Protein AF-0000000070537516 (afdb_homodimer)

pLDDT: mean 83.85, std 20.13, range [28.47, 98.25]

Radius of gyration: 32.14 Å; Cα contacts (8 Å, |Δi|>4): 1070; chains: 2; bounding box: 85×80×70 Å

Sequence (692 aa):
MDETVAEYIRRTVLKIPRDEIKMMLQKWGFLSEAQLQTLNFHQIKDSISQEVVQLCEENSADIKQAAALDIIYNHIYQNKRMWSVYEMKKSGEEVEYFDITDFKKRFKRRLQSTLKNVTITFKEYEDNAIWIRVAWGTPYKKPNQYKPSYVVYHSQTPYVFISASVLKSNLPLLCQALIGATNYHDIREMELRSHCLNSLKDIVFKRYSQNFQTHTAKPLQGEDVEPENADKRIVQENRSEKERIHRLNQEVFGTGPQPKLEFAQYKLETSFKSDPKMDVLHKKEPFRCLVKFSSPHLLESLKSLAPAGMADAPLSPLLTCIPHKARNYFKIKEKKGLYPESFVSPMDETVAEYIRRTVLKIPRDEIKMMLQKWGFLSEAQLQTLNFHQIKDSISQEVVQLCEENSADIKQAAALDIIYNHIYQNKRMWSVYEMKKSGEEVEYFDITDFKKRFKRRLQSTLKNVTITFKEYEDNAIWIRVAWGTPYKKPNQYKPSYVVYHSQTPYVFISASVLKSNLPLLCQALIGATNYHDIREMELRSHCLNSLKDIVFKRYSQNFQTHTAKPLQGEDVEPENADKRIVQENRSEKERIHRLNQEVFGTGPQPKLEFAQYKLETSFKSDPKMDVLHKKEPFRCLVKFSSPHLLESLKSLAPAGMADAPLSPLLTCIPHKARNYFKIKEKKGLYPESFVSP

Foldseek 3Di:
DDPVLLVLQLVLQVVDPLVCSLVLVVVLVLDDPVLSVVADSPDDSNVRSVSVSVRCVVSVPDVQSSLSSVQSSCVVQVLVFKKWKKFFAAPDDDPDDDDVVLLVVLLLCQLCVVPVQKDWYWDADDQQKIKIWIFDDHNPGHGDSVFIKIKIDRQVHRMIMIRHTPPCVCVVSNQRSNVRSHNTDDMGIAQAMHSDPVLLCCLVVVVFQQPLPPDPPPPPPPPPPPDDDDVVVVVVVVVVVLVVQVVLLCNLQNDDDHRAHFKAKEKEWEPPPPPPVPDDDCPVPIDIDMDMDGDRGRSVVQSCCCSVVNDPPPDDCLRSCCSVSVHRYFYFYDPDDDDPPDRGDD/DDPVLLVLQLVLQVVDPLVCSLVLVVVLVLADPVLSVPADSPDDSNVRSVSVSVSCVVSVDDVQSSLSSVQSSCVVQVLVFKKWKKFFAAPDDDPDDDDVVLLVVLLVVQLCVVPVQKDWYWDADPQQKIKIWIFDDHNPGHGDSVFIKIKIDRQVHRMIMIRHTPPCVCVVSNQRSNVRSHNTDDMGIAQAMHSDPVLLCCLVVVVFQQPLPPDPPPPPPPPPPPDPDPVVVVVVVVVVVLVVQVVLLCNLQNDDDHRAHFKAKEKEWEPPPPPVVVDDDCPVPIDIDMDMDGDRGRSVVQSCCCSVVNDPPPDDCLRSCCSVSVHRYFYFYDDDDDDPPDRGDD

InterPro domains:
  IPR007902 Centromere protein Chl4/mis15/CENP-N [PF05238] (5-335)
  IPR052011 Centromere-associated NAC/CAD complex protein [PTHR46790] (1-338)

Nearest PDB structures (foldseek):
  7ywx-assembly1_N  TM=8.923E-01  e=4.665E-41  Homo sapiens
  7qoo-assembly1_N  TM=8.723E-01  e=3.826E-38  Homo sapiens
  7xhn-assembly1_N  TM=9.352E-01  e=7.353E-34  Homo sapiens
  7xho-assembly1_N  TM=9.251E-01  e=1.841E-33  Homo sapiens
  6eqt-assembly1_A  TM=9.770E-01  e=7.691E-26  Homo sapiens

Organism: Taeniopygia guttata (NCBI:txid59729)

Structure (mmCIF, N/CA/C/O backbone):
data_AF-0000000070537516-model_v1
#
loop_
_entity.id
_entity.type
_entity.pdbx_description
1 polymer 'Centromere protein N'
#
loop_
_atom_site.group_PDB
_atom_site.id
_atom_site.type_symbol
_atom_site.label_atom_id
_atom_site.label_alt_id
_atom_site.label_comp_id
_atom_site.label_asym_id
_atom_site.label_entity_id
_atom_site.label_seq_id
_atom_site.pdbx_PDB_ins_code
_atom_site.Cartn_x
_atom_site.Cartn_y
_atom_site.Cartn_z
_atom_site.occupancy
_atom_site.B_iso_or_equiv
_atom_site.auth_seq_id
_atom_site.auth_comp_id
_atom_site.auth_asym_id
_atom_site.auth_atom_id
_atom_site.pdbx_PDB_model_num
ATOM 1 N N . MET A 1 1 ? 32.531 26.594 2.91 1 86.94 1 MET A N 1
ATOM 2 C CA . MET A 1 1 ? 31.281 25.859 3.129 1 86.94 1 MET A CA 1
ATOM 3 C C . MET A 1 1 ? 31.516 24.359 3.09 1 86.94 1 MET A C 1
ATOM 5 O O . MET A 1 1 ? 32.281 23.859 2.264 1 86.94 1 MET A O 1
ATOM 9 N N . ASP A 1 2 ? 30.984 23.609 4.055 1 90 2 ASP A N 1
ATOM 10 C CA . ASP A 1 2 ? 31.062 22.156 4.133 1 90 2 ASP A CA 1
ATOM 11 C C . ASP A 1 2 ? 30.422 21.5 2.916 1 90 2 ASP A C 1
ATOM 13 O O . ASP A 1 2 ? 29.344 21.922 2.477 1 90 2 ASP A O 1
ATOM 17 N N . GLU A 1 3 ? 31.141 20.594 2.363 1 91.12 3 GLU A N 1
ATOM 18 C CA . GLU A 1 3 ? 30.672 19.906 1.158 1 91.12 3 GLU A CA 1
ATOM 19 C C . GLU A 1 3 ? 29.312 19.25 1.39 1 91.12 3 GLU A C 1
ATOM 21 O O . GLU A 1 3 ? 28.469 19.219 0.489 1 91.12 3 GLU A O 1
ATOM 26 N N . THR A 1 4 ? 29.125 18.766 2.484 1 93.25 4 THR A N 1
ATOM 27 C CA . THR A 1 4 ? 27.875 18.109 2.812 1 93.25 4 THR A CA 1
ATOM 28 C C . THR A 1 4 ? 26.719 19.109 2.826 1 93.25 4 THR A C 1
ATOM 30 O O . THR A 1 4 ? 25.609 18.797 2.4 1 93.25 4 THR A O 1
ATOM 33 N N . VAL A 1 5 ? 27.016 20.266 3.266 1 96.06 5 VAL A N 1
ATOM 34 C CA . VAL A 1 5 ? 26.031 21.328 3.297 1 96.06 5 VAL A CA 1
ATOM 35 C C . VAL A 1 5 ? 25.703 21.781 1.874 1 96.06 5 VAL A C 1
ATOM 37 O O . VAL A 1 5 ? 24.531 21.953 1.529 1 96.06 5 VAL A O 1
ATOM 40 N N . ALA A 1 6 ? 26.75 21.891 1.12 1 96.31 6 ALA A N 1
ATOM 41 C CA . ALA A 1 6 ? 26.562 22.266 -0.276 1 96.31 6 ALA A CA 1
ATOM 42 C C . ALA A 1 6 ? 25.672 21.281 -1.011 1 96.31 6 ALA A C 1
ATOM 44 O O . ALA A 1 6 ? 24.734 21.672 -1.708 1 96.31 6 ALA A O 1
ATOM 45 N N . GLU A 1 7 ? 25.984 20.109 -0.831 1 96.06 7 GLU A N 1
ATOM 46 C CA . GLU A 1 7 ? 25.188 19.062 -1.483 1 96.06 7 GLU A CA 1
ATOM 47 C C . GLU A 1 7 ? 23.75 19.062 -0.984 1 96.06 7 GLU A C 1
ATOM 49 O O . GLU A 1 7 ? 22.812 18.859 -1.765 1 96.06 7 GLU A O 1
ATOM 54 N N . TYR A 1 8 ? 23.594 19.266 0.245 1 96.81 8 TYR A N 1
ATOM 55 C CA . TYR A 1 8 ? 22.25 19.281 0.829 1 96.81 8 TYR A CA 1
ATOM 56 C C . TYR A 1 8 ? 21.422 20.422 0.258 1 96.81 8 TYR A C 1
ATOM 58 O O . TYR A 1 8 ? 20.25 20.25 -0.063 1 96.81 8 TYR A O 1
ATOM 66 N N . ILE A 1 9 ? 21.969 21.562 0.131 1 97.56 9 ILE A N 1
ATOM 67 C CA . ILE A 1 9 ? 21.281 22.719 -0.45 1 97.56 9 ILE A CA 1
ATOM 68 C C . ILE A 1 9 ? 20.922 22.422 -1.906 1 97.56 9 ILE A C 1
ATOM 70 O O . ILE A 1 9 ? 19.797 22.688 -2.346 1 97.56 9 ILE A O 1
ATOM 74 N N . ARG A 1 10 ? 21.891 21.859 -2.584 1 97.69 10 ARG A N 1
ATOM 75 C CA . ARG A 1 10 ? 21.656 21.516 -3.982 1 97.69 10 ARG A CA 1
ATOM 76 C C . ARG A 1 10 ? 20.469 20.578 -4.129 1 97.69 10 ARG A C 1
ATOM 78 O O . ARG A 1 10 ? 19.562 20.844 -4.938 1 97.69 10 ARG A O 1
ATOM 85 N N . ARG A 1 11 ? 20.406 19.562 -3.363 1 97.25 11 ARG A N 1
ATOM 86 C CA . ARG A 1 11 ? 19.328 18.578 -3.42 1 97.25 11 ARG A CA 1
ATOM 87 C C . ARG A 1 11 ? 17.984 19.203 -3.045 1 97.25 11 ARG A C 1
ATOM 89 O O . ARG A 1 11 ? 16.953 18.828 -3.604 1 97.25 11 ARG A O 1
ATOM 96 N N . THR A 1 12 ? 17.984 20.078 -2.057 1 97.38 12 THR A N 1
ATOM 97 C CA . THR A 1 12 ? 16.766 20.75 -1.665 1 97.38 12 THR A CA 1
ATOM 98 C C . THR A 1 12 ? 16.219 21.594 -2.814 1 97.38 12 THR A C 1
ATOM 100 O O . THR A 1 12 ? 15.016 21.578 -3.092 1 97.38 12 THR A O 1
ATOM 103 N N . VAL A 1 13 ? 17.141 22.281 -3.51 1 97.56 13 VAL A N 1
ATOM 104 C CA . VAL A 1 13 ? 16.734 23.109 -4.637 1 97.56 13 VAL A CA 1
ATOM 105 C C . VAL A 1 13 ? 16.203 22.234 -5.766 1 97.56 13 VAL A C 1
ATOM 107 O O . VAL A 1 13 ? 15.203 22.578 -6.406 1 97.56 13 VAL A O 1
ATOM 110 N N . LEU A 1 14 ? 16.781 21.109 -5.934 1 97.75 14 LEU A N 1
ATOM 111 C CA . LEU A 1 14 ? 16.375 20.203 -7.004 1 97.75 14 LEU A CA 1
ATOM 112 C C . LEU A 1 14 ? 14.984 19.656 -6.754 1 97.75 14 LEU A C 1
ATOM 114 O O . LEU A 1 14 ? 14.289 19.266 -7.691 1 97.75 14 LEU A O 1
ATOM 118 N N . LYS A 1 15 ? 14.57 19.625 -5.531 1 96.5 15 LYS A N 1
ATOM 119 C CA . LYS A 1 15 ? 13.242 19.141 -5.184 1 96.5 15 LYS A CA 1
ATOM 120 C C . LYS A 1 15 ? 12.164 20.141 -5.582 1 96.5 15 LYS A C 1
ATOM 122 O O . LYS A 1 15 ? 11 19.781 -5.746 1 96.5 15 LYS A O 1
ATOM 127 N N . ILE A 1 16 ? 12.523 21.359 -5.695 1 97.38 16 ILE A N 1
ATOM 128 C CA . ILE A 1 16 ? 11.578 22.438 -5.941 1 97.38 16 ILE A CA 1
ATOM 129 C C . ILE A 1 16 ? 11.227 22.484 -7.426 1 97.38 16 ILE A C 1
ATOM 131 O O . ILE A 1 16 ? 12.109 22.422 -8.281 1 97.38 16 ILE A O 1
ATOM 135 N N . PRO A 1 17 ? 9.938 22.562 -7.715 1 96.69 17 PRO A N 1
ATOM 136 C CA . PRO A 1 17 ? 9.609 22.797 -9.125 1 96.69 17 PRO A CA 1
ATOM 137 C C . PRO A 1 17 ? 10.336 24 -9.703 1 96.69 17 PRO A C 1
ATOM 139 O O . PRO A 1 17 ? 10.492 25.016 -9.016 1 96.69 17 PRO A O 1
ATOM 142 N N . ARG A 1 18 ? 10.672 23.906 -10.883 1 96.19 18 ARG A N 1
ATOM 143 C CA . ARG A 1 18 ? 11.531 24.906 -11.516 1 96.19 18 ARG A CA 1
ATOM 144 C C . ARG A 1 18 ? 10.914 26.297 -11.422 1 96.19 18 ARG A C 1
ATOM 146 O O . ARG A 1 18 ? 11.602 27.25 -11.086 1 96.19 18 ARG A O 1
ATOM 153 N N . ASP A 1 19 ? 9.656 26.406 -11.656 1 95.75 19 ASP A N 1
ATOM 154 C CA . ASP A 1 19 ? 8.984 27.703 -11.727 1 95.75 19 ASP A CA 1
ATOM 155 C C . ASP A 1 19 ? 8.789 28.297 -10.336 1 95.75 19 ASP A C 1
ATOM 157 O O . ASP A 1 19 ? 8.414 29.453 -10.195 1 95.75 19 ASP A O 1
ATOM 161 N N . GLU A 1 20 ? 9.148 27.562 -9.289 1 97.12 20 GLU A N 1
ATOM 162 C CA . GLU A 1 20 ? 8.906 28.031 -7.93 1 97.12 20 GLU A CA 1
ATOM 163 C C . GLU A 1 20 ? 10.211 28.281 -7.188 1 97.12 20 GLU A C 1
ATOM 165 O O . GLU A 1 20 ? 10.211 28.734 -6.039 1 97.12 20 GLU A O 1
ATOM 170 N N . ILE A 1 21 ? 11.359 28.031 -7.816 1 97.56 21 ILE A N 1
ATOM 171 C CA . ILE A 1 21 ? 12.656 28.141 -7.16 1 97.56 21 ILE A CA 1
ATOM 172 C C . ILE A 1 21 ? 12.898 29.594 -6.734 1 97.56 21 ILE A C 1
ATOM 174 O O . ILE A 1 21 ? 13.32 29.844 -5.605 1 97.56 21 ILE A O 1
ATOM 178 N N . LYS A 1 22 ? 12.633 30.531 -7.625 1 96.31 22 LYS A N 1
ATOM 179 C CA . LYS A 1 22 ? 12.867 31.938 -7.32 1 96.31 22 LYS A CA 1
ATOM 180 C C . LYS A 1 22 ? 12.078 32.375 -6.086 1 96.31 22 LYS A C 1
ATOM 182 O O . LYS A 1 22 ? 12.641 32.969 -5.164 1 96.31 22 LYS A O 1
ATOM 187 N N . MET A 1 23 ? 10.828 32.062 -6.102 1 96.38 23 MET A N 1
ATOM 188 C CA . MET A 1 23 ? 9.969 32.406 -4.977 1 96.38 23 MET A CA 1
ATOM 189 C C . MET A 1 23 ? 10.484 31.812 -3.68 1 96.38 23 MET A C 1
ATOM 191 O O . MET A 1 23 ? 10.523 32.469 -2.646 1 96.38 23 MET A O 1
ATOM 195 N N . MET A 1 24 ? 10.93 30.547 -3.736 1 97 24 MET A N 1
ATOM 196 C CA . MET A 1 24 ? 11.422 29.844 -2.559 1 97 24 MET A CA 1
ATOM 197 C C . MET A 1 24 ? 12.68 30.5 -2.014 1 97 24 MET A C 1
ATOM 199 O O . MET A 1 24 ? 12.82 30.672 -0.803 1 97 24 MET A O 1
ATOM 203 N N . LEU A 1 25 ? 13.555 30.844 -2.906 1 97.81 25 LEU A N 1
ATOM 204 C CA . LEU A 1 25 ? 14.805 31.484 -2.498 1 97.81 25 LEU A CA 1
ATOM 205 C C . LEU A 1 25 ? 14.547 32.875 -1.911 1 97.81 25 LEU A C 1
ATOM 207 O O . LEU A 1 25 ? 15.227 33.281 -0.971 1 97.81 25 LEU A O 1
ATOM 211 N N . GLN A 1 26 ? 13.586 33.531 -2.441 1 97.44 26 GLN A N 1
ATOM 212 C CA . GLN A 1 26 ? 13.188 34.844 -1.891 1 97.44 26 GLN A CA 1
ATOM 213 C C . GLN A 1 26 ? 12.656 34.688 -0.469 1 97.44 26 GLN A C 1
ATOM 215 O O . GLN A 1 26 ? 13.016 35.469 0.421 1 97.44 26 GLN A O 1
ATOM 220 N N . LYS A 1 27 ? 11.852 33.688 -0.259 1 96.25 27 LYS A N 1
ATOM 221 C CA . LYS A 1 27 ? 11.305 33.438 1.071 1 96.25 27 LYS A CA 1
ATOM 222 C C . LYS A 1 27 ? 12.406 33.031 2.045 1 96.25 27 LYS A C 1
ATOM 224 O O . LYS A 1 27 ? 12.328 33.312 3.24 1 96.25 27 LYS A O 1
ATOM 229 N N . TRP A 1 28 ? 13.352 32.281 1.486 1 97.12 28 TRP A N 1
ATOM 230 C CA . TRP A 1 28 ? 14.508 31.875 2.283 1 97.12 28 TRP A CA 1
ATOM 231 C C . TRP A 1 28 ? 15.242 33.094 2.822 1 97.12 28 TRP A C 1
ATOM 233 O O . TRP A 1 28 ? 15.656 33.125 3.984 1 97.12 28 TRP A O 1
ATOM 243 N N . GLY A 1 29 ? 15.477 34.094 2.047 1 96.19 29 GLY A N 1
ATOM 244 C CA . GLY A 1 29 ? 16.016 35.375 2.441 1 96.19 29 GLY A CA 1
ATOM 245 C C . GLY A 1 29 ? 17.5 35.344 2.721 1 96.19 29 GLY A C 1
ATOM 246 O O . GLY A 1 29 ? 18.062 36.312 3.277 1 96.19 29 GLY A O 1
ATOM 247 N N . PHE A 1 30 ? 18.141 34.312 2.467 1 97 30 PHE A N 1
ATOM 248 C CA . PHE A 1 30 ? 19.562 34.188 2.729 1 97 30 PHE A CA 1
ATOM 249 C C . PHE A 1 30 ? 20.375 34.875 1.623 1 97 30 PHE A C 1
ATOM 251 O O . PHE A 1 30 ? 21.422 35.469 1.884 1 97 30 PHE A O 1
ATOM 258 N N . LEU A 1 31 ? 19.906 34.719 0.328 1 97.31 31 LEU A N 1
ATOM 259 C CA . LEU A 1 31 ? 20.531 35.406 -0.807 1 97.31 31 LEU A CA 1
ATOM 260 C C . LEU A 1 31 ? 19.953 36.781 -1.012 1 97.31 31 LEU A C 1
ATOM 262 O O . LEU A 1 31 ? 18.734 37 -0.918 1 97.31 31 LEU A O 1
ATOM 266 N N . SER A 1 32 ? 20.797 37.719 -1.271 1 96.44 32 SER A N 1
ATOM 267 C CA . SER A 1 32 ? 20.344 39.094 -1.499 1 96.44 32 SER A CA 1
ATOM 268 C C . SER A 1 32 ? 19.578 39.188 -2.812 1 96.44 32 SER A C 1
ATOM 270 O O . SER A 1 32 ? 19.688 38.344 -3.682 1 96.44 32 SER A O 1
ATOM 272 N N . GLU A 1 33 ? 18.844 40.25 -2.918 1 94.94 33 GLU A N 1
ATOM 273 C CA . GLU A 1 33 ? 18.109 40.469 -4.152 1 94.94 33 GLU A CA 1
ATOM 274 C C . GLU A 1 33 ? 19.047 40.625 -5.344 1 94.94 33 GLU A C 1
ATOM 276 O O . GLU A 1 33 ? 18.75 40.156 -6.445 1 94.94 33 GLU A O 1
ATOM 281 N N . ALA A 1 34 ? 20.109 41.25 -5.129 1 96.31 34 ALA A N 1
ATOM 282 C CA . ALA A 1 34 ? 21.109 41.406 -6.184 1 96.31 34 ALA A CA 1
ATOM 283 C C . ALA A 1 34 ? 21.641 40.031 -6.637 1 96.31 34 ALA A C 1
ATOM 285 O O . ALA A 1 34 ? 21.812 39.812 -7.836 1 96.31 34 ALA A O 1
ATOM 286 N N . GLN A 1 35 ? 21.906 39.188 -5.703 1 97.25 35 GLN A N 1
ATOM 287 C CA . GLN A 1 35 ? 22.391 37.844 -6.016 1 97.25 35 GLN A CA 1
ATOM 288 C C . GLN A 1 35 ? 21.344 37.062 -6.77 1 97.25 35 GLN A C 1
ATOM 290 O O . GLN A 1 35 ? 21.672 36.344 -7.719 1 97.25 35 GLN A O 1
ATOM 295 N N . LEU A 1 36 ? 20.125 37.188 -6.336 1 96.75 36 LEU A N 1
ATOM 296 C CA . LEU A 1 36 ? 19.031 36.469 -6.98 1 96.75 36 LEU A CA 1
ATOM 297 C C . LEU A 1 36 ? 18.875 36.875 -8.438 1 96.75 36 LEU A C 1
ATOM 299 O O . LEU A 1 36 ? 18.547 36.062 -9.297 1 96.75 36 LEU A O 1
ATOM 303 N N . GLN A 1 37 ? 19.172 38.125 -8.758 1 95.12 37 GLN A N 1
ATOM 304 C CA . GLN A 1 37 ? 19.047 38.656 -10.109 1 95.12 37 GLN A CA 1
ATOM 305 C C . GLN A 1 37 ? 20.125 38.094 -11.031 1 95.12 37 GLN A C 1
ATOM 307 O O . GLN A 1 37 ? 19.969 38.094 -12.258 1 95.12 37 GLN A O 1
ATOM 312 N N . THR A 1 38 ? 21.172 37.594 -10.438 1 95.56 38 THR A N 1
ATOM 313 C CA . THR A 1 38 ? 22.25 37.031 -11.25 1 95.56 38 THR A CA 1
ATOM 314 C C . THR A 1 38 ? 21.891 35.625 -11.711 1 95.56 38 THR A C 1
ATOM 316 O O . THR A 1 38 ? 22.531 35.094 -12.617 1 95.56 38 THR A O 1
ATOM 319 N N . LEU A 1 39 ? 20.969 35.062 -11.07 1 95.75 39 LEU A N 1
ATOM 320 C CA . LEU A 1 39 ? 20.594 33.688 -11.391 1 95.75 39 LEU A CA 1
ATOM 321 C C . LEU A 1 39 ? 19.656 33.625 -12.594 1 95.75 39 LEU A C 1
ATOM 323 O O . LEU A 1 39 ? 18.719 34.438 -12.68 1 95.75 39 LEU A O 1
ATOM 327 N N . ASN A 1 40 ? 19.938 32.75 -13.539 1 95.31 40 ASN A N 1
ATOM 328 C CA . ASN A 1 40 ? 19.016 32.5 -14.641 1 95.31 40 ASN A CA 1
ATOM 329 C C . ASN A 1 40 ? 18.094 31.328 -14.328 1 95.31 40 ASN A C 1
ATOM 331 O O . ASN A 1 40 ? 18.484 30.156 -14.453 1 95.31 40 ASN A O 1
ATOM 335 N N . PHE A 1 41 ? 16.891 31.641 -14.094 1 94.94 41 PHE A N 1
ATOM 336 C CA . PHE A 1 41 ? 15.945 30.625 -13.648 1 94.94 41 PHE A CA 1
ATOM 337 C C . PHE A 1 41 ? 15.312 29.922 -14.836 1 94.94 41 PHE A C 1
ATOM 339 O O . PHE A 1 41 ? 14.469 29.047 -14.664 1 94.94 41 PHE A O 1
ATOM 346 N N . HIS A 1 42 ? 15.719 30.219 -16.047 1 93 42 HIS A N 1
ATOM 347 C CA . HIS A 1 42 ? 15.172 29.609 -17.25 1 93 42 HIS A CA 1
ATOM 348 C C . HIS A 1 42 ? 16.031 28.438 -17.719 1 93 42 HIS A C 1
ATOM 350 O O . HIS A 1 42 ? 15.703 27.766 -18.703 1 93 42 HIS A O 1
ATOM 356 N N . GLN A 1 43 ? 17.016 28.141 -17.016 1 94.5 43 GLN A N 1
ATOM 357 C CA . GLN A 1 43 ? 17.859 27 -17.328 1 94.5 43 GLN A CA 1
ATOM 358 C C . GLN A 1 43 ? 17.375 25.734 -16.625 1 94.5 43 GLN A C 1
ATOM 360 O O . GLN A 1 43 ? 16.359 25.766 -15.93 1 94.5 43 GLN A O 1
ATOM 365 N N . ILE A 1 44 ? 18.047 24.641 -16.922 1 95.94 44 ILE A N 1
ATOM 366 C CA . ILE A 1 44 ? 17.703 23.375 -16.281 1 95.94 44 ILE A CA 1
ATOM 367 C C . ILE A 1 44 ? 17.969 23.469 -14.789 1 95.94 44 ILE A C 1
ATOM 369 O O . ILE A 1 44 ? 18.859 24.203 -14.352 1 95.94 44 ILE A O 1
ATOM 373 N N . LYS A 1 45 ? 17.266 22.766 -14.023 1 96.31 45 LYS A N 1
ATOM 374 C CA . LYS A 1 45 ? 17.312 22.875 -12.57 1 96.31 45 LYS A CA 1
ATOM 375 C C . LYS A 1 45 ? 18.719 22.547 -12.047 1 96.31 45 LYS A C 1
ATOM 377 O O . LYS A 1 45 ? 19.172 23.156 -11.07 1 96.31 45 LYS A O 1
ATOM 382 N N . ASP A 1 46 ? 19.359 21.641 -12.727 1 96.62 46 ASP A N 1
ATOM 383 C CA . ASP A 1 46 ? 20.703 21.266 -12.305 1 96.62 46 ASP A CA 1
ATOM 384 C C . ASP A 1 46 ? 21.656 22.469 -12.344 1 96.62 46 ASP A C 1
ATOM 386 O O . ASP A 1 46 ? 22.453 22.672 -11.43 1 96.62 46 ASP A O 1
ATOM 390 N N . SER A 1 47 ? 21.5 23.25 -13.32 1 96.94 47 SER A N 1
ATOM 391 C CA . SER A 1 47 ? 22.328 24.438 -13.461 1 96.94 47 SER A CA 1
ATOM 392 C C . SER A 1 47 ? 21.969 25.484 -12.406 1 96.94 47 SER A C 1
ATOM 394 O O . SER A 1 47 ? 22.859 26.094 -11.812 1 96.94 47 SER A O 1
ATOM 396 N N . ILE A 1 48 ? 20.703 25.641 -12.227 1 97.44 48 ILE A N 1
ATOM 397 C CA . ILE A 1 48 ? 20.25 26.609 -11.227 1 97.44 48 ILE A CA 1
ATOM 398 C C . ILE A 1 48 ? 20.781 26.203 -9.852 1 97.44 48 ILE A C 1
ATOM 400 O O . ILE A 1 48 ? 21.328 27.047 -9.125 1 97.44 48 ILE A O 1
ATOM 404 N N . SER A 1 49 ? 20.641 24.938 -9.547 1 97.81 49 SER A N 1
ATOM 405 C CA . SER A 1 49 ? 21.047 24.453 -8.227 1 97.81 49 SER A CA 1
ATOM 406 C C . SER A 1 49 ? 22.547 24.656 -8.008 1 97.81 49 SER A C 1
ATOM 408 O O . SER A 1 49 ? 22.969 25.016 -6.906 1 97.81 49 SER A O 1
ATOM 410 N N . GLN A 1 50 ? 23.375 24.5 -9.031 1 97.31 50 GLN A N 1
ATOM 411 C CA . GLN A 1 50 ? 24.812 24.719 -8.938 1 97.31 50 GLN A CA 1
ATOM 412 C C . GLN A 1 50 ? 25.141 26.188 -8.688 1 97.31 50 GLN A C 1
ATOM 414 O O . GLN A 1 50 ? 26 26.5 -7.871 1 97.31 50 GLN A O 1
ATOM 419 N N . GLU A 1 51 ? 24.469 27.016 -9.359 1 97.5 51 GLU A N 1
ATOM 420 C CA . GLU A 1 51 ? 24.672 28.453 -9.188 1 97.5 51 GLU A CA 1
ATOM 421 C C . GLU A 1 51 ? 24.25 28.906 -7.789 1 97.5 51 GLU A C 1
ATOM 423 O O . GLU A 1 51 ? 24.906 29.75 -7.18 1 97.5 51 GLU A O 1
ATOM 428 N N . VAL A 1 52 ? 23.188 28.406 -7.309 1 97.94 52 VAL A N 1
ATOM 429 C CA . VAL A 1 52 ? 22.719 28.719 -5.961 1 97.94 52 VAL A CA 1
ATOM 430 C C . VAL A 1 52 ? 23.781 28.281 -4.938 1 97.94 52 VAL A C 1
ATOM 432 O O . VAL A 1 52 ? 24.094 29.047 -4.016 1 97.94 52 VAL A O 1
ATOM 435 N N . VAL A 1 53 ? 24.297 27.125 -5.125 1 98 53 VAL A N 1
ATOM 436 C CA . VAL A 1 53 ? 25.328 26.625 -4.223 1 98 53 VAL A CA 1
ATOM 437 C C . VAL A 1 53 ? 26.531 27.547 -4.238 1 98 53 VAL A C 1
ATOM 439 O O . VAL A 1 53 ? 27.125 27.828 -3.189 1 98 53 VAL A O 1
ATOM 442 N N . GLN A 1 54 ? 26.859 28.016 -5.418 1 97.25 54 GLN A N 1
ATOM 443 C CA . GLN A 1 54 ? 28 28.922 -5.543 1 97.25 54 GLN A CA 1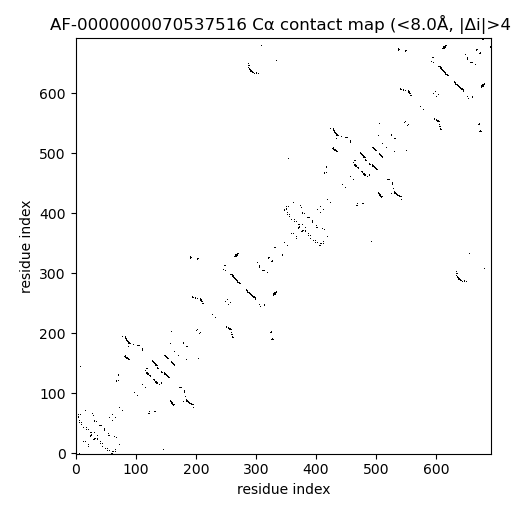
ATOM 444 C C . GLN A 1 54 ? 27.766 30.219 -4.762 1 97.25 54 GLN A C 1
ATOM 446 O O . GLN A 1 54 ? 28.641 30.688 -4.047 1 97.25 54 GLN A O 1
ATOM 451 N N . LEU A 1 55 ? 26.594 30.719 -4.895 1 97.62 55 LEU A N 1
ATOM 452 C CA . LEU A 1 55 ? 26.25 31.922 -4.152 1 97.62 55 LEU A CA 1
ATOM 453 C C . LEU A 1 55 ? 26.25 31.656 -2.652 1 97.62 55 LEU A C 1
ATOM 455 O O . LEU A 1 55 ? 26.688 32.5 -1.868 1 97.62 55 LEU A O 1
ATOM 459 N N . CYS A 1 56 ? 25.797 30.5 -2.25 1 97.62 56 CYS A N 1
ATOM 460 C CA . CYS A 1 56 ? 25.766 30.125 -0.839 1 97.62 56 CYS A CA 1
ATOM 461 C C . CYS A 1 56 ? 27.172 29.984 -0.284 1 97.62 56 CYS A C 1
ATOM 463 O O . CYS A 1 56 ? 27.438 30.328 0.873 1 97.62 56 CYS A O 1
ATOM 465 N N . GLU A 1 57 ? 28.062 29.438 -1.104 1 96.5 57 GLU A N 1
ATOM 466 C CA . GLU A 1 57 ? 29.469 29.344 -0.708 1 96.5 57 GLU A CA 1
ATOM 467 C C . GLU A 1 57 ? 30.078 30.719 -0.485 1 96.5 57 GLU A C 1
ATOM 469 O O . GLU A 1 57 ? 30.797 30.938 0.492 1 96.5 57 GLU A O 1
ATOM 474 N N . GLU A 1 58 ? 29.688 31.625 -1.36 1 95.38 58 GLU A N 1
ATOM 475 C CA . GLU A 1 58 ? 30.156 33 -1.241 1 95.38 58 GLU A CA 1
ATOM 476 C C . GLU A 1 58 ? 29.656 33.656 0.048 1 95.38 58 GLU A C 1
ATOM 478 O O . GLU A 1 58 ? 30.344 34.469 0.657 1 95.38 58 GLU A O 1
ATOM 483 N N . ASN A 1 59 ? 28.484 33.281 0.446 1 96.69 59 ASN A N 1
ATOM 484 C CA . ASN A 1 59 ? 27.859 33.844 1.646 1 96.69 59 ASN A CA 1
ATOM 485 C C . ASN A 1 59 ? 28.203 33 2.885 1 96.69 59 ASN A C 1
ATOM 487 O O . ASN A 1 59 ? 27.672 33.281 3.969 1 96.69 59 ASN A O 1
ATOM 491 N N . SER A 1 60 ? 28.984 31.969 2.777 1 95.19 60 SER A N 1
ATOM 492 C CA . SER A 1 60 ? 29.422 31.094 3.863 1 95.19 60 SER A CA 1
ATOM 493 C C . SER A 1 60 ? 28.234 30.453 4.57 1 95.19 60 SER A C 1
ATOM 495 O O . SER A 1 60 ? 28.125 30.516 5.797 1 95.19 60 SER A O 1
ATOM 497 N N . ALA A 1 61 ? 27.344 29.875 3.748 1 96.12 61 ALA A N 1
ATOM 498 C CA . ALA A 1 61 ? 26.188 29.156 4.281 1 96.12 61 ALA A CA 1
ATOM 499 C C . ALA A 1 61 ? 26.609 27.953 5.109 1 96.12 61 ALA A C 1
ATOM 501 O O . ALA A 1 61 ? 27.609 27.297 4.793 1 96.12 61 ALA A O 1
ATOM 502 N N . ASP A 1 62 ? 25.938 27.672 6.191 1 96.38 62 ASP A N 1
ATOM 503 C CA . ASP A 1 62 ? 26.156 26.484 7 1 96.38 62 ASP A CA 1
ATOM 504 C C . ASP A 1 62 ? 24.859 25.672 7.133 1 96.38 62 ASP A C 1
ATOM 506 O O . ASP A 1 62 ? 23.906 25.891 6.383 1 96.38 62 ASP A O 1
ATOM 510 N N . ILE A 1 63 ? 24.812 24.766 8.039 1 96.19 63 ILE A N 1
ATOM 511 C CA . ILE A 1 63 ? 23.719 23.812 8.133 1 96.19 63 ILE A CA 1
ATOM 512 C C . ILE A 1 63 ? 22.453 24.516 8.633 1 96.19 63 ILE A C 1
ATOM 514 O O . ILE A 1 63 ? 21.344 24.109 8.32 1 96.19 63 ILE A O 1
ATOM 518 N N . LYS A 1 64 ? 22.625 25.547 9.383 1 95.44 64 LYS A N 1
ATOM 519 C CA . LYS A 1 64 ? 21.484 26.312 9.891 1 95.44 64 LYS A CA 1
ATOM 520 C C . LYS A 1 64 ? 20.672 26.922 8.75 1 95.44 64 LYS A C 1
ATOM 522 O O . LYS A 1 64 ? 19.438 26.844 8.742 1 95.44 64 LYS A O 1
ATOM 527 N N . GLN A 1 65 ? 21.406 27.5 7.824 1 96.38 65 GLN A N 1
ATOM 528 C CA . GLN A 1 65 ? 20.75 28.109 6.684 1 96.38 65 GLN A CA 1
ATOM 529 C C . GLN A 1 65 ? 20.141 27.062 5.766 1 96.38 65 GLN A C 1
ATOM 531 O O . GLN A 1 65 ? 19.047 27.25 5.227 1 96.38 65 GLN A O 1
ATOM 536 N N . ALA A 1 66 ? 20.891 26.016 5.605 1 97.56 66 ALA A N 1
ATOM 537 C CA . ALA A 1 66 ? 20.359 24.922 4.793 1 97.56 66 ALA A CA 1
ATOM 538 C C . ALA A 1 66 ? 19.078 24.359 5.395 1 97.56 66 ALA A C 1
ATOM 540 O O . ALA A 1 66 ? 18.109 24.094 4.676 1 97.56 66 ALA A O 1
ATOM 541 N N . ALA A 1 67 ? 19.078 24.172 6.688 1 97.56 67 ALA A N 1
ATOM 542 C CA . ALA A 1 67 ? 17.906 23.672 7.398 1 97.56 67 ALA A CA 1
ATOM 543 C C . ALA A 1 67 ? 16.734 24.641 7.293 1 97.56 67 ALA A C 1
ATOM 545 O O . ALA A 1 67 ? 15.578 24.219 7.184 1 97.56 67 ALA A O 1
ATOM 546 N N . ALA A 1 68 ? 17.016 25.906 7.359 1 97.5 68 ALA A N 1
ATOM 547 C CA . ALA A 1 68 ? 15.969 26.906 7.211 1 97.5 68 ALA A CA 1
ATOM 548 C C . ALA A 1 68 ? 15.305 26.812 5.844 1 97.5 68 ALA A C 1
ATOM 550 O O . ALA A 1 68 ? 14.078 26.922 5.734 1 97.5 68 ALA A O 1
ATOM 551 N N . LEU A 1 69 ? 16.109 26.609 4.809 1 97.94 69 LEU A N 1
ATOM 552 C CA . LEU A 1 69 ? 15.562 26.422 3.473 1 97.94 69 LEU A CA 1
ATOM 553 C C . LEU A 1 69 ? 14.672 25.188 3.428 1 97.94 69 LEU A C 1
ATOM 555 O O . LEU A 1 69 ? 13.594 25.203 2.824 1 97.94 69 LEU A O 1
ATOM 559 N N . ASP A 1 70 ? 15.102 24.141 4.066 1 97.75 70 ASP A N 1
ATOM 560 C CA . ASP A 1 70 ? 14.352 22.891 4.117 1 97.75 70 ASP A CA 1
ATOM 561 C C . ASP A 1 70 ? 13.008 23.094 4.812 1 97.75 70 ASP A C 1
ATOM 563 O O . ASP A 1 70 ? 11.992 22.547 4.375 1 97.75 70 ASP A O 1
ATOM 567 N N . ILE A 1 71 ? 12.938 23.828 5.863 1 97.44 71 ILE A N 1
ATOM 568 C CA . ILE A 1 71 ? 11.688 24.094 6.578 1 97.44 71 ILE A CA 1
ATOM 569 C C . ILE A 1 71 ? 10.719 24.828 5.664 1 97.44 71 ILE A C 1
ATOM 571 O O . ILE A 1 71 ? 9.523 24.531 5.637 1 97.44 71 ILE A O 1
ATOM 575 N N . ILE A 1 72 ? 11.242 25.812 4.977 1 97.19 72 ILE A N 1
ATOM 576 C CA . ILE A 1 72 ? 10.414 26.594 4.082 1 97.19 72 ILE A CA 1
ATOM 577 C C . ILE A 1 72 ? 9.812 25.703 3 1 97.19 72 ILE A C 1
ATOM 579 O O . ILE A 1 72 ? 8.625 25.797 2.689 1 97.19 72 ILE A O 1
ATOM 583 N N . TYR A 1 73 ? 10.672 24.891 2.469 1 97.69 73 TYR A N 1
ATOM 584 C CA . TYR A 1 73 ? 10.203 23.922 1.479 1 97.69 73 TYR A CA 1
ATOM 585 C C . TYR A 1 73 ? 9.055 23.094 2.037 1 97.69 73 TYR A C 1
ATOM 587 O O . TYR A 1 73 ? 8 22.969 1.402 1 97.69 73 TYR A O 1
ATOM 595 N N . ASN A 1 74 ? 9.203 22.516 3.215 1 97.19 74 ASN A N 1
ATOM 596 C CA . ASN A 1 74 ? 8.219 21.609 3.791 1 97.19 74 ASN A CA 1
ATOM 597 C C . ASN A 1 74 ? 6.984 22.359 4.281 1 97.19 74 ASN A C 1
ATOM 599 O O . ASN A 1 74 ? 5.906 21.781 4.406 1 97.19 74 ASN A O 1
ATOM 603 N N . HIS A 1 75 ? 7.152 23.641 4.555 1 96.38 75 HIS A N 1
ATOM 604 C CA . HIS A 1 75 ? 5.996 24.469 4.879 1 96.38 75 HIS A CA 1
ATOM 605 C C . HIS A 1 75 ? 5.105 24.672 3.66 1 96.38 75 HIS A C 1
ATOM 607 O O . HIS A 1 75 ? 3.881 24.594 3.76 1 96.38 75 HIS A O 1
ATOM 613 N N . ILE A 1 76 ? 5.762 24.953 2.549 1 96.5 76 ILE A N 1
ATOM 614 C CA . ILE A 1 76 ? 5.035 25.219 1.315 1 96.5 76 ILE A CA 1
ATOM 615 C C . ILE A 1 76 ? 4.43 23.922 0.779 1 96.5 76 ILE A C 1
ATOM 617 O O . ILE A 1 76 ? 3.277 23.906 0.339 1 96.5 76 ILE A O 1
ATOM 621 N N . TYR A 1 77 ? 5.188 22.906 0.816 1 96.81 77 TYR A N 1
ATOM 622 C CA . TYR A 1 77 ? 4.727 21.609 0.311 1 96.81 77 TYR A CA 1
ATOM 623 C C . TYR A 1 77 ? 4.41 20.656 1.456 1 96.81 77 TYR A C 1
ATOM 625 O O . TYR A 1 77 ? 4.844 19.5 1.448 1 96.81 77 TYR A O 1
ATOM 633 N N . GLN A 1 78 ? 3.662 21.156 2.379 1 96.5 78 GLN A N 1
ATOM 634 C CA . GLN A 1 78 ? 3.412 20.438 3.625 1 96.5 78 GLN A CA 1
ATOM 635 C C . GLN A 1 78 ? 2.6 19.172 3.373 1 96.5 78 GLN A C 1
ATOM 637 O O . GLN A 1 78 ? 2.709 18.203 4.125 1 96.5 78 GLN A O 1
ATOM 642 N N . ASN A 1 79 ? 1.885 19.062 2.287 1 96.38 79 ASN A N 1
ATOM 643 C CA . ASN A 1 79 ? 1.004 17.938 2 1 96.38 79 ASN A CA 1
ATOM 644 C C . ASN A 1 79 ? 1.776 16.75 1.427 1 96.38 79 ASN A C 1
ATOM 646 O O . ASN A 1 79 ? 1.209 15.68 1.216 1 96.38 79 ASN A O 1
ATOM 650 N N . LYS A 1 80 ? 3.049 16.938 1.168 1 95.69 80 LYS A N 1
ATOM 651 C CA . LYS A 1 80 ? 3.881 15.828 0.71 1 95.69 80 LYS A CA 1
ATOM 652 C C . LYS A 1 80 ? 4.227 14.891 1.861 1 95.69 80 LYS A C 1
ATOM 654 O O . LYS A 1 80 ? 4.668 13.758 1.638 1 95.69 80 LYS A O 1
ATOM 659 N N . ARG A 1 81 ? 4.027 15.367 3.057 1 96.06 81 ARG A N 1
ATOM 660 C CA . ARG A 1 81 ? 4.344 14.586 4.25 1 96.06 81 ARG A CA 1
ATOM 661 C C . ARG A 1 81 ? 3.074 14.023 4.887 1 96.06 81 ARG A C 1
ATOM 663 O O . ARG A 1 81 ? 1.989 14.586 4.715 1 96.06 81 ARG A O 1
ATOM 670 N N . MET A 1 82 ? 3.242 12.906 5.535 1 96.69 82 MET A N 1
ATOM 671 C CA . MET A 1 82 ? 2.168 12.367 6.363 1 96.69 82 MET A CA 1
ATOM 672 C C . MET A 1 82 ? 2.25 12.922 7.785 1 96.69 82 MET A C 1
ATOM 674 O O . MET A 1 82 ? 3.309 12.875 8.414 1 96.69 82 MET A O 1
ATOM 678 N N . TRP A 1 83 ? 1.182 13.477 8.234 1 98.06 83 TRP A N 1
ATOM 679 C CA . TRP A 1 83 ? 1.15 14.102 9.555 1 98.06 83 TRP A CA 1
ATOM 680 C C . TRP A 1 83 ? 0.297 13.289 10.523 1 98.06 83 TRP A C 1
ATOM 682 O O . TRP A 1 83 ? -0.772 12.797 10.156 1 98.06 83 TRP A O 1
ATOM 692 N N . SER A 1 84 ? 0.78 13.117 11.688 1 97.81 84 SER A N 1
ATOM 693 C CA . SER A 1 84 ? 0.036 12.523 12.797 1 97.81 84 SER A CA 1
ATOM 694 C C . SER A 1 84 ? -0.289 13.57 13.859 1 97.81 84 SER A C 1
ATOM 696 O O . SER A 1 84 ? 0.541 14.422 14.172 1 97.81 84 SER A O 1
ATOM 698 N N . VAL A 1 85 ? -1.438 13.445 14.422 1 98.25 85 VAL A N 1
ATOM 699 C CA . VAL A 1 85 ? -1.868 14.414 15.414 1 98.25 85 VAL A CA 1
ATOM 700 C C . VAL A 1 85 ? -1.583 13.883 16.812 1 98.25 85 VAL A C 1
ATOM 702 O O . VAL A 1 85 ? -1.822 12.711 17.109 1 98.25 85 VAL A O 1
ATOM 705 N N . TYR A 1 86 ? -1.045 14.734 17.625 1 97.94 86 TYR A N 1
ATOM 706 C CA . TYR A 1 86 ? -0.824 14.445 19.031 1 97.94 86 TYR A CA 1
ATOM 707 C C . TYR A 1 86 ? -1.562 15.445 19.922 1 97.94 86 TYR A C 1
ATOM 709 O O . TYR A 1 86 ? -1.678 16.625 19.562 1 97.94 86 TYR A O 1
ATOM 717 N N . GLU A 1 87 ? -2.016 14.969 21 1 97.38 87 GLU A N 1
ATOM 718 C CA . GLU A 1 87 ? -2.709 15.812 21.969 1 97.38 87 GLU A CA 1
ATOM 719 C C . GLU A 1 87 ? -1.978 15.836 23.312 1 97.38 87 GLU A C 1
ATOM 721 O O . GLU A 1 87 ? -1.593 14.781 23.828 1 97.38 87 GLU A O 1
ATOM 726 N N . MET A 1 88 ? -1.783 17.016 23.766 1 95.62 88 MET A N 1
ATOM 727 C CA . MET A 1 88 ? -1.151 17.172 25.062 1 95.62 88 MET A CA 1
ATOM 728 C C . MET A 1 88 ? -2.193 17.469 26.141 1 95.62 88 MET A C 1
ATOM 730 O O . MET A 1 88 ? -3.221 18.094 25.859 1 95.62 88 MET A O 1
ATOM 734 N N . LYS A 1 89 ? -1.954 16.984 27.391 1 92.44 89 LYS A N 1
ATOM 735 C CA . LYS A 1 89 ? -2.893 17.141 28.5 1 92.44 89 LYS A CA 1
ATOM 736 C C . LYS A 1 89 ? -2.346 18.109 29.547 1 92.44 89 LYS A C 1
ATOM 738 O O . LYS A 1 89 ? -1.155 18.062 29.859 1 92.44 89 LYS A O 1
ATOM 743 N N . LYS A 1 90 ? -3.242 18.953 29.938 1 83.19 90 LYS A N 1
ATOM 744 C CA . LYS A 1 90 ? -2.855 19.922 30.969 1 83.19 90 LYS A CA 1
ATOM 745 C C . LYS A 1 90 ? -3.029 19.328 32.375 1 83.19 90 LYS A C 1
ATOM 747 O O . LYS A 1 90 ? -3.904 18.484 32.594 1 83.19 90 LYS A O 1
ATOM 752 N N . SER A 1 91 ? -2.102 19.328 33.219 1 67.06 91 SER A N 1
ATOM 753 C CA . SER A 1 91 ? -2.354 18.906 34.594 1 67.06 91 SER A CA 1
ATOM 754 C C . SER A 1 91 ? -3.305 19.875 35.281 1 67.06 91 SER A C 1
ATOM 756 O O . SER A 1 91 ? -4.211 19.438 36 1 67.06 91 SER A O 1
ATOM 758 N N . GLY A 1 92 ? -2.998 21.297 35.375 1 61.16 92 GLY A N 1
ATOM 759 C CA . GLY A 1 92 ? -3.727 22.234 36.188 1 61.16 92 GLY A CA 1
ATOM 760 C C . GLY A 1 92 ? -4.027 23.547 35.5 1 61.16 92 GLY A C 1
ATOM 761 O O . GLY A 1 92 ? -3.73 23.703 34.312 1 61.16 92 GLY A O 1
ATOM 762 N N . GLU A 1 93 ? -4.949 24.406 36.188 1 59.03 93 GLU A N 1
ATOM 763 C CA . GLU A 1 93 ? -5.609 25.672 35.875 1 59.03 93 GLU A CA 1
ATOM 764 C C . GLU A 1 93 ? -4.594 26.75 35.5 1 59.03 93 GLU A C 1
ATOM 766 O O . GLU A 1 93 ? -4.965 27.906 35.25 1 59.03 93 GLU A O 1
ATOM 771 N N . GLU A 1 94 ? -3.342 26.547 35.625 1 56.91 94 GLU A N 1
ATOM 772 C CA . GLU A 1 94 ? -2.541 27.766 35.562 1 56.91 94 GLU A CA 1
ATOM 773 C C . GLU A 1 94 ? -2.25 28.188 34.125 1 56.91 94 GLU A C 1
ATOM 775 O O . GLU A 1 94 ? -1.854 27.344 33.312 1 56.91 94 GLU A O 1
ATOM 780 N N . VAL A 1 95 ? -2.969 29.156 33.75 1 57.91 95 VAL A N 1
ATOM 781 C CA . VAL A 1 95 ? -2.707 29.766 32.438 1 57.91 95 VAL A CA 1
ATOM 782 C C . VAL A 1 95 ? -1.289 30.344 32.438 1 57.91 95 VAL A C 1
ATOM 784 O O . VAL A 1 95 ? -0.961 31.234 33.188 1 57.91 95 VAL A O 1
ATOM 787 N N . GLU A 1 96 ? -0.31 29.656 32.219 1 63.5 96 GLU A N 1
ATOM 788 C CA . GLU A 1 96 ? 1.02 30.25 32.125 1 63.5 96 GLU A CA 1
ATOM 789 C C . GLU A 1 96 ? 1.272 30.875 30.766 1 63.5 96 GLU A C 1
ATOM 791 O O . GLU A 1 96 ? 0.736 30.422 29.766 1 63.5 96 GLU A O 1
ATOM 796 N N . TYR A 1 97 ? 1.761 32.094 30.781 1 74.69 97 TYR A N 1
ATOM 797 C CA . TYR A 1 97 ? 2.193 32.875 29.641 1 74.69 97 TYR A CA 1
ATOM 798 C C . TYR A 1 97 ? 3.211 32.125 28.797 1 74.69 97 TYR A C 1
ATOM 8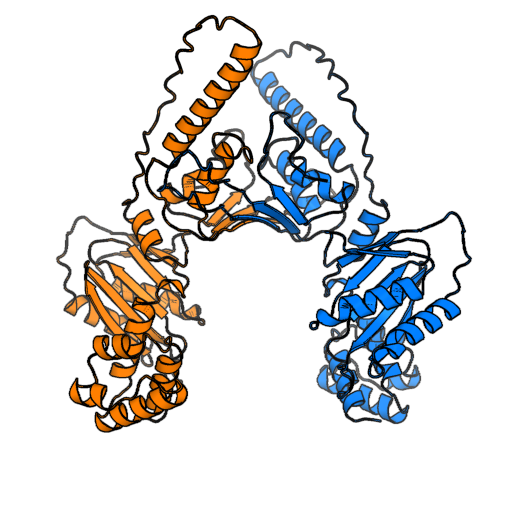00 O O . TYR A 1 97 ? 4.184 31.578 29.328 1 74.69 97 TYR A O 1
ATOM 808 N N . PHE A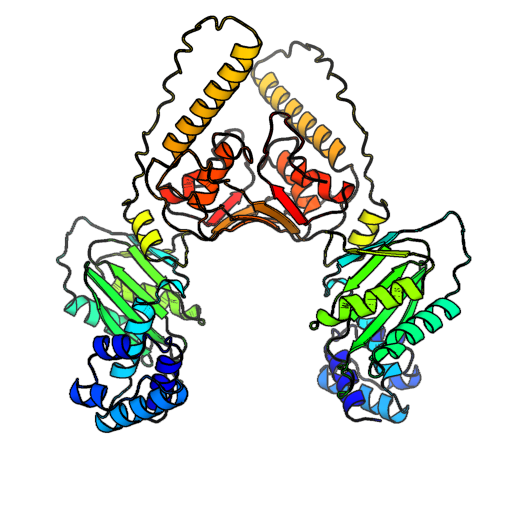 1 98 ? 2.887 31.859 27.5 1 83.44 98 PHE A N 1
ATOM 809 C CA . PHE A 1 98 ? 3.793 31.188 26.578 1 83.44 98 PHE A CA 1
ATOM 810 C C . PHE A 1 98 ? 4.848 32.156 26.047 1 83.44 98 PHE A C 1
ATOM 812 O O . PHE A 1 98 ? 4.52 33.219 25.562 1 83.44 98 PHE A O 1
ATOM 819 N N . ASP A 1 99 ? 6.066 31.828 26.297 1 89.69 99 ASP A N 1
ATOM 820 C CA . ASP A 1 99 ? 7.203 32.562 25.734 1 89.69 99 ASP A CA 1
ATOM 821 C C . ASP A 1 99 ? 7.984 31.672 24.75 1 89.69 99 ASP A C 1
ATOM 823 O O . ASP A 1 99 ? 8.57 30.672 25.141 1 89.69 99 ASP A O 1
ATOM 827 N N . ILE A 1 100 ? 8.07 32.125 23.578 1 91.75 100 ILE A N 1
ATOM 828 C CA . ILE A 1 100 ? 8.641 31.312 22.5 1 91.75 100 ILE A CA 1
ATOM 829 C C . ILE A 1 100 ? 10.133 31.125 22.734 1 91.75 100 ILE A C 1
ATOM 831 O O . ILE A 1 100 ? 10.695 30.062 22.422 1 91.75 100 ILE A O 1
ATOM 835 N N . THR A 1 101 ? 10.766 32.125 23.203 1 94.44 101 THR A N 1
ATOM 836 C CA . THR A 1 101 ? 12.195 32.031 23.484 1 94.44 101 THR A CA 1
ATOM 837 C C . THR A 1 101 ? 12.484 30.953 24.516 1 94.44 101 THR A C 1
ATOM 839 O O . THR A 1 101 ? 13.391 30.141 24.344 1 94.44 101 THR A O 1
ATOM 842 N N . ASP A 1 102 ? 11.703 31.062 25.562 1 94.44 102 ASP A N 1
ATOM 843 C CA . ASP A 1 102 ? 11.836 30.047 26.609 1 94.44 102 ASP A CA 1
ATOM 844 C C . ASP A 1 102 ? 11.523 28.656 26.078 1 94.44 102 ASP A C 1
ATOM 846 O O . ASP A 1 102 ? 12.211 27.688 26.406 1 94.44 102 ASP A O 1
ATOM 850 N N . PHE A 1 103 ? 10.492 28.547 25.328 1 95.44 103 PHE A N 1
ATOM 851 C CA . PHE A 1 103 ? 10.102 27.281 24.719 1 95.44 103 PHE A CA 1
ATOM 852 C C . PHE A 1 103 ? 11.266 26.672 23.922 1 95.44 103 PHE A C 1
ATOM 854 O O . PHE A 1 103 ? 11.609 25.5 24.109 1 95.44 103 PHE A O 1
ATOM 861 N N . LYS A 1 104 ? 11.852 27.422 23.047 1 97.38 104 LYS A N 1
ATOM 862 C CA . LYS A 1 104 ? 12.945 26.953 22.188 1 97.38 104 LYS A CA 1
ATOM 863 C C . LYS A 1 104 ? 14.125 26.469 23.031 1 97.38 104 LYS A C 1
ATOM 865 O O . LYS A 1 104 ? 14.695 25.406 22.75 1 97.38 104 LYS A O 1
ATOM 870 N N . LYS A 1 105 ? 14.453 27.266 24.016 1 97.19 105 LYS A N 1
ATOM 871 C CA . LYS A 1 105 ? 15.578 26.922 24.875 1 97.19 105 LYS A CA 1
ATOM 872 C C . LYS A 1 105 ? 15.344 25.609 25.609 1 97.19 105 LYS A C 1
ATOM 874 O O . LYS A 1 105 ? 16.219 24.75 25.625 1 97.19 105 LYS A O 1
ATOM 879 N N . ARG A 1 106 ? 14.227 25.5 26.156 1 96.62 106 ARG A N 1
ATOM 880 C CA . ARG A 1 106 ? 13.883 24.297 26.922 1 96.62 106 ARG A CA 1
ATOM 881 C C . ARG A 1 106 ? 13.844 23.078 26.016 1 96.62 106 ARG A C 1
ATOM 883 O O . ARG A 1 106 ? 14.328 22 26.375 1 96.62 106 ARG A O 1
ATOM 890 N N . PHE A 1 107 ? 13.234 23.266 24.875 1 97.81 107 PHE A N 1
ATOM 891 C CA . PHE A 1 107 ? 13.141 22.172 23.922 1 97.81 107 PHE A CA 1
ATOM 892 C C . PHE A 1 107 ? 14.531 21.656 23.531 1 97.81 107 PHE A C 1
ATOM 894 O O . PHE A 1 107 ? 14.789 20.453 23.578 1 97.81 107 PHE A O 1
ATOM 901 N N . LYS A 1 108 ? 15.383 22.531 23.172 1 97.75 108 LYS A N 1
ATOM 902 C CA . LYS A 1 108 ? 16.75 22.172 22.781 1 97.75 108 LYS A CA 1
ATOM 903 C C . LYS A 1 108 ? 17.484 21.484 23.922 1 97.75 108 LYS A C 1
ATOM 905 O O . LYS A 1 108 ? 18.141 20.453 23.719 1 97.75 108 LYS A O 1
ATOM 910 N N . ARG A 1 109 ? 17.375 22.109 25.078 1 97 109 ARG A N 1
ATOM 911 C CA . ARG A 1 109 ? 18.078 21.578 26.25 1 97 109 ARG A CA 1
ATOM 912 C C . ARG A 1 109 ? 17.641 20.156 26.547 1 97 109 ARG A C 1
ATOM 914 O O . ARG A 1 109 ? 18.484 19.281 26.781 1 97 109 ARG A O 1
ATOM 921 N N . ARG A 1 110 ? 16.422 19.953 26.5 1 95.81 110 ARG A N 1
ATOM 922 C CA . ARG A 1 110 ? 15.875 18.641 26.812 1 95.81 110 ARG A CA 1
ATOM 923 C C . ARG A 1 110 ? 16.344 17.609 25.797 1 95.81 110 ARG A C 1
ATOM 925 O O . ARG A 1 110 ? 16.734 16.5 26.156 1 95.81 110 ARG A O 1
ATOM 932 N N . LEU A 1 111 ? 16.281 17.906 24.516 1 96.06 111 LEU A N 1
ATOM 933 C CA . LEU A 1 111 ? 16.656 16.984 23.469 1 96.06 111 LEU A CA 1
ATOM 934 C C . LEU A 1 111 ? 18.156 16.703 23.516 1 96.06 111 LEU A C 1
ATOM 936 O O . LEU A 1 111 ? 18.594 15.547 23.422 1 96.06 111 LEU A O 1
ATOM 940 N N . GLN A 1 112 ? 18.922 17.719 23.766 1 95.5 112 GLN A N 1
ATOM 941 C CA . GLN A 1 112 ? 20.375 17.609 23.703 1 95.5 112 GLN A CA 1
ATOM 942 C C . GLN A 1 112 ? 20.938 16.969 24.969 1 95.5 112 GLN A C 1
ATOM 944 O O . GLN A 1 112 ? 22.078 16.516 24.984 1 95.5 112 GLN A O 1
ATOM 949 N N . SER A 1 113 ? 20.156 17 26.016 1 94.69 113 SER A N 1
ATOM 950 C CA . SER A 1 113 ? 20.578 16.297 27.219 1 94.69 113 SER A CA 1
ATOM 951 C C . SER A 1 113 ? 20.672 14.789 26.984 1 94.69 113 SER A C 1
ATOM 953 O O . SER A 1 113 ? 21.484 14.109 27.609 1 94.69 113 SER A O 1
ATOM 955 N N . THR A 1 114 ? 19.922 14.297 26.062 1 93.31 114 THR A N 1
ATOM 956 C CA . THR A 1 114 ? 19.906 12.867 25.766 1 93.31 114 THR A CA 1
ATOM 957 C C . THR A 1 114 ? 20.719 12.57 24.5 1 93.31 114 THR A C 1
ATOM 959 O O . THR A 1 114 ? 21.438 11.57 24.438 1 93.31 114 THR A O 1
ATOM 962 N N . LEU A 1 115 ? 20.609 13.438 23.5 1 94.94 115 LEU A N 1
ATOM 963 C CA . LEU A 1 115 ? 21.297 13.242 22.219 1 94.94 115 LEU A CA 1
ATOM 964 C C . LEU A 1 115 ? 21.906 14.555 21.734 1 94.94 115 LEU A C 1
ATOM 966 O O . LEU A 1 115 ? 21.203 15.453 21.281 1 94.94 115 LEU A O 1
ATOM 970 N N . LYS A 1 116 ? 23.172 14.578 21.734 1 94.25 116 LYS A N 1
ATOM 971 C CA . LYS A 1 116 ? 23.875 15.805 21.391 1 94.25 116 LYS A CA 1
ATOM 972 C C . LYS A 1 116 ? 23.891 16.031 19.891 1 94.25 116 LYS A C 1
ATOM 974 O O . LYS A 1 116 ? 23.781 17.156 19.422 1 94.25 116 LYS A O 1
ATOM 979 N N . ASN A 1 117 ? 23.984 14.883 19.219 1 94.69 117 ASN A N 1
ATOM 980 C CA . ASN A 1 117 ? 24.109 14.969 17.766 1 94.69 117 ASN A CA 1
ATOM 981 C C . ASN A 1 117 ? 22.734 15.133 17.109 1 94.69 117 ASN A C 1
ATOM 983 O O . ASN A 1 117 ? 22.25 14.203 16.453 1 94.69 117 ASN A O 1
ATOM 987 N N . VAL A 1 118 ? 22.188 16.25 17.234 1 95.94 118 VAL A N 1
ATOM 988 C CA . VAL A 1 118 ? 20.906 16.594 16.609 1 95.94 118 VAL A CA 1
ATOM 989 C C . VAL A 1 118 ? 20.969 18 16.031 1 95.94 118 VAL A C 1
ATOM 991 O O . VAL A 1 118 ? 21.672 18.859 16.578 1 95.94 118 VAL A O 1
ATOM 994 N N . THR A 1 119 ? 20.406 18.219 14.945 1 96.5 119 THR A N 1
ATOM 995 C CA . THR A 1 119 ? 20.219 19.562 14.406 1 96.5 119 THR A CA 1
ATOM 996 C C . THR A 1 119 ? 18.781 20.016 14.602 1 96.5 119 THR A C 1
ATOM 998 O O . THR A 1 119 ? 17.844 19.391 14.086 1 96.5 119 THR A O 1
ATOM 1001 N N . ILE A 1 120 ? 18.594 21.047 15.367 1 97.81 120 ILE A N 1
ATOM 1002 C CA . ILE A 1 120 ? 17.266 21.562 15.664 1 97.81 120 ILE A CA 1
ATOM 1003 C C . ILE A 1 120 ? 17.094 22.953 15.047 1 97.81 120 ILE A C 1
ATOM 1005 O O . ILE A 1 120 ? 17.922 23.844 15.273 1 97.81 120 ILE A O 1
ATOM 1009 N N . THR A 1 121 ? 16.125 23.125 14.258 1 97.62 121 THR A N 1
ATOM 1010 C CA . THR A 1 121 ? 15.828 24.406 13.633 1 97.62 121 THR A CA 1
ATOM 1011 C C . THR A 1 121 ? 14.367 24.781 13.852 1 97.62 121 THR A C 1
ATOM 1013 O O . THR A 1 121 ? 13.477 23.938 13.734 1 97.62 121 THR A O 1
ATOM 1016 N N . PHE A 1 122 ? 14.125 26.047 14.242 1 97.38 122 PHE A N 1
ATOM 1017 C CA . PHE A 1 122 ? 12.781 26.547 14.477 1 97.38 122 PHE A CA 1
ATOM 1018 C C . PHE A 1 122 ? 12.414 27.609 13.438 1 97.38 122 PHE A C 1
ATOM 1020 O O . PHE A 1 122 ? 13.281 28.344 12.961 1 97.38 122 PHE A O 1
ATOM 1027 N N . LYS A 1 123 ? 11.219 27.625 13.086 1 96.5 123 LYS A N 1
ATOM 1028 C CA . LYS A 1 123 ? 10.68 28.734 12.297 1 96.5 123 LYS A CA 1
ATOM 1029 C C . LYS A 1 123 ? 9.25 29.062 12.734 1 96.5 123 LYS A C 1
ATOM 1031 O O . LYS A 1 123 ? 8.414 28.172 12.891 1 96.5 123 LYS A O 1
ATOM 1036 N N . GLU A 1 124 ? 9.016 30.266 12.984 1 94.38 124 GLU A N 1
ATOM 1037 C CA . GLU A 1 124 ? 7.691 30.734 13.391 1 94.38 124 GLU A CA 1
ATOM 1038 C C . GLU A 1 124 ? 6.914 31.297 12.203 1 94.38 124 GLU A C 1
ATOM 1040 O O . GLU A 1 124 ? 7.469 32.031 11.375 1 94.38 124 GLU A O 1
ATOM 1045 N N . TYR A 1 125 ? 5.742 31 12.07 1 91.69 125 TYR A N 1
ATOM 1046 C CA . TYR A 1 125 ? 4.883 31.531 11.016 1 91.69 125 TYR A CA 1
ATOM 1047 C C . TYR A 1 125 ? 3.689 32.281 11.602 1 91.69 125 TYR A C 1
ATOM 1049 O O . TYR A 1 125 ? 3.568 32.406 12.82 1 91.69 125 TYR A O 1
ATOM 1057 N N . GLU A 1 126 ? 2.863 32.75 10.523 1 77.44 126 GLU A N 1
ATOM 1058 C CA . GLU A 1 126 ? 1.67 33.531 10.898 1 77.44 126 GLU A CA 1
ATOM 1059 C C . GLU A 1 126 ? 0.63 32.625 11.555 1 77.44 126 GLU A C 1
ATOM 1061 O O . GLU A 1 126 ? 0.747 31.391 11.508 1 77.44 126 GLU A O 1
ATOM 1066 N N . ASP A 1 127 ? 0.001 32.625 12.664 1 77.06 127 ASP A N 1
ATOM 1067 C CA . ASP A 1 127 ? -1.082 31.922 13.352 1 77.06 127 ASP A CA 1
ATOM 1068 C C . ASP A 1 127 ? -0.57 31.203 14.602 1 77.06 127 ASP A C 1
ATOM 1070 O O . ASP A 1 127 ? -1.129 30.188 15.008 1 77.06 127 ASP A O 1
ATOM 1074 N N . ASN A 1 128 ? 0.596 31.594 14.906 1 82.62 128 ASN A N 1
ATOM 1075 C CA . ASN A 1 128 ? 1.2 31.078 16.141 1 82.62 128 ASN A CA 1
ATOM 1076 C C . ASN A 1 128 ? 1.68 29.641 15.969 1 82.62 128 ASN A C 1
ATOM 1078 O O . ASN A 1 128 ? 1.693 28.875 16.922 1 82.62 128 ASN A O 1
ATOM 1082 N N . ALA A 1 129 ? 1.943 29.297 14.703 1 93.75 129 ALA A N 1
ATOM 1083 C CA . ALA A 1 129 ? 2.49 27.969 14.438 1 93.75 129 ALA A CA 1
ATOM 1084 C C . ALA A 1 129 ? 4.012 27.969 14.523 1 93.75 129 ALA A C 1
ATOM 1086 O O . ALA A 1 129 ? 4.672 28.797 13.898 1 93.75 129 ALA A O 1
ATOM 1087 N N . ILE A 1 130 ? 4.539 27.172 15.289 1 96.81 130 ILE A N 1
ATOM 1088 C CA . ILE A 1 130 ? 5.98 26.969 15.398 1 96.81 130 ILE A CA 1
ATOM 1089 C C . ILE A 1 130 ? 6.387 25.688 14.688 1 96.81 130 ILE A C 1
ATOM 1091 O O . ILE A 1 130 ? 5.961 24.594 15.07 1 96.81 130 ILE A O 1
ATOM 1095 N N . TRP A 1 131 ? 7.125 25.797 13.648 1 97.88 131 TRP A N 1
ATOM 1096 C CA . TRP A 1 131 ? 7.68 24.641 12.945 1 97.88 131 TRP A CA 1
ATOM 1097 C C . TRP A 1 131 ? 9.031 24.25 13.523 1 97.88 131 TRP A C 1
ATOM 1099 O O . TRP A 1 131 ? 9.891 25.109 13.758 1 97.88 131 TRP A O 1
ATOM 1109 N N . ILE A 1 132 ? 9.195 23.031 13.781 1 98.12 132 ILE A N 1
ATOM 1110 C CA . ILE A 1 132 ? 10.438 22.484 14.328 1 98.12 132 ILE A CA 1
ATOM 1111 C C . ILE A 1 132 ? 10.977 21.391 13.406 1 98.12 132 ILE A C 1
ATOM 1113 O O . ILE A 1 132 ? 10.242 20.469 13.047 1 98.12 132 ILE A O 1
ATOM 1117 N N . ARG A 1 133 ? 12.117 21.5 12.969 1 98.12 133 ARG A N 1
ATOM 1118 C CA . ARG A 1 133 ? 12.828 20.484 12.203 1 98.12 133 ARG A CA 1
ATOM 1119 C C . ARG A 1 133 ? 13.914 19.828 13.039 1 98.12 133 ARG A C 1
ATOM 1121 O O . ARG A 1 133 ? 14.766 20.5 13.617 1 98.12 133 ARG A O 1
ATOM 1128 N N . VAL A 1 134 ? 13.906 18.562 13.133 1 97.5 134 VAL A N 1
ATOM 1129 C CA . VAL A 1 134 ? 14.914 17.844 13.906 1 97.5 134 VAL A CA 1
ATOM 1130 C C . VAL A 1 134 ? 15.578 16.781 13.039 1 97.5 134 VAL A C 1
ATOM 1132 O O . VAL A 1 134 ? 14.93 15.82 12.609 1 97.5 134 VAL A O 1
ATOM 1135 N N . ALA A 1 135 ? 16.797 16.953 12.75 1 97 135 ALA A N 1
ATOM 1136 C CA . ALA A 1 135 ? 17.594 15.914 12.102 1 97 135 ALA A CA 1
ATOM 1137 C C . ALA A 1 135 ? 18.359 15.086 13.141 1 97 135 ALA A C 1
ATOM 1139 O O . ALA A 1 135 ? 19.047 15.641 14 1 97 135 ALA A O 1
ATOM 1140 N N . TRP A 1 136 ? 18.25 13.812 13.039 1 95.88 136 TRP A N 1
ATOM 1141 C CA . TRP A 1 136 ? 18.734 12.922 14.078 1 95.88 136 TRP A CA 1
ATOM 1142 C C . TRP A 1 136 ? 20.062 12.297 13.68 1 95.88 136 TRP A C 1
ATOM 1144 O O . TRP A 1 136 ? 20.25 11.883 12.531 1 95.88 136 TRP A O 1
ATOM 1154 N N . GLY A 1 137 ? 20.938 12.281 14.625 1 94.56 137 GLY A N 1
ATOM 1155 C CA . GLY A 1 137 ? 22.125 11.453 14.547 1 94.56 137 GLY A CA 1
ATOM 1156 C C . GLY A 1 137 ? 22.141 10.328 15.562 1 94.56 137 GLY A C 1
ATOM 1157 O O . GLY A 1 137 ? 21.094 9.82 15.953 1 94.56 137 GLY A O 1
ATOM 1158 N N . THR A 1 138 ? 23.234 9.836 15.773 1 92.56 138 THR A N 1
ATOM 1159 C CA . THR A 1 138 ? 23.516 8.922 16.875 1 92.56 138 THR A CA 1
ATOM 1160 C C . THR A 1 138 ? 24.656 9.461 17.734 1 92.56 138 THR A C 1
ATOM 1162 O O . THR A 1 138 ? 25.234 10.5 17.422 1 92.56 138 THR A O 1
ATOM 1165 N N . PRO A 1 139 ? 24.891 8.844 18.844 1 89.69 139 PRO A N 1
ATOM 1166 C CA . PRO A 1 139 ? 26.031 9.297 19.656 1 89.69 139 PRO A CA 1
ATOM 1167 C C . PRO A 1 139 ? 27.328 9.344 18.859 1 89.69 139 PRO A C 1
ATOM 1169 O O . PRO A 1 139 ? 28.219 10.148 19.172 1 89.69 139 PRO A O 1
ATOM 1172 N N . TYR A 1 140 ? 27.328 8.516 17.781 1 92.81 140 TYR A N 1
ATOM 1173 C CA . TYR A 1 140 ? 28.594 8.414 17.078 1 92.81 140 TYR A CA 1
ATOM 1174 C C . TYR A 1 140 ? 28.469 8.891 15.641 1 92.81 140 TYR A C 1
ATOM 1176 O O . TYR A 1 140 ? 29.453 8.875 14.891 1 92.81 140 TYR A O 1
ATOM 1184 N N . LYS A 1 141 ? 27.359 9.258 15.305 1 93.38 141 LYS A N 1
ATOM 1185 C CA . LYS A 1 141 ? 27.141 9.68 13.922 1 93.38 141 LYS A CA 1
ATOM 1186 C C . LYS A 1 141 ? 26.484 11.062 13.867 1 93.38 141 LYS A C 1
ATOM 1188 O O . LYS A 1 141 ? 25.641 11.391 14.688 1 93.38 141 LYS A O 1
ATOM 1193 N N . LYS A 1 142 ? 26.859 11.852 12.891 1 93.38 142 LYS A N 1
ATOM 1194 C CA . LYS A 1 142 ? 26.297 13.172 12.648 1 93.38 142 LYS A CA 1
ATOM 1195 C C . LYS A 1 142 ? 24.828 13.062 12.242 1 93.38 142 LYS A C 1
ATOM 1197 O O . LYS A 1 142 ? 24.391 12.031 11.727 1 93.38 142 LYS A O 1
ATOM 1202 N N . PRO A 1 143 ? 24.109 14.078 12.484 1 94.62 143 PRO A N 1
ATOM 1203 C CA . PRO A 1 143 ? 22.688 14.062 12.117 1 94.62 143 PRO A CA 1
ATOM 1204 C C . PRO A 1 143 ? 22.453 13.844 10.625 1 94.62 143 PRO A C 1
ATOM 1206 O O . PRO A 1 143 ? 23.203 14.383 9.797 1 94.62 143 PRO A O 1
ATOM 1209 N N . ASN A 1 144 ? 21.531 13.031 10.297 1 94.38 144 ASN A N 1
ATOM 1210 C CA . ASN A 1 144 ? 21.109 12.844 8.914 1 94.38 144 ASN A CA 1
ATOM 1211 C C . ASN A 1 144 ? 20.156 13.938 8.469 1 94.38 144 ASN A C 1
ATOM 1213 O O . ASN A 1 144 ? 18.969 13.906 8.805 1 94.38 144 ASN A O 1
ATOM 1217 N N . GLN A 1 145 ? 20.625 14.844 7.656 1 94.75 145 GLN A N 1
ATOM 1218 C CA . GLN A 1 145 ? 19.859 16.031 7.281 1 94.75 145 GLN A CA 1
ATOM 1219 C C . GLN A 1 145 ? 18.781 15.688 6.262 1 94.75 145 GLN A C 1
ATOM 1221 O O . GLN A 1 145 ? 17.875 16.484 6.02 1 94.75 145 GLN A O 1
ATOM 1226 N N . TYR A 1 146 ? 18.812 14.5 5.688 1 94.06 146 TYR A N 1
ATOM 1227 C CA . TYR A 1 146 ? 17.906 14.148 4.598 1 94.06 146 TYR A CA 1
ATOM 1228 C C . TYR A 1 146 ? 16.625 13.547 5.133 1 94.06 146 TYR A C 1
ATOM 1230 O O . TYR A 1 146 ? 15.625 13.438 4.406 1 94.06 146 TYR A O 1
ATOM 1238 N N . LYS A 1 147 ? 16.625 13.133 6.348 1 93.88 147 LYS A N 1
ATOM 1239 C CA . LYS A 1 147 ? 15.461 12.461 6.906 1 93.88 147 LYS A CA 1
ATOM 1240 C C . LYS A 1 147 ? 15.062 13.07 8.25 1 93.88 147 LYS A C 1
ATOM 1242 O O . LYS A 1 147 ? 15.016 12.375 9.266 1 93.88 147 LYS A O 1
ATOM 1247 N N . PRO A 1 148 ? 14.742 14.273 8.273 1 96.31 148 PRO A N 1
ATOM 1248 C CA . PRO A 1 148 ? 14.383 14.938 9.531 1 96.31 148 PRO A CA 1
ATOM 1249 C C . PRO A 1 148 ? 12.93 14.68 9.938 1 96.31 148 PRO A C 1
ATOM 1251 O O . PRO A 1 148 ? 12.117 14.258 9.117 1 96.31 148 PRO A O 1
ATOM 1254 N N . SER A 1 149 ? 12.648 14.836 11.195 1 97.44 149 SER A N 1
ATOM 1255 C CA . SER A 1 149 ? 11.281 14.945 11.688 1 97.44 149 SER A CA 1
ATOM 1256 C C . SER A 1 149 ? 10.797 16.391 11.656 1 97.44 149 SER A C 1
ATOM 1258 O O . SER A 1 149 ? 11.578 17.312 11.867 1 97.44 149 SER A O 1
ATOM 1260 N N . TYR A 1 150 ? 9.594 16.562 11.398 1 98 150 TYR A N 1
ATOM 1261 C CA . TYR A 1 150 ? 8.977 17.891 11.461 1 98 150 TYR A CA 1
ATOM 1262 C C . TYR A 1 150 ? 7.859 17.922 12.492 1 98 150 TYR A C 1
ATOM 1264 O O . TYR A 1 150 ? 7.078 16.969 12.602 1 98 150 TYR A O 1
ATOM 1272 N N . VAL A 1 151 ? 7.828 18.984 13.219 1 97.94 151 VAL A N 1
ATOM 1273 C CA . VAL A 1 151 ? 6.805 19.219 14.234 1 97.94 151 VAL A CA 1
ATOM 1274 C C . VAL A 1 151 ? 6.164 20.594 14.016 1 97.94 151 VAL A C 1
ATOM 1276 O O . VAL A 1 151 ? 6.859 21.578 13.758 1 97.94 151 VAL A O 1
ATOM 1279 N N . VAL A 1 152 ? 4.902 20.594 14.008 1 97.81 152 VAL A N 1
ATOM 1280 C CA . VAL A 1 152 ? 4.164 21.844 14 1 97.81 152 VAL A CA 1
ATOM 1281 C C . VAL A 1 152 ? 3.363 22 15.289 1 97.81 152 VAL A C 1
ATOM 1283 O O . VAL A 1 152 ? 2.482 21.172 15.578 1 97.81 152 VAL A O 1
ATOM 1286 N N . TYR A 1 153 ? 3.73 23.016 16.031 1 96.81 153 TYR A N 1
ATOM 1287 C CA . TYR A 1 153 ? 3.08 23.266 17.312 1 96.81 153 TYR A CA 1
ATOM 1288 C C . TYR A 1 153 ? 2.369 24.609 17.297 1 96.81 153 TYR A C 1
ATOM 1290 O O . TYR A 1 153 ? 2.957 25.625 16.922 1 96.81 153 TYR A O 1
ATOM 1298 N N . HIS A 1 154 ? 1.106 24.578 17.688 1 91.25 154 HIS A N 1
ATOM 1299 C CA . HIS A 1 154 ? 0.351 25.812 17.875 1 91.25 154 HIS A CA 1
ATOM 1300 C C . HIS A 1 154 ? 0.26 26.172 19.359 1 91.25 154 HIS A C 1
ATOM 1302 O O . HIS A 1 154 ? -0.479 25.531 20.109 1 91.25 154 HIS A O 1
ATOM 1308 N N . SER A 1 155 ? 0.95 27.25 19.781 1 87.12 155 SER A N 1
ATOM 1309 C CA . SER A 1 155 ? 1.198 27.578 21.188 1 87.12 155 SER A CA 1
ATOM 1310 C C . SER A 1 155 ? -0.107 27.797 21.938 1 87.12 155 SER A C 1
ATOM 1312 O O . SER A 1 155 ? -0.146 27.688 23.172 1 87.12 155 SER A O 1
ATOM 1314 N N . GLN A 1 156 ? -1.218 28.016 21.328 1 84.94 156 GLN A N 1
ATOM 1315 C CA . GLN A 1 156 ? -2.479 28.297 22.016 1 84.94 156 GLN A CA 1
ATOM 1316 C C . GLN A 1 156 ? -3.377 27.062 22.031 1 84.94 156 GLN A C 1
ATOM 1318 O O . GLN A 1 156 ? -4.527 27.125 22.469 1 84.94 156 GLN A O 1
ATOM 1323 N N . THR A 1 157 ? -2.863 25.938 21.562 1 91.38 157 THR A N 1
ATOM 1324 C CA . THR A 1 157 ? -3.645 24.719 21.516 1 91.38 157 THR A CA 1
ATOM 1325 C C . THR A 1 157 ? -2.875 23.547 22.141 1 91.38 157 THR A C 1
ATOM 1327 O O . THR A 1 157 ? -1.65 23.609 22.266 1 91.38 157 THR A O 1
ATOM 1330 N N . PRO A 1 158 ? -3.512 22.578 22.578 1 93.94 158 PRO A N 1
ATOM 1331 C CA . PRO A 1 158 ? -2.82 21.406 23.125 1 93.94 158 PRO A CA 1
ATOM 1332 C C . PRO A 1 158 ? -2.41 20.406 22.047 1 93.94 158 PRO A C 1
ATOM 1334 O O . PRO A 1 158 ? -2.129 19.25 22.359 1 93.94 158 PRO A O 1
ATOM 1337 N N . TYR A 1 159 ? -2.432 20.844 20.844 1 96 159 TYR A N 1
ATOM 1338 C CA . TYR A 1 159 ? -2.209 19.891 19.75 1 96 159 TYR A CA 1
ATOM 1339 C C . TYR A 1 159 ? -0.848 20.125 19.109 1 96 159 TYR A C 1
ATOM 1341 O O . TYR A 1 159 ? -0.398 21.266 18.969 1 96 159 TYR A O 1
ATOM 1349 N N . VAL A 1 160 ? -0.24 19.031 18.75 1 97.44 160 VAL A N 1
ATOM 1350 C CA . VAL A 1 160 ? 1.017 19 18.016 1 97.44 160 VAL A CA 1
ATOM 1351 C C . VAL A 1 160 ? 0.883 18.094 16.797 1 97.44 160 VAL A C 1
ATOM 1353 O O . VAL A 1 160 ? 0.271 17.016 16.875 1 97.44 160 VAL A O 1
ATOM 1356 N N . PHE A 1 161 ? 1.395 18.469 15.68 1 98.19 161 PHE A N 1
ATOM 1357 C CA . PHE A 1 161 ? 1.403 17.688 14.453 1 98.19 161 PHE A CA 1
ATOM 1358 C C . PHE A 1 161 ? 2.816 17.234 14.117 1 98.19 161 PHE A C 1
ATOM 1360 O O . PHE A 1 161 ? 3.732 18.047 14.008 1 98.19 161 PHE A O 1
ATOM 1367 N N . ILE A 1 162 ? 2.979 15.945 13.93 1 98.12 162 ILE A N 1
ATOM 1368 C CA . ILE A 1 162 ? 4.324 15.406 13.773 1 98.12 162 ILE A CA 1
ATOM 1369 C C . ILE A 1 162 ? 4.406 14.594 12.484 1 98.12 162 ILE A C 1
ATOM 1371 O O . ILE A 1 162 ? 3.533 13.766 12.211 1 98.12 162 ILE A O 1
ATOM 1375 N N . SER A 1 163 ? 5.27 14.867 11.656 1 97.62 163 SER A N 1
ATOM 1376 C CA . SER A 1 163 ? 5.73 13.984 10.586 1 97.62 163 SER A CA 1
ATOM 1377 C C . SER A 1 163 ? 7.051 13.32 10.953 1 97.62 163 SER A C 1
ATOM 1379 O O . SER A 1 163 ? 8.102 13.969 10.961 1 97.62 163 SER A O 1
ATOM 1381 N N . ALA A 1 164 ? 6.93 12.094 11.219 1 93.19 164 ALA A N 1
ATOM 1382 C CA . ALA A 1 164 ? 8.07 11.383 11.789 1 93.19 164 ALA A CA 1
ATOM 1383 C C . ALA A 1 164 ? 9.102 11.047 10.719 1 93.19 164 ALA A C 1
ATOM 1385 O O . ALA A 1 164 ? 8.766 10.93 9.539 1 93.19 164 ALA A O 1
ATOM 1386 N N . SER A 1 165 ? 10.273 10.992 11.195 1 85.06 165 SER A N 1
ATOM 1387 C CA . SER A 1 165 ? 11.352 10.516 10.344 1 85.06 165 SER A CA 1
ATOM 1388 C C . SER A 1 165 ? 11.242 9.016 10.094 1 85.06 165 SER A C 1
ATOM 1390 O O . SER A 1 165 ? 10.398 8.344 10.688 1 85.06 165 SER A O 1
ATOM 1392 N N . VAL A 1 166 ? 12.102 8.562 9.203 1 79.31 166 VAL A N 1
ATOM 1393 C CA . VAL A 1 166 ? 12.141 7.133 8.898 1 79.31 166 VAL A CA 1
ATOM 1394 C C . VAL A 1 166 ? 12.508 6.348 10.156 1 79.31 166 VAL A C 1
ATOM 1396 O O . VAL A 1 166 ? 12.008 5.242 10.375 1 79.31 166 VAL A O 1
ATOM 1399 N N . LEU A 1 167 ? 13.359 7.047 11.023 1 80.12 167 LEU A N 1
ATOM 1400 C CA . LEU A 1 167 ? 13.742 6.41 12.273 1 80.12 167 LEU A CA 1
ATOM 1401 C C . LEU A 1 167 ? 12.727 6.707 13.375 1 80.12 167 LEU A C 1
ATOM 1403 O O . LEU A 1 167 ? 12.914 7.633 14.164 1 80.12 167 LEU A O 1
ATOM 1407 N N . LYS A 1 168 ? 11.789 5.902 13.523 1 83.31 168 LYS A N 1
ATOM 1408 C CA . LYS A 1 168 ? 10.664 6.133 14.43 1 83.31 168 LYS A CA 1
ATOM 1409 C C . LYS A 1 168 ? 11.078 5.934 15.883 1 83.31 168 LYS A C 1
ATOM 1411 O O . LYS A 1 168 ? 10.367 6.359 16.797 1 83.31 168 LYS A O 1
ATOM 1416 N N . SER A 1 169 ? 12.242 5.492 16.062 1 87.75 169 SER A N 1
ATOM 1417 C CA . SER A 1 169 ? 12.703 5.203 17.422 1 87.75 169 SER A CA 1
ATOM 1418 C C . SER A 1 169 ? 12.961 6.488 18.203 1 87.75 169 SER A C 1
ATOM 1420 O O . SER A 1 169 ? 13.047 6.465 19.438 1 87.75 169 SER A O 1
ATOM 1422 N N . ASN A 1 170 ? 13.07 7.625 17.562 1 91.56 170 ASN A N 1
ATOM 1423 C CA . ASN A 1 170 ? 13.367 8.891 18.219 1 91.56 170 ASN A CA 1
ATOM 1424 C C . ASN A 1 170 ? 12.094 9.625 18.625 1 91.56 170 ASN A C 1
ATOM 1426 O O . ASN A 1 170 ? 12.156 10.68 19.25 1 91.56 170 ASN A O 1
ATOM 1430 N N . LEU A 1 171 ? 11 9.055 18.328 1 95 171 LEU A N 1
ATOM 1431 C CA . LEU A 1 171 ? 9.719 9.711 18.578 1 95 171 LEU A CA 1
ATOM 1432 C C . LEU A 1 171 ? 9.5 9.93 20.062 1 95 171 LEU A C 1
ATOM 1434 O O . LEU A 1 171 ? 9.078 11.008 20.484 1 95 171 LEU A O 1
ATOM 1438 N N . PRO A 1 172 ? 9.797 8.945 20.953 1 94.56 172 PRO A N 1
ATOM 1439 C CA . PRO A 1 172 ? 9.633 9.18 22.391 1 94.56 172 PRO A CA 1
ATOM 1440 C C . PRO A 1 172 ? 10.484 10.352 22.891 1 94.56 172 PRO A C 1
ATOM 1442 O O . PRO A 1 172 ? 10.023 11.141 23.719 1 94.56 172 PRO A O 1
ATOM 1445 N N . LEU A 1 173 ? 11.695 10.445 22.391 1 95.19 173 LEU A N 1
ATOM 1446 C CA . LEU A 1 173 ? 12.57 11.539 22.766 1 95.19 173 LEU A CA 1
ATOM 1447 C C . LEU A 1 173 ? 11.992 12.883 22.328 1 95.19 173 LEU A C 1
ATOM 1449 O O . LEU A 1 173 ? 12.047 13.859 23.062 1 95.19 173 LEU A O 1
ATOM 1453 N N . LEU A 1 174 ? 11.477 12.938 21.156 1 96.81 174 LEU A N 1
ATOM 1454 C CA . LEU A 1 174 ? 10.844 14.133 20.625 1 96.81 174 LEU A CA 1
ATOM 1455 C C . LEU A 1 174 ? 9.648 14.547 21.484 1 96.81 174 LEU A C 1
ATOM 1457 O O . LEU A 1 174 ? 9.508 15.719 21.828 1 96.81 174 LEU A O 1
ATOM 1461 N N . CYS A 1 175 ? 8.867 13.562 21.891 1 96.5 175 CYS A N 1
ATOM 1462 C CA . CYS A 1 175 ? 7.699 13.828 22.734 1 96.5 175 CYS A CA 1
ATOM 1463 C C . CYS A 1 175 ? 8.109 14.352 24.094 1 96.5 175 CYS A C 1
ATOM 1465 O O . CYS A 1 175 ? 7.492 15.289 24.625 1 96.5 175 CYS A O 1
ATOM 1467 N N . GLN A 1 176 ? 9.125 13.836 24.609 1 95.44 176 GLN A N 1
ATOM 1468 C CA . GLN A 1 176 ? 9.625 14.297 25.906 1 95.44 176 GLN A CA 1
ATOM 1469 C C . GLN A 1 176 ? 10.102 15.742 25.828 1 95.44 176 GLN A C 1
ATOM 1471 O O . GLN A 1 176 ? 9.867 16.531 26.75 1 95.44 176 GLN A O 1
ATOM 1476 N N . ALA A 1 177 ? 10.773 16.031 24.781 1 97.12 177 ALA A N 1
ATOM 1477 C CA . ALA A 1 177 ? 11.25 17.406 24.594 1 97.12 177 ALA A CA 1
ATOM 1478 C C . ALA A 1 177 ? 10.086 18.391 24.5 1 97.12 177 ALA A C 1
ATOM 1480 O O . ALA A 1 177 ? 10.156 19.5 25.031 1 97.12 177 ALA A O 1
ATOM 1481 N N . LEU A 1 178 ? 9.055 17.969 23.828 1 96.44 178 LEU A N 1
ATOM 1482 C CA . LEU A 1 178 ? 7.871 18.812 23.672 1 96.44 178 LEU A CA 1
ATOM 1483 C C . LEU A 1 178 ? 7.211 19.062 25.031 1 96.44 178 LEU A C 1
ATOM 1485 O O . LEU A 1 178 ? 6.914 20.203 25.375 1 96.44 178 LEU A O 1
ATOM 1489 N N . ILE A 1 179 ? 7.082 18.031 25.781 1 94.25 179 ILE A N 1
ATOM 1490 C CA . ILE A 1 179 ? 6.465 18.141 27.109 1 94.25 179 ILE A CA 1
ATOM 1491 C C . ILE A 1 179 ? 7.336 19.016 28.016 1 94.25 179 ILE A C 1
ATOM 1493 O O . ILE A 1 179 ? 6.824 19.844 28.766 1 94.25 179 ILE A O 1
ATOM 1497 N N . GLY A 1 180 ? 8.586 18.844 27.906 1 93 180 GLY A N 1
ATOM 1498 C CA . GLY A 1 180 ? 9.508 19.625 28.719 1 93 180 GLY A CA 1
ATOM 1499 C C . GLY A 1 180 ? 9.516 21.094 28.375 1 93 180 GLY A C 1
ATOM 1500 O O . GLY A 1 180 ? 9.797 21.953 29.219 1 93 180 GLY A O 1
ATOM 1501 N N . ALA A 1 181 ? 9.156 21.344 27.172 1 94.62 181 ALA A N 1
ATOM 1502 C CA . ALA A 1 181 ? 9.227 22.734 26.703 1 94.62 181 ALA A CA 1
ATOM 1503 C C . ALA A 1 181 ? 7.883 23.438 26.859 1 94.62 181 ALA A C 1
ATOM 1505 O O . ALA A 1 181 ? 7.793 24.656 26.719 1 94.62 181 ALA A O 1
ATOM 1506 N N . THR A 1 182 ? 6.891 22.594 27.109 1 90.94 182 THR A N 1
ATOM 1507 C CA . THR A 1 182 ? 5.551 23.156 27.281 1 90.94 182 THR A CA 1
ATOM 1508 C C . THR A 1 182 ? 5.062 22.969 28.703 1 90.94 182 THR A C 1
ATOM 1510 O O . THR A 1 182 ? 5.785 22.438 29.547 1 90.94 182 THR A O 1
ATOM 1513 N N . ASN A 1 183 ? 3.957 23.547 29.062 1 85.25 183 ASN A N 1
ATOM 1514 C CA . ASN A 1 183 ? 3.4 23.422 30.406 1 85.25 183 ASN A CA 1
ATOM 1515 C C . ASN A 1 183 ? 2.414 22.266 30.5 1 85.25 183 ASN A C 1
ATOM 1517 O O . ASN A 1 183 ? 1.568 22.234 31.391 1 85.25 183 ASN A O 1
ATOM 1521 N N . TYR A 1 184 ? 2.527 21.359 29.594 1 90.62 184 TYR A N 1
ATOM 1522 C CA . TYR A 1 184 ? 1.683 20.172 29.609 1 90.62 184 TYR A CA 1
ATOM 1523 C C . TYR A 1 184 ? 2.387 19.016 30.312 1 90.62 184 TYR A C 1
ATOM 1525 O O . TYR A 1 184 ? 3.607 19.031 30.5 1 90.62 184 TYR A O 1
ATOM 1533 N N . HIS A 1 185 ? 1.658 18 30.719 1 90.06 185 HIS A N 1
ATOM 1534 C CA . HIS A 1 185 ? 2.273 16.953 31.531 1 90.06 185 HIS A CA 1
ATOM 1535 C C . HIS A 1 185 ? 2.287 15.617 30.781 1 90.06 185 HIS A C 1
ATOM 1537 O O . HIS A 1 185 ? 2.979 14.68 31.188 1 90.06 185 HIS A O 1
ATOM 1543 N N . ASP A 1 186 ? 1.444 15.578 29.766 1 94.12 186 ASP A N 1
ATOM 1544 C CA . ASP A 1 186 ? 1.377 14.344 29 1 94.12 186 ASP A CA 1
ATOM 1545 C C . ASP A 1 186 ? 1.096 14.625 27.531 1 94.12 186 ASP A C 1
ATOM 1547 O O . ASP A 1 186 ? 0.572 15.688 27.188 1 94.12 186 ASP A O 1
ATOM 1551 N N . ILE A 1 187 ? 1.53 13.664 26.656 1 96.44 187 ILE A N 1
ATOM 1552 C CA . ILE A 1 187 ? 1.31 13.773 25.219 1 96.44 187 ILE A CA 1
ATOM 1553 C C . ILE A 1 187 ? 0.936 12.414 24.641 1 96.44 187 ILE A C 1
ATOM 1555 O O . ILE A 1 187 ? 1.576 11.406 24.953 1 96.44 187 ILE A O 1
ATOM 1559 N N . ARG A 1 188 ? -0.105 12.32 23.859 1 95.88 188 ARG A N 1
ATOM 1560 C CA . ARG A 1 188 ? -0.562 11.07 23.266 1 95.88 188 ARG A CA 1
ATOM 1561 C C . ARG A 1 188 ? -0.856 11.234 21.781 1 95.88 188 ARG A C 1
ATOM 1563 O O . ARG A 1 188 ? -1.402 12.258 21.375 1 95.88 188 ARG A O 1
ATOM 1570 N N . GLU A 1 189 ? -0.463 10.211 21.078 1 96 189 GLU A N 1
ATOM 1571 C CA . GLU A 1 189 ? -0.8 10.203 19.656 1 96 189 GLU A CA 1
ATOM 1572 C C . GLU A 1 189 ? -2.287 9.938 19.453 1 96 189 GLU A C 1
ATOM 1574 O O . GLU A 1 189 ? -2.855 9.023 20.047 1 96 189 GLU A O 1
ATOM 1579 N N . MET A 1 190 ? -2.836 10.75 18.625 1 96.06 190 MET A N 1
ATOM 1580 C CA . MET A 1 190 ? -4.223 10.523 18.234 1 96.06 190 MET A CA 1
ATOM 1581 C C . MET A 1 190 ? -4.301 9.594 17.016 1 96.06 190 MET A C 1
ATOM 1583 O O . MET A 1 190 ? -3.32 9.438 16.281 1 96.06 190 MET A O 1
ATOM 1587 N N . GLU A 1 191 ? -5.309 8.852 16.844 1 96.19 191 GLU A N 1
ATOM 1588 C CA . GLU A 1 191 ? -5.512 7.984 15.695 1 96.19 191 GLU A CA 1
ATOM 1589 C C . GLU A 1 191 ? -6.02 8.773 14.492 1 96.19 191 GLU A C 1
ATOM 1591 O O . GLU A 1 191 ? -7.02 8.398 13.875 1 96.19 191 GLU A O 1
ATOM 1596 N N . LEU A 1 192 ? -5.383 9.891 14.242 1 98.06 192 LEU A N 1
ATOM 1597 C CA . LEU A 1 192 ? -5.746 10.797 13.156 1 98.06 192 LEU A CA 1
ATOM 1598 C C . LEU A 1 192 ? -4.516 11.195 12.344 1 98.06 192 LEU A C 1
ATOM 1600 O O . LEU A 1 192 ? -3.602 11.844 12.875 1 98.06 192 LEU A O 1
ATOM 1604 N N . ARG A 1 193 ? -4.504 10.797 11.094 1 97.75 193 ARG A N 1
ATOM 1605 C CA . ARG A 1 193 ? -3.377 11.078 10.211 1 97.75 193 ARG A CA 1
ATOM 1606 C C . ARG A 1 193 ? -3.861 11.516 8.836 1 97.75 193 ARG A C 1
ATOM 1608 O O . ARG A 1 193 ? -4.938 11.109 8.391 1 97.75 193 ARG A O 1
ATOM 1615 N N . SER A 1 194 ? -3.084 12.289 8.148 1 97.94 194 SER A N 1
ATOM 1616 C CA . SER A 1 194 ? -3.398 12.773 6.805 1 97.94 194 SER A CA 1
ATOM 1617 C C . SER A 1 194 ? -2.219 13.516 6.191 1 97.94 194 SER A C 1
ATOM 1619 O O . SER A 1 194 ? -1.308 13.938 6.906 1 97.94 194 SER A O 1
ATOM 1621 N N . HIS A 1 195 ? -2.283 13.672 4.941 1 97.75 195 HIS A N 1
ATOM 1622 C CA . HIS A 1 195 ? -1.314 14.523 4.258 1 97.75 195 HIS A CA 1
ATOM 1623 C C . HIS A 1 195 ? -1.688 16 4.383 1 97.75 195 HIS A C 1
ATOM 1625 O O . HIS A 1 195 ? -0.836 16.875 4.227 1 97.75 195 HIS A O 1
ATOM 1631 N N . CYS A 1 196 ? -2.902 16.25 4.637 1 97.56 196 CYS A N 1
ATOM 1632 C CA . CYS A 1 196 ? -3.361 17.641 4.664 1 97.56 196 CYS A CA 1
ATOM 1633 C C . CYS A 1 196 ? -3.314 18.203 6.078 1 97.56 196 CYS A C 1
ATOM 1635 O O . CYS A 1 196 ? -4.273 18.062 6.84 1 97.56 196 CYS A O 1
ATOM 1637 N N . LEU A 1 197 ? -2.311 18.922 6.324 1 96.94 197 LEU A N 1
ATOM 1638 C CA . LEU A 1 197 ? -2.088 19.484 7.652 1 96.94 197 LEU A CA 1
ATOM 1639 C C . LEU A 1 197 ? -3.225 20.422 8.047 1 96.94 197 LEU A C 1
ATOM 1641 O O . LEU A 1 197 ? -3.727 20.359 9.172 1 96.94 197 LEU A O 1
ATOM 1645 N N . ASN A 1 198 ? -3.623 21.234 7.156 1 95.19 198 ASN A N 1
ATOM 1646 C CA . ASN A 1 198 ? -4.668 22.203 7.457 1 95.19 198 ASN A CA 1
ATOM 1647 C C . ASN A 1 198 ? -5.992 21.516 7.793 1 95.19 198 ASN A C 1
ATOM 1649 O O . ASN A 1 198 ? -6.738 21.984 8.656 1 95.19 198 ASN A O 1
ATOM 1653 N N . SER A 1 199 ? -6.246 20.422 7.125 1 96.5 199 SER A N 1
ATOM 1654 C CA . SER A 1 199 ? -7.465 19.688 7.43 1 96.5 199 SER A CA 1
ATOM 1655 C C . SER A 1 199 ? -7.395 19.047 8.82 1 96.5 199 SER A C 1
ATOM 1657 O O . SER A 1 199 ? -8.398 19 9.531 1 96.5 199 SER A O 1
ATOM 1659 N N . LEU A 1 200 ? -6.258 18.562 9.148 1 97.44 200 LEU A N 1
ATOM 1660 C CA . LEU A 1 200 ? -6.082 18.031 10.492 1 97.44 200 LEU A CA 1
ATOM 1661 C C . LEU A 1 200 ? -6.332 19.109 11.539 1 97.44 200 LEU A C 1
ATOM 1663 O O . LEU A 1 200 ? -7.023 18.875 12.531 1 97.44 200 LEU A O 1
ATOM 1667 N N . LYS A 1 201 ? -5.801 20.281 11.297 1 95.44 201 LYS A N 1
ATOM 1668 C CA . LYS A 1 201 ? -6.039 21.422 12.188 1 95.44 201 LYS A CA 1
ATOM 1669 C C . LYS A 1 201 ? -7.531 21.734 12.289 1 95.44 201 LYS A C 1
ATOM 1671 O O . LYS A 1 201 ? -8.062 21.922 13.391 1 95.44 201 LYS A O 1
ATOM 1676 N N . ASP A 1 202 ? -8.156 21.734 11.117 1 94.56 202 ASP A N 1
ATOM 1677 C CA . ASP A 1 202 ? -9.578 22.031 11.094 1 94.56 202 ASP A CA 1
ATOM 1678 C C . ASP A 1 202 ? -10.359 21.047 11.969 1 94.56 202 ASP A C 1
ATOM 1680 O O . ASP A 1 202 ? -11.297 21.438 12.672 1 94.56 202 ASP A O 1
ATOM 1684 N N . ILE A 1 203 ? -9.984 19.859 11.891 1 95.69 203 ILE A N 1
ATOM 1685 C CA . ILE A 1 203 ? -10.695 18.812 12.602 1 95.69 203 ILE A CA 1
ATOM 1686 C C . ILE A 1 203 ? -10.477 18.969 14.109 1 95.69 203 ILE A C 1
ATOM 1688 O O . ILE A 1 203 ? -11.438 19 14.875 1 95.69 203 ILE A O 1
ATOM 1692 N N . VAL A 1 204 ? -9.281 19.172 14.555 1 96.06 204 VAL A N 1
ATOM 1693 C CA . VAL A 1 204 ? -9.016 19.125 15.992 1 96.06 204 VAL A CA 1
ATOM 1694 C C . VAL A 1 204 ? -9.312 20.484 16.609 1 96.06 204 VAL A C 1
ATOM 1696 O O . VAL A 1 204 ? -9.641 20.562 17.797 1 96.06 204 VAL A O 1
ATOM 1699 N N . PHE A 1 205 ? -9.242 21.562 15.805 1 93.25 205 PHE A N 1
ATOM 1700 C CA . PHE A 1 205 ? -9.609 22.875 16.297 1 93.25 205 PHE A CA 1
ATOM 1701 C C . PHE A 1 205 ? -11.117 23.109 16.172 1 93.25 205 PHE A C 1
ATOM 1703 O O . PHE A 1 205 ? -11.633 24.125 16.625 1 93.25 205 PHE A O 1
ATOM 1710 N N . LYS A 1 206 ? -11.844 22.109 15.531 1 88.56 206 LYS A N 1
ATOM 1711 C CA . LYS A 1 206 ? -13.289 22.172 15.336 1 88.56 206 LYS A CA 1
ATOM 1712 C C . LYS A 1 206 ? -13.688 23.406 14.531 1 88.56 206 LYS A C 1
ATOM 1714 O O . LYS A 1 206 ? -14.602 24.125 14.922 1 88.56 206 LYS A O 1
ATOM 1719 N N . ARG A 1 207 ? -12.977 23.75 13.578 1 83.12 207 ARG A N 1
ATOM 1720 C CA . ARG A 1 207 ? -13.219 24.891 12.719 1 83.12 207 ARG A CA 1
ATOM 1721 C C . ARG A 1 207 ? -13.977 24.5 11.461 1 83.12 207 ARG A C 1
ATOM 1723 O O . ARG A 1 207 ? -14.227 25.328 10.586 1 83.12 207 ARG A O 1
ATOM 1730 N N . TYR A 1 208 ? -14.422 23.359 11.352 1 74.62 208 TYR A N 1
ATOM 1731 C CA . TYR A 1 208 ? -15.133 22.969 10.141 1 74.62 208 TYR A CA 1
ATOM 1732 C C . TYR A 1 208 ? -16.641 23.031 10.352 1 74.62 208 TYR A C 1
ATOM 1734 O O . TYR A 1 208 ? -17.109 23.047 11.492 1 74.62 208 TYR A O 1
ATOM 1742 N N . SER A 1 209 ? -17.469 23.625 9.352 1 64.06 209 SER A N 1
ATOM 1743 C CA . SER A 1 209 ? -18.875 23.969 9.375 1 64.06 209 SER A CA 1
ATOM 1744 C C . SER A 1 209 ? -19.719 22.781 9.812 1 64.06 209 SER A C 1
ATOM 1746 O O . SER A 1 209 ? -20.156 21.984 8.984 1 64.06 209 SER A O 1
ATOM 1748 N N . GLN A 1 210 ? -19.406 22.141 10.93 1 59.34 210 GLN A N 1
ATOM 1749 C CA . GLN A 1 210 ? -20.312 21.062 11.297 1 59.34 210 GLN A CA 1
ATOM 1750 C C . GLN A 1 210 ? -21.469 21.578 12.148 1 59.34 210 GLN A C 1
ATOM 1752 O O . GLN A 1 210 ? -21.266 22.25 13.156 1 59.34 210 GLN A O 1
ATOM 1757 N N . ASN A 1 211 ? -22.5 22.203 11.609 1 49.12 211 ASN A N 1
ATOM 1758 C CA . ASN A 1 211 ? -23.672 22.375 12.461 1 49.12 211 ASN A CA 1
ATOM 1759 C C . ASN A 1 211 ? -24.094 21.047 13.094 1 49.12 211 ASN A C 1
ATOM 1761 O O . ASN A 1 211 ? -24.766 20.234 12.445 1 49.12 211 ASN A O 1
ATOM 1765 N N . PHE A 1 212 ? -23.25 20.406 13.773 1 44.66 212 PHE A N 1
ATOM 1766 C CA . PHE A 1 212 ? -23.75 19.172 14.336 1 44.66 212 PHE A CA 1
ATOM 1767 C C . PHE A 1 212 ? -25.031 19.406 15.133 1 44.66 212 PHE A C 1
ATOM 1769 O O . PHE A 1 212 ? -25.016 20.156 16.109 1 44.66 212 PHE A O 1
ATOM 1776 N N . GLN A 1 213 ? -26.094 19.688 14.547 1 37.91 213 GLN A N 1
ATOM 1777 C CA . GLN A 1 213 ? -27.312 19.656 15.367 1 37.91 213 GLN A CA 1
ATOM 1778 C C . GLN A 1 213 ? -27.422 18.328 16.125 1 37.91 213 GLN A C 1
ATOM 1780 O O . GLN A 1 213 ? -27.328 17.25 15.516 1 37.91 213 GLN A O 1
ATOM 1785 N N . THR A 1 214 ? -26.875 18.234 17.344 1 36.06 214 THR A N 1
ATOM 1786 C CA . THR A 1 214 ? -27.328 17.156 18.203 1 36.06 214 THR A CA 1
ATOM 1787 C C . THR A 1 214 ? -28.781 16.812 17.922 1 36.06 214 THR A C 1
ATOM 1789 O O . THR A 1 214 ? -29.688 17.562 18.281 1 36.06 214 THR A O 1
ATOM 1792 N N . HIS A 1 215 ? -29.141 16.438 16.797 1 33.31 215 HIS A N 1
ATOM 1793 C CA . HIS A 1 215 ? -30.516 16.078 16.531 1 33.31 215 HIS A CA 1
ATOM 1794 C C . HIS A 1 215 ? -31 14.992 17.484 1 33.31 215 HIS A C 1
ATOM 1796 O O . HIS A 1 215 ? -30.391 13.922 17.562 1 33.31 215 HIS A O 1
ATOM 1802 N N . THR A 1 216 ? -31.469 15.32 18.656 1 32.38 216 THR A N 1
ATOM 1803 C CA . THR A 1 216 ? -32.562 14.516 19.203 1 32.38 216 THR A CA 1
ATOM 1804 C C . THR A 1 216 ? -33.562 14.18 18.109 1 32.38 216 THR A C 1
ATOM 1806 O O . THR A 1 216 ? -33.969 15.047 17.312 1 32.38 216 THR A O 1
ATOM 1809 N N . ALA A 1 217 ? -33.781 13.008 17.812 1 34.28 217 ALA A N 1
ATOM 1810 C CA . ALA A 1 217 ? -34.781 12.461 16.891 1 34.28 217 ALA A CA 1
ATOM 1811 C C . ALA A 1 217 ? -36.062 13.289 16.906 1 34.28 217 ALA A C 1
ATOM 1813 O O . ALA A 1 217 ? -36.781 13.305 17.891 1 34.28 217 ALA A O 1
ATOM 1814 N N . LYS A 1 218 ? -36.125 14.523 16.375 1 32.06 218 LYS A N 1
ATOM 1815 C CA . LYS A 1 218 ? -37.5 14.984 16.312 1 32.06 218 LYS A CA 1
ATOM 1816 C C . LYS A 1 218 ? -38.344 14.086 15.406 1 32.06 218 LYS A C 1
ATOM 1818 O O . LYS A 1 218 ? -37.906 13.734 14.305 1 32.06 218 LYS A O 1
ATOM 1823 N N . PRO A 1 219 ? -39.375 13.43 15.898 1 32.28 219 PRO A N 1
ATOM 1824 C CA . PRO A 1 219 ? -40.344 12.602 15.133 1 32.28 219 PRO A CA 1
ATOM 1825 C C . PRO A 1 219 ? -40.875 13.312 13.891 1 32.28 219 PRO A C 1
ATOM 1827 O O . PRO A 1 219 ? -41.219 14.5 13.953 1 32.28 219 PRO A O 1
ATOM 1830 N N . LEU A 1 220 ? -40.344 13.109 12.695 1 35.12 220 LEU A N 1
ATOM 1831 C CA . LEU A 1 220 ? -41 13.609 11.484 1 35.12 220 LEU A CA 1
ATOM 1832 C C . LEU A 1 220 ? -42.5 13.5 11.578 1 35.12 220 LEU A C 1
ATOM 1834 O O . LEU A 1 220 ? -43.031 12.422 11.859 1 35.12 220 LEU A O 1
ATOM 1838 N N . GLN A 1 221 ? -43.125 14.422 12.055 1 31.98 221 GLN A N 1
ATOM 1839 C CA . GLN A 1 221 ? -44.594 14.484 11.883 1 31.98 221 GLN A CA 1
ATOM 1840 C C . GLN A 1 221 ? -44.969 14.273 10.422 1 31.98 221 GLN A C 1
ATOM 1842 O O . GLN A 1 221 ? -44.531 15.016 9.547 1 31.98 221 GLN A O 1
ATOM 1847 N N . GLY A 1 222 ? -45.031 13.016 9.898 1 33.28 222 GLY A N 1
ATOM 1848 C CA . GLY A 1 222 ? -45.625 12.609 8.633 1 33.28 222 GLY A CA 1
ATOM 1849 C C . GLY A 1 222 ? -46.938 13.336 8.32 1 33.28 222 GLY A C 1
ATOM 1850 O O . GLY A 1 222 ? -47.906 13.195 9.047 1 33.28 222 GLY A O 1
ATOM 1851 N N . GLU A 1 223 ? -46.875 14.57 7.988 1 32.62 223 GLU A N 1
ATOM 1852 C CA . GLU A 1 223 ? -48.156 15.008 7.445 1 32.62 223 GLU A CA 1
ATOM 1853 C C . GLU A 1 223 ? -48.594 14.117 6.285 1 32.62 223 GLU A C 1
ATOM 1855 O O . GLU A 1 223 ? -47.812 13.852 5.371 1 32.62 223 GLU A O 1
ATOM 1860 N N . ASP A 1 224 ? -49.594 13.234 6.418 1 34.97 224 ASP A N 1
ATOM 1861 C CA . ASP A 1 224 ? -50.375 12.359 5.566 1 34.97 224 ASP A CA 1
ATOM 1862 C C . ASP A 1 224 ? -50.875 13.102 4.324 1 34.97 224 ASP A C 1
ATOM 1864 O O . ASP A 1 224 ? -51.938 13.711 4.344 1 34.97 224 ASP A O 1
ATOM 1868 N N . VAL A 1 225 ? -50.125 13.969 3.668 1 32.53 225 VAL A N 1
ATOM 1869 C CA . VAL A 1 225 ? -50.875 14.461 2.518 1 32.53 225 VAL A CA 1
ATOM 1870 C C . VAL A 1 225 ? -51.094 13.32 1.524 1 32.53 225 VAL A C 1
ATOM 1872 O O . VAL A 1 225 ? -50.156 12.57 1.213 1 32.53 225 VAL A O 1
ATOM 1875 N N . GLU A 1 226 ? -52.281 12.859 1.306 1 35.31 226 GLU A N 1
ATOM 1876 C CA . GLU A 1 226 ? -52.875 11.906 0.367 1 35.31 226 GLU A CA 1
ATOM 1877 C C . GLU A 1 226 ? -52.375 12.156 -1.055 1 35.31 226 GLU A C 1
ATOM 1879 O O . GLU A 1 226 ? -52.688 13.18 -1.658 1 35.31 226 GLU A O 1
ATOM 1884 N N . PRO A 1 227 ? -51.094 11.859 -1.35 1 38 227 PRO A N 1
ATOM 1885 C CA . PRO A 1 227 ? -50.812 12.234 -2.74 1 38 227 PRO A CA 1
ATOM 1886 C C . PRO A 1 227 ? -51.75 11.547 -3.729 1 38 227 PRO A C 1
ATOM 1888 O O . PRO A 1 227 ? -52.219 10.445 -3.463 1 38 227 PRO A O 1
ATOM 1891 N N . GLU A 1 228 ? -52.406 12.234 -4.637 1 36.44 228 GLU A N 1
ATOM 1892 C CA . GLU A 1 228 ? -53.281 11.789 -5.711 1 36.44 228 GLU A CA 1
ATOM 1893 C C . GLU A 1 228 ? -52.656 10.656 -6.512 1 36.44 228 GLU A C 1
ATOM 1895 O O . GLU A 1 228 ? -53.094 9.508 -6.445 1 36.44 228 GLU A O 1
ATOM 1900 N N . ASN A 1 229 ? -52.469 10.922 -7.973 1 39.34 229 ASN A N 1
ATOM 1901 C CA . ASN A 1 229 ? -52.344 9.867 -8.977 1 39.34 229 ASN A CA 1
ATOM 1902 C C . ASN A 1 229 ? -51.062 9.078 -8.82 1 39.34 229 ASN A C 1
ATOM 1904 O O . ASN A 1 229 ? -50.062 9.602 -8.32 1 39.34 229 ASN A O 1
ATOM 1908 N N . ALA A 1 230 ? -51.062 7.82 -9.094 1 42.72 230 ALA A N 1
ATOM 1909 C CA . ALA A 1 230 ? -50.062 6.781 -8.875 1 42.72 230 ALA A CA 1
ATOM 1910 C C . ALA A 1 230 ? -48.688 7.254 -9.297 1 42.72 230 ALA A C 1
ATOM 1912 O O . ALA A 1 230 ? -47.688 6.996 -8.609 1 42.72 230 ALA A O 1
ATOM 1913 N N . ASP A 1 231 ? -48.594 7.664 -10.578 1 45.81 231 ASP A N 1
ATOM 1914 C CA . ASP A 1 231 ? -47.312 8.062 -11.203 1 45.81 231 ASP A CA 1
ATOM 1915 C C . ASP A 1 231 ? -46.688 9.219 -10.438 1 45.81 231 ASP A C 1
ATOM 1917 O O . ASP A 1 231 ? -45.469 9.266 -10.289 1 45.81 231 ASP A O 1
ATOM 1921 N N . LYS A 1 232 ? -47.594 10.172 -10.078 1 48.53 232 LYS A N 1
ATOM 1922 C CA . LYS A 1 232 ? -47.188 11.344 -9.32 1 48.53 232 LYS A CA 1
ATOM 1923 C C . LYS A 1 232 ? -46.656 10.945 -7.938 1 48.53 232 LYS A C 1
ATOM 1925 O O . LYS A 1 232 ? -45.812 11.641 -7.359 1 48.53 232 LYS A O 1
ATOM 1930 N N . ARG A 1 233 ? -47.094 9.711 -7.551 1 48.81 233 ARG A N 1
ATOM 1931 C CA . ARG A 1 233 ? -46.688 9.219 -6.234 1 48.81 233 ARG A CA 1
ATOM 1932 C C . ARG A 1 233 ? -45.25 8.727 -6.246 1 48.81 233 ARG A C 1
ATOM 1934 O O . ARG A 1 233 ? -44.5 8.953 -5.293 1 48.81 233 ARG A O 1
ATOM 1941 N N . ILE A 1 234 ? -44.938 8.008 -7.34 1 49.81 234 ILE A N 1
ATOM 1942 C CA . ILE A 1 234 ? -43.562 7.492 -7.438 1 49.81 234 ILE A CA 1
ATOM 1943 C C . ILE A 1 234 ? -42.594 8.648 -7.531 1 49.81 234 ILE A C 1
ATOM 1945 O O . ILE A 1 234 ? -41.531 8.625 -6.891 1 49.81 234 ILE A O 1
ATOM 1949 N N . VAL A 1 235 ? -43.031 9.578 -8.477 1 55.66 235 VAL A N 1
ATOM 1950 C CA . VAL A 1 235 ? -42.188 10.766 -8.633 1 55.66 235 VAL A CA 1
ATOM 1951 C C . VAL A 1 235 ? -42.094 11.516 -7.305 1 55.66 235 VAL A C 1
ATOM 1953 O O . VAL A 1 235 ? -41 11.969 -6.91 1 55.66 235 VAL A O 1
ATOM 1956 N N . GLN A 1 236 ? -43.25 11.602 -6.707 1 59.5 236 GLN A N 1
ATOM 1957 C CA . GLN A 1 236 ? -43.281 12.297 -5.426 1 59.5 236 GLN A CA 1
ATOM 1958 C C . GLN A 1 236 ? -42.5 11.516 -4.355 1 59.5 236 GLN A C 1
ATOM 1960 O O . GLN A 1 236 ? -41.812 12.109 -3.541 1 59.5 236 GLN A O 1
ATOM 1965 N N . GLU A 1 237 ? -42.656 10.203 -4.43 1 59.44 237 GLU A N 1
ATOM 1966 C CA . GLU A 1 237 ? -41.906 9.359 -3.492 1 59.44 237 GLU A CA 1
ATOM 1967 C C . GLU A 1 237 ? -40.406 9.469 -3.723 1 59.44 237 GLU A C 1
ATOM 1969 O O . GLU A 1 237 ? -39.625 9.516 -2.766 1 59.44 237 GLU A O 1
ATOM 1974 N N . ASN A 1 238 ? -40.062 9.547 -4.965 1 70 238 ASN A N 1
ATOM 1975 C CA . ASN A 1 238 ? -38.656 9.68 -5.285 1 70 238 ASN A CA 1
ATOM 1976 C C . ASN A 1 238 ? -38.125 11.039 -4.844 1 70 238 ASN A C 1
ATOM 1978 O O . ASN A 1 238 ? -37 11.117 -4.312 1 70 238 ASN A O 1
ATOM 1982 N N . ARG A 1 239 ? -39.031 12.008 -5.129 1 71.25 239 ARG A N 1
ATOM 1983 C CA . ARG A 1 239 ? -38.625 13.344 -4.703 1 71.25 239 ARG A CA 1
ATOM 1984 C C . ARG A 1 239 ? -38.5 13.43 -3.184 1 71.25 239 ARG A C 1
ATOM 1986 O O . ARG A 1 239 ? -37.562 14.008 -2.65 1 71.25 239 ARG A O 1
ATOM 1993 N N . SER A 1 240 ? -39.438 12.852 -2.617 1 79 240 SER A N 1
ATOM 1994 C CA . SER A 1 240 ? -39.469 12.859 -1.158 1 79 240 SER A CA 1
ATOM 1995 C C . SER A 1 240 ? -38.25 12.102 -0.599 1 79 240 SER A C 1
ATOM 1997 O O . SER A 1 240 ? -37.656 12.539 0.381 1 79 240 SER A O 1
ATOM 1999 N N . GLU A 1 241 ? -37.969 11.023 -1.268 1 82.56 241 GLU A N 1
ATOM 2000 C CA . GLU A 1 241 ? -36.812 10.242 -0.83 1 82.56 241 GLU A CA 1
ATOM 2001 C C . GLU A 1 241 ? -35.5 11.008 -1.059 1 82.56 241 GLU A C 1
ATOM 2003 O O . GLU A 1 241 ? -34.625 10.984 -0.209 1 82.56 241 GLU A O 1
ATOM 2008 N N . LYS A 1 242 ? -35.438 11.656 -2.094 1 81.69 242 LYS A N 1
ATOM 2009 C CA . LYS A 1 242 ? -34.25 12.461 -2.379 1 81.69 242 LYS A CA 1
ATOM 2010 C C . LYS A 1 242 ? -34.094 13.578 -1.356 1 81.69 242 LYS A C 1
ATOM 2012 O O . LYS A 1 242 ? -32.969 13.852 -0.899 1 81.69 242 LYS A O 1
ATOM 2017 N N . GLU A 1 243 ? -35.156 14.18 -1.044 1 86.12 243 GLU A N 1
ATOM 2018 C CA . GLU A 1 243 ? -35.125 15.242 -0.045 1 86.12 243 GLU A CA 1
ATOM 2019 C C . GLU A 1 243 ? -34.719 14.695 1.326 1 86.12 243 GLU A C 1
ATOM 2021 O O . GLU A 1 243 ? -34 15.352 2.068 1 86.12 243 GLU A O 1
ATOM 2026 N N . ARG A 1 244 ? -35.25 13.555 1.541 1 88.69 244 ARG A N 1
ATOM 2027 C CA . ARG A 1 244 ? -34.906 12.914 2.805 1 88.69 244 ARG A CA 1
ATOM 2028 C C . ARG A 1 244 ? -33.406 12.633 2.877 1 88.69 244 ARG A C 1
ATOM 2030 O O . ARG A 1 244 ? -32.781 12.906 3.893 1 88.69 244 ARG A O 1
ATOM 2037 N N . ILE A 1 245 ? -32.875 12.102 1.857 1 87.81 245 ILE A N 1
ATOM 2038 C CA . ILE A 1 245 ? -31.438 11.773 1.798 1 87.81 245 ILE A CA 1
ATOM 2039 C C . ILE A 1 245 ? -30.609 13.055 1.951 1 87.81 245 ILE A C 1
ATOM 2041 O O . ILE A 1 245 ? -29.625 13.07 2.684 1 87.81 245 ILE A O 1
ATOM 2045 N N . HIS A 1 246 ? -31.078 14.078 1.306 1 86.25 246 HIS A N 1
ATOM 2046 C CA . HIS A 1 246 ? -30.359 15.352 1.368 1 86.25 246 HIS A CA 1
ATOM 2047 C C . HIS A 1 246 ? -30.375 15.922 2.783 1 86.25 246 HIS A C 1
ATOM 2049 O O . HIS A 1 246 ? -29.359 16.406 3.271 1 86.25 246 HIS A O 1
ATOM 2055 N N . ARG A 1 247 ? -31.469 15.805 3.363 1 89.38 247 ARG A N 1
ATOM 2056 C CA . ARG A 1 247 ? -31.609 16.312 4.727 1 89.38 247 ARG A CA 1
ATOM 2057 C C . ARG A 1 247 ? -30.719 15.539 5.688 1 89.38 247 ARG A C 1
ATOM 2059 O O . ARG A 1 247 ? -29.984 16.141 6.488 1 89.38 247 ARG A O 1
ATOM 2066 N N . LEU A 1 248 ? -30.703 14.242 5.562 1 88.88 248 LEU A N 1
ATOM 2067 C CA . LEU A 1 248 ? -29.875 13.406 6.422 1 88.88 248 LEU A CA 1
ATOM 2068 C C . LEU A 1 248 ? -28.391 13.688 6.191 1 88.88 248 LEU A C 1
ATOM 2070 O O . LEU A 1 248 ? -27.609 13.719 7.141 1 88.88 248 LEU A O 1
ATOM 2074 N N . ASN A 1 249 ? -28.047 13.883 4.992 1 87.81 249 ASN A N 1
ATOM 2075 C CA . ASN A 1 249 ? -26.672 14.195 4.637 1 87.81 249 ASN A CA 1
ATOM 2076 C C . ASN A 1 249 ? -26.219 15.516 5.25 1 87.81 249 ASN A C 1
ATOM 2078 O O . ASN A 1 249 ? -25.109 15.617 5.77 1 87.81 249 ASN A O 1
ATOM 2082 N N . GLN A 1 250 ? -27.078 16.469 5.172 1 87 250 GLN A N 1
ATOM 2083 C CA . GLN A 1 250 ? -26.766 17.781 5.723 1 87 250 GLN A CA 1
ATOM 2084 C C . GLN A 1 250 ? -26.641 17.734 7.242 1 87 250 GLN A C 1
ATOM 2086 O O . GLN A 1 250 ? -25.812 18.438 7.824 1 87 250 GLN A O 1
ATOM 2091 N N . GLU A 1 251 ? -27.406 16.891 7.793 1 86.62 251 GLU A N 1
ATOM 2092 C CA . GLU A 1 251 ? -27.359 16.734 9.242 1 86.62 251 GLU A CA 1
ATOM 2093 C C . GLU A 1 251 ? -26.016 16.141 9.695 1 86.62 251 GLU A C 1
ATOM 2095 O O . GLU A 1 251 ? -25.484 16.531 10.734 1 86.62 251 GLU A O 1
ATOM 2100 N N . VAL A 1 252 ? -25.516 15.328 8.938 1 86.81 252 VAL A N 1
ATOM 2101 C CA . VAL A 1 252 ? -24.328 14.594 9.328 1 86.81 252 VAL A CA 1
ATOM 2102 C C . VAL A 1 252 ? -23.078 15.352 8.867 1 86.81 252 VAL A C 1
ATOM 2104 O O . VAL A 1 252 ? -22.109 15.492 9.625 1 86.81 252 VAL A O 1
ATOM 2107 N N . PHE A 1 253 ? -23.047 15.938 7.652 1 88.75 253 PHE A N 1
ATOM 2108 C CA . PHE A 1 253 ? -21.828 16.484 7.055 1 88.75 253 PHE A CA 1
ATOM 2109 C C . PHE A 1 253 ? -21.875 18 7.023 1 88.75 253 PHE A C 1
ATOM 2111 O O . PHE A 1 253 ? -20.859 18.656 6.777 1 88.75 253 PHE A O 1
ATOM 2118 N N . GLY A 1 254 ? -23.047 18.578 7.301 1 84.81 254 GLY A N 1
ATOM 2119 C CA . GLY A 1 254 ? -23.203 20.016 7.184 1 84.81 254 GLY A CA 1
ATOM 2120 C C . GLY A 1 254 ? -23.266 20.484 5.746 1 84.81 254 GLY A C 1
ATOM 2121 O O . GLY A 1 254 ? -23.391 19.688 4.824 1 84.81 254 GLY A O 1
ATOM 2122 N N . THR A 1 255 ? -23.328 21.75 5.535 1 82 255 THR A N 1
ATOM 2123 C CA . THR A 1 255 ? -23.469 22.359 4.211 1 82 255 THR A CA 1
ATOM 2124 C C . THR A 1 255 ? -22.125 22.875 3.701 1 82 255 THR A C 1
ATOM 2126 O O . THR A 1 255 ? -21.969 23.141 2.508 1 82 255 THR A O 1
ATOM 2129 N N . GLY A 1 256 ? -21.203 22.953 4.512 1 83.62 256 GLY A N 1
ATOM 2130 C CA . GLY A 1 256 ? -19.906 23.5 4.137 1 83.62 256 GLY A CA 1
ATOM 2131 C C . GLY A 1 256 ? -18.938 22.469 3.639 1 83.62 256 GLY A C 1
ATOM 2132 O O . GLY A 1 256 ? -19.266 21.281 3.557 1 83.62 256 GLY A O 1
ATOM 2133 N N . PRO A 1 257 ? -17.766 22.953 3.203 1 88.31 257 PRO A N 1
ATOM 2134 C CA . PRO A 1 257 ? -16.734 22.016 2.75 1 88.31 257 PRO A CA 1
ATOM 2135 C C . PRO A 1 257 ? -16.203 21.141 3.875 1 88.31 257 PRO A C 1
ATOM 2137 O O . PRO A 1 257 ? -16.141 21.562 5.031 1 88.31 257 PRO A O 1
ATOM 2140 N N . GLN A 1 258 ? -15.914 19.859 3.514 1 91.69 258 GLN A N 1
ATOM 2141 C CA . GLN A 1 258 ? -15.367 18.906 4.48 1 91.69 258 GLN A CA 1
ATOM 2142 C C . GLN A 1 258 ? -13.844 19 4.535 1 91.69 258 GLN A C 1
ATOM 2144 O O . GLN A 1 258 ? -13.203 19.375 3.551 1 91.69 258 GLN A O 1
ATOM 2149 N N . PRO A 1 259 ? -13.281 18.734 5.719 1 94.94 259 PRO A N 1
ATOM 2150 C CA . PRO A 1 259 ? -11.82 18.609 5.746 1 94.94 259 PRO A CA 1
ATOM 2151 C C . PRO A 1 259 ? -11.312 17.5 4.824 1 94.94 259 PRO A C 1
ATOM 2153 O O . PRO A 1 259 ? -11.992 16.484 4.629 1 94.94 259 PRO A O 1
ATOM 2156 N N . LYS A 1 260 ? -10.203 17.719 4.309 1 95 260 LYS A N 1
ATOM 2157 C CA . LYS A 1 260 ? -9.648 16.781 3.342 1 95 260 LYS A CA 1
ATOM 2158 C C . LYS A 1 260 ? -8.883 15.656 4.043 1 95 260 LYS A C 1
ATOM 2160 O O . LYS A 1 260 ? -7.891 15.914 4.727 1 95 260 LYS A O 1
ATOM 2165 N N . LEU A 1 261 ? -9.312 14.445 3.934 1 96.38 261 LEU A N 1
ATOM 2166 C CA . LEU A 1 261 ? -8.656 13.219 4.371 1 96.38 261 LEU A CA 1
ATOM 2167 C C . LEU A 1 261 ? -8.531 12.227 3.219 1 96.38 261 LEU A C 1
ATOM 2169 O O . LEU A 1 261 ? -9.359 12.219 2.307 1 96.38 261 LEU A O 1
ATOM 2173 N N . GLU A 1 262 ? -7.523 11.422 3.281 1 96.69 262 GLU A N 1
ATOM 2174 C CA . GLU A 1 262 ? -7.281 10.531 2.15 1 96.69 262 GLU A CA 1
ATOM 2175 C C . GLU A 1 262 ? -7.77 9.117 2.451 1 96.69 262 GLU A C 1
ATOM 2177 O O . GLU A 1 262 ? -8 8.328 1.532 1 96.69 262 GLU A O 1
ATOM 2182 N N . PHE A 1 263 ? -7.918 8.805 3.752 1 96.88 263 PHE A N 1
ATOM 2183 C CA . PHE A 1 263 ? -8.273 7.422 4.027 1 96.88 263 PHE A CA 1
ATOM 2184 C C . PHE A 1 263 ? -8.875 7.281 5.418 1 96.88 263 PHE A C 1
ATOM 2186 O O . PHE A 1 263 ? -8.766 8.188 6.242 1 96.88 263 PHE A O 1
ATOM 2193 N N . ALA A 1 264 ? -9.531 6.191 5.648 1 96.75 264 ALA A N 1
ATOM 2194 C CA . ALA A 1 264 ? -9.984 5.668 6.934 1 96.75 264 ALA A CA 1
ATOM 2195 C C . ALA A 1 264 ? -9.82 4.156 7 1 96.75 264 ALA A C 1
ATOM 2197 O O . ALA A 1 264 ? -10.055 3.451 6.016 1 96.75 264 ALA A O 1
ATOM 2198 N N . GLN A 1 265 ? -9.383 3.752 8.117 1 96.38 265 GLN A N 1
ATOM 2199 C CA . GLN A 1 265 ? -9.086 2.332 8.258 1 96.38 265 GLN A CA 1
ATOM 2200 C C . GLN A 1 265 ? -9.805 1.733 9.461 1 96.38 265 GLN A C 1
ATOM 2202 O O . GLN A 1 265 ? -9.844 2.34 10.531 1 96.38 265 GLN A O 1
ATOM 2207 N N . TYR A 1 266 ? -10.375 0.511 9.281 1 92.19 266 TYR A N 1
ATOM 2208 C CA . TYR A 1 266 ? -11.086 -0.224 10.328 1 92.19 266 TYR A CA 1
ATOM 2209 C C . TYR A 1 266 ? -10.508 -1.624 10.492 1 92.19 266 TYR A C 1
ATOM 2211 O O . TYR A 1 266 ? -10.625 -2.465 9.602 1 92.19 266 TYR A O 1
ATOM 2219 N N . LYS A 1 267 ? -9.906 -1.848 11.578 1 90.94 267 LYS A N 1
ATOM 2220 C CA . LYS A 1 267 ? -9.352 -3.16 11.898 1 90.94 267 LYS A CA 1
ATOM 2221 C C . LYS A 1 267 ? -10.328 -3.98 12.742 1 90.94 267 LYS A C 1
ATOM 2223 O O . LYS A 1 267 ? -10.68 -3.586 13.852 1 90.94 267 LYS A O 1
ATOM 2228 N N . LEU A 1 268 ? -10.781 -5.051 12.117 1 87.38 268 LEU A N 1
ATOM 2229 C CA . LEU A 1 268 ? -11.695 -5.953 12.805 1 87.38 268 LEU A CA 1
ATOM 2230 C C . LEU A 1 268 ? -10.945 -7.148 13.383 1 87.38 268 LEU A C 1
ATOM 2232 O O . LEU A 1 268 ? -10.234 -7.848 12.664 1 87.38 268 LEU A O 1
ATOM 2236 N N . GLU A 1 269 ? -11.047 -7.34 14.68 1 81.69 269 GLU A N 1
ATOM 2237 C CA . GLU A 1 269 ? -10.375 -8.461 15.336 1 81.69 269 GLU A CA 1
ATOM 2238 C C . GLU A 1 269 ? -11.336 -9.242 16.234 1 81.69 269 GLU A C 1
ATOM 2240 O O . GLU A 1 269 ? -12.164 -8.648 16.922 1 81.69 269 GLU A O 1
ATOM 2245 N N . THR A 1 270 ? -11.531 -10.5 15.953 1 71.12 270 THR A N 1
ATOM 2246 C CA . THR A 1 270 ? -12.328 -11.344 16.844 1 71.12 270 THR A CA 1
ATOM 2247 C C . THR A 1 270 ? -11.43 -12.156 17.766 1 71.12 270 THR A C 1
ATOM 2249 O O . THR A 1 270 ? -10.266 -12.422 17.438 1 71.12 270 THR A O 1
ATOM 2252 N N . SER A 1 271 ? -11.797 -12.141 19.156 1 57.78 271 SER A N 1
ATOM 2253 C CA . SER A 1 271 ? -11.125 -13.008 20.125 1 57.78 271 SER A CA 1
ATOM 2254 C C . SER A 1 271 ? -11.766 -14.391 20.172 1 57.78 271 SER A C 1
ATOM 2256 O O . SER A 1 271 ? -12.938 -14.531 20.516 1 57.78 271 SER A O 1
ATOM 2258 N N . PHE A 1 272 ? -11.906 -15.047 19.25 1 47.12 272 PHE A N 1
ATOM 2259 C CA . PHE A 1 272 ? -12.664 -16.25 19.562 1 47.12 272 PHE A CA 1
ATOM 2260 C C . PHE A 1 272 ? -12.055 -16.969 20.75 1 47.12 272 PHE A C 1
ATOM 2262 O O . PHE A 1 272 ? -10.867 -17.297 20.75 1 47.12 272 PHE A O 1
ATOM 2269 N N . LYS A 1 273 ? -12.547 -16.641 21.984 1 46.66 273 LYS A N 1
ATOM 2270 C CA . LYS A 1 273 ? -12.219 -17.469 23.156 1 46.66 273 LYS A CA 1
ATOM 2271 C C . LYS A 1 273 ? -12.492 -18.938 22.875 1 46.66 273 LYS A C 1
ATOM 2273 O O . LYS A 1 273 ? -13.531 -19.297 22.328 1 46.66 273 LYS A O 1
ATOM 2278 N N . SER A 1 274 ? -11.523 -19.672 22.859 1 40.94 274 SER A N 1
ATOM 2279 C CA . SER A 1 274 ? -11.711 -21.125 22.953 1 40.94 274 SER A CA 1
ATOM 2280 C C . SER A 1 274 ? -12.594 -21.484 24.156 1 40.94 274 SER A C 1
ATOM 2282 O O . SER A 1 274 ? -12.344 -21.031 25.266 1 40.94 274 SER A O 1
ATOM 2284 N N . ASP A 1 275 ? -13.836 -21.453 24.188 1 41.16 275 ASP A N 1
ATOM 2285 C CA . ASP A 1 275 ? -14.492 -22.125 25.297 1 41.16 275 ASP A CA 1
ATOM 2286 C C . ASP A 1 275 ? -13.758 -23.391 25.688 1 41.16 275 ASP A C 1
ATOM 2288 O O . ASP A 1 275 ? -13.523 -24.266 24.859 1 41.16 275 ASP A O 1
ATOM 2292 N N . PRO A 1 276 ? -13.094 -23.438 26.875 1 43.16 276 PRO A N 1
ATOM 2293 C CA . PRO A 1 276 ? -12.445 -24.656 27.375 1 43.16 276 PRO A CA 1
ATOM 2294 C C . PRO A 1 276 ? -13.289 -25.906 27.156 1 43.16 276 PRO A C 1
ATOM 2296 O O . PRO A 1 276 ? -12.75 -27.016 27.125 1 43.16 276 PRO A O 1
ATOM 2299 N N . LYS A 1 277 ? -14.539 -25.922 27.703 1 42.12 277 LYS A N 1
ATOM 2300 C CA . LYS A 1 277 ? -15.305 -27.172 27.703 1 42.12 277 LYS A CA 1
ATOM 2301 C C . LYS A 1 277 ? -15.633 -27.625 26.297 1 42.12 277 LYS A C 1
ATOM 2303 O O . LYS A 1 277 ? -16.219 -28.688 26.094 1 42.12 277 LYS A O 1
ATOM 2308 N N . MET A 1 278 ? -16.109 -26.75 25.484 1 39.62 278 MET A N 1
ATOM 2309 C CA . MET A 1 278 ? -16.219 -27.234 24.109 1 39.62 278 MET A CA 1
ATOM 2310 C C . MET A 1 278 ? -14.859 -27.672 23.578 1 39.62 278 MET A C 1
ATOM 2312 O O . MET A 1 278 ? -13.891 -26.922 23.625 1 39.62 278 MET A O 1
ATOM 2316 N N . ASP A 1 279 ? -14.641 -29 23.516 1 35.47 279 ASP A N 1
ATOM 2317 C CA . ASP A 1 279 ? -13.492 -29.812 23.109 1 35.47 279 ASP A CA 1
ATOM 2318 C C . ASP A 1 279 ? -12.586 -29.031 22.156 1 35.47 279 ASP A C 1
ATOM 2320 O O . ASP A 1 279 ? -13 -28.031 21.578 1 35.47 279 ASP A O 1
ATOM 2324 N N . VAL A 1 280 ? -11.578 -29.938 21.422 1 36.88 280 VAL A N 1
ATOM 2325 C CA . VAL A 1 280 ? -10.344 -29.969 20.641 1 36.88 280 VAL A CA 1
ATOM 2326 C C . VAL A 1 280 ? -10.445 -28.984 19.469 1 36.88 280 VAL A C 1
ATOM 2328 O O . VAL A 1 280 ? -9.5 -28.25 19.203 1 36.88 280 VAL A O 1
ATOM 2331 N N . LEU A 1 281 ? -11.242 -29.406 18.406 1 36.88 281 LEU A N 1
ATOM 2332 C CA . LEU A 1 281 ? -10.891 -29.406 17 1 36.88 281 LEU A CA 1
ATOM 2333 C C . LEU A 1 281 ? -10.906 -27.984 16.422 1 36.88 281 LEU A C 1
ATOM 2335 O O . LEU A 1 281 ? -10.109 -27.656 15.547 1 36.88 281 LEU A O 1
ATOM 2339 N N . HIS A 1 282 ? -12.094 -27.188 16.469 1 39.34 282 HIS A N 1
ATOM 2340 C CA . HIS A 1 282 ? -12.055 -26.094 15.5 1 39.34 282 HIS A CA 1
ATOM 2341 C C . HIS A 1 282 ? -11.477 -24.828 16.125 1 39.34 282 HIS A C 1
ATOM 2343 O O . HIS A 1 282 ? -12.188 -24.062 16.781 1 39.34 282 HIS A O 1
ATOM 2349 N N . LYS A 1 283 ? -10.336 -24.875 16.859 1 45.78 283 LYS A N 1
ATOM 2350 C CA . LYS A 1 283 ? -9.57 -23.656 17.078 1 45.78 283 LYS A CA 1
ATOM 2351 C C . LYS A 1 283 ? -9.898 -22.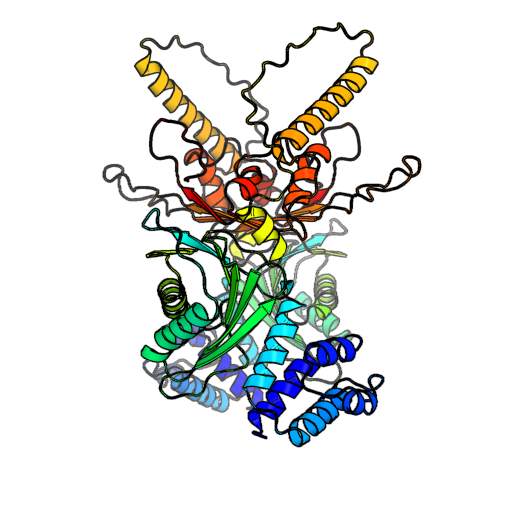594 16.031 1 45.78 283 LYS A C 1
ATOM 2353 O O . LYS A 1 283 ? -9.406 -22.656 14.914 1 45.78 283 LYS A O 1
ATOM 2358 N N . LYS A 1 284 ? -11.164 -22.141 16.203 1 49.59 284 LYS A N 1
ATOM 2359 C CA . LYS A 1 284 ? -11.438 -21.125 15.195 1 49.59 284 LYS A CA 1
ATOM 2360 C C . LYS A 1 284 ? -10.445 -19.969 15.297 1 49.59 284 LYS A C 1
ATOM 2362 O O . LYS A 1 284 ? -10.266 -19.391 16.375 1 49.59 284 LYS A O 1
ATOM 2367 N N . GLU A 1 285 ? -9.328 -19.922 14.766 1 58.28 285 GLU A N 1
ATOM 2368 C CA . GLU A 1 285 ? -8.328 -18.875 14.594 1 58.28 285 GLU A CA 1
ATOM 2369 C C . GLU A 1 285 ? -8.977 -17.516 14.43 1 58.28 285 GLU A C 1
ATOM 2371 O O . GLU A 1 285 ? -9.977 -17.375 13.711 1 58.28 285 GLU A O 1
ATOM 2376 N N . PRO A 1 286 ? -8.672 -16.609 15.461 1 64.38 286 PRO A N 1
ATOM 2377 C CA . PRO A 1 286 ? -9.156 -15.234 15.289 1 64.38 286 PRO A CA 1
ATOM 2378 C C . PRO A 1 286 ? -9.023 -14.742 13.852 1 64.38 286 PRO A C 1
ATOM 2380 O O . PRO A 1 286 ? -8.07 -15.102 13.156 1 64.38 286 PRO A O 1
ATOM 2383 N N . PHE A 1 287 ? -10.25 -14.336 13.438 1 76.5 287 PHE A N 1
ATOM 2384 C CA . PHE A 1 287 ? -10.102 -13.797 12.094 1 76.5 287 PHE A CA 1
ATOM 2385 C C . PHE A 1 287 ? -9.688 -12.328 12.133 1 76.5 287 PHE A C 1
ATOM 2387 O O . PHE A 1 287 ? -9.977 -11.625 13.109 1 76.5 287 PHE A O 1
ATOM 2394 N N . ARG A 1 288 ? -8.766 -11.891 11.398 1 83.94 288 ARG A N 1
ATOM 2395 C CA . ARG A 1 288 ? -8.32 -10.508 11.211 1 83.94 288 ARG A CA 1
ATOM 2396 C C . ARG A 1 288 ? -8.742 -9.977 9.844 1 83.94 288 ARG A C 1
ATOM 2398 O O . ARG A 1 288 ? -8.617 -10.68 8.836 1 83.94 288 ARG A O 1
ATOM 2405 N N . CYS A 1 289 ? -9.516 -8.844 9.961 1 88.06 289 CYS A N 1
ATOM 2406 C CA . CYS A 1 289 ? -9.914 -8.203 8.719 1 88.06 289 CYS A CA 1
ATOM 2407 C C . CYS A 1 289 ? -9.68 -6.695 8.773 1 88.06 289 CYS A C 1
ATOM 2409 O O . CYS A 1 289 ? -9.844 -6.078 9.828 1 88.06 289 CYS A O 1
ATOM 2411 N N . LEU A 1 290 ? -9.148 -6.172 7.73 1 93.25 290 LEU A N 1
ATOM 2412 C CA . LEU A 1 290 ? -8.922 -4.738 7.609 1 93.25 290 LEU A CA 1
ATOM 2413 C C . LEU A 1 290 ? -9.758 -4.145 6.484 1 93.25 290 LEU A C 1
ATOM 2415 O O . LEU A 1 290 ? -9.742 -4.652 5.359 1 93.25 290 LEU A O 1
ATOM 2419 N N . VAL A 1 291 ? -10.531 -3.16 6.828 1 92.44 291 VAL A N 1
ATOM 2420 C CA . VAL A 1 291 ? -11.281 -2.412 5.824 1 92.44 291 VAL A CA 1
ATOM 2421 C C . VAL A 1 291 ? -10.695 -1.012 5.676 1 92.44 291 VAL A C 1
ATOM 2423 O O . VAL A 1 291 ? -10.578 -0.27 6.652 1 92.44 291 VAL A O 1
ATOM 2426 N N . LYS A 1 292 ? -10.375 -0.724 4.508 1 95.12 292 LYS A N 1
ATOM 2427 C CA . LYS A 1 292 ? -9.781 0.586 4.25 1 95.12 292 LYS A CA 1
ATOM 2428 C C . LYS A 1 292 ? -10.578 1.349 3.191 1 95.12 292 LYS A C 1
ATOM 2430 O O . LYS A 1 292 ? -10.875 0.81 2.123 1 95.12 292 LYS A O 1
ATOM 2435 N N . PHE A 1 293 ? -10.922 2.529 3.51 1 94.62 293 PHE A N 1
ATOM 2436 C CA . PHE A 1 293 ? -11.5 3.48 2.568 1 94.62 293 PHE A CA 1
ATOM 2437 C C . PHE A 1 293 ? -10.453 4.488 2.105 1 94.62 293 PHE A C 1
ATOM 2439 O O . PHE A 1 293 ? -9.75 5.078 2.924 1 94.62 293 PHE A O 1
ATOM 2446 N N . SER A 1 294 ? -10.383 4.676 0.869 1 95.56 294 SER A N 1
ATOM 2447 C CA . SER A 1 294 ? -9.398 5.625 0.351 1 95.56 294 SER A CA 1
ATOM 2448 C C . SER A 1 294 ? -10.008 6.516 -0.728 1 95.56 294 SER A C 1
ATOM 2450 O O . SER A 1 294 ? -10.812 6.051 -1.538 1 95.56 294 SER A O 1
ATOM 2452 N N . SER A 1 295 ? -9.617 7.777 -0.686 1 94.25 295 SER A N 1
ATOM 2453 C CA . SER A 1 295 ? -10.055 8.789 -1.639 1 94.25 295 SER A CA 1
ATOM 2454 C C . SER A 1 295 ? -9.188 10.039 -1.562 1 94.25 295 SER A C 1
ATOM 2456 O O . SER A 1 295 ? -8.641 10.359 -0.504 1 94.25 295 SER A O 1
ATOM 2458 N N . PRO A 1 296 ? -9.07 10.75 -2.693 1 90.94 296 PRO A N 1
ATOM 2459 C CA . PRO A 1 296 ? -8.391 12.047 -2.582 1 90.94 296 PRO A CA 1
ATOM 2460 C C . PRO A 1 296 ? -9.086 12.984 -1.6 1 90.94 296 PRO A C 1
ATOM 2462 O O . PRO A 1 296 ? -8.43 13.812 -0.965 1 90.94 296 PRO A O 1
ATOM 2465 N N . HIS A 1 297 ? -10.375 12.906 -1.523 1 93.06 297 HIS A N 1
ATOM 2466 C CA . HIS A 1 297 ? -11.203 13.656 -0.586 1 93.06 297 HIS A CA 1
ATOM 2467 C C . HIS A 1 297 ? -12.281 12.766 0.029 1 93.06 297 HIS A C 1
ATOM 2469 O O . HIS A 1 297 ? -13.453 12.852 -0.337 1 93.06 297 HIS A O 1
ATOM 2475 N N . LEU A 1 298 ? -11.844 12.031 1.018 1 94.81 298 LEU A N 1
ATOM 2476 C CA . LEU A 1 298 ? -12.641 10.938 1.555 1 94.81 298 LEU A CA 1
ATOM 2477 C C . LEU A 1 298 ? -13.977 11.445 2.09 1 94.81 298 LEU A C 1
ATOM 2479 O O . LEU A 1 298 ? -15.031 10.906 1.743 1 94.81 298 LEU A O 1
ATOM 2483 N N . LEU A 1 299 ? -13.984 12.461 2.912 1 93.12 299 LEU A N 1
ATOM 2484 C CA . LEU A 1 299 ? -15.211 12.93 3.549 1 93.12 299 LEU A CA 1
ATOM 2485 C C . LEU A 1 299 ? -16.188 13.461 2.514 1 93.12 299 LEU A C 1
ATOM 2487 O O . LEU A 1 299 ? -17.406 13.242 2.629 1 93.12 299 LEU A O 1
ATOM 2491 N N . GLU A 1 300 ? -15.703 14.125 1.521 1 91.12 300 GLU A N 1
ATOM 2492 C CA . GLU A 1 300 ? -16.578 14.562 0.442 1 91.12 300 GLU A CA 1
ATOM 2493 C C . GLU A 1 300 ? -17.141 13.375 -0.334 1 91.12 300 GLU A C 1
ATOM 2495 O O . GLU A 1 300 ? -18.297 13.398 -0.78 1 91.12 300 GLU A O 1
ATOM 2500 N N . SER A 1 301 ? -16.297 12.414 -0.517 1 90.5 301 SER A N 1
ATOM 2501 C CA . SER A 1 301 ? -16.75 11.203 -1.178 1 90.5 301 SER A CA 1
ATOM 2502 C C . SER A 1 301 ? -17.859 10.523 -0.37 1 90.5 301 SER A C 1
ATOM 2504 O O . SER A 1 301 ? -18.875 10.117 -0.923 1 90.5 301 SER A O 1
ATOM 2506 N N . LEU A 1 302 ? -17.609 10.383 0.911 1 90.75 302 LEU A N 1
ATOM 2507 C CA . LEU A 1 302 ? -18.609 9.781 1.782 1 90.75 302 LEU A CA 1
ATOM 2508 C C . LEU A 1 302 ? -19.906 10.57 1.734 1 90.75 302 LEU A C 1
ATOM 2510 O O . LEU A 1 302 ? -21 9.977 1.682 1 90.75 302 LEU A O 1
ATOM 2514 N N . LYS A 1 303 ? -19.844 11.844 1.739 1 88.62 303 LYS A N 1
ATOM 2515 C CA . LYS A 1 303 ? -21 12.734 1.658 1 88.62 303 LYS A CA 1
ATOM 2516 C C . LYS A 1 303 ? -21.797 12.492 0.378 1 88.62 303 LYS A C 1
ATOM 2518 O O . LYS A 1 303 ? -23.016 12.617 0.369 1 88.62 303 LYS A O 1
ATOM 2523 N N . SER A 1 304 ? -21.156 12.07 -0.629 1 86.62 304 SER A N 1
ATOM 2524 C CA . SER A 1 304 ? -21.781 11.945 -1.948 1 86.62 304 SER A CA 1
ATOM 2525 C C . SER A 1 304 ? -22.359 10.547 -2.152 1 86.62 304 SER A C 1
ATOM 2527 O O . SER A 1 304 ? -23.141 10.328 -3.084 1 86.62 304 SER A O 1
ATOM 2529 N N . LEU A 1 305 ? -22.031 9.617 -1.343 1 86.31 305 LEU A N 1
ATOM 2530 C CA . LEU A 1 305 ? -22.375 8.219 -1.57 1 86.31 305 LEU A CA 1
ATOM 2531 C C . LEU A 1 305 ? -23.891 8.023 -1.603 1 86.31 305 LEU A C 1
ATOM 2533 O O . LEU A 1 305 ? -24.422 7.465 -2.559 1 86.31 305 LEU A O 1
ATOM 2537 N N . ALA A 1 306 ? -24.625 8.492 -0.57 1 84.12 306 ALA A N 1
ATOM 2538 C CA . ALA A 1 306 ? -26.062 8.273 -0.458 1 84.12 306 ALA A CA 1
ATOM 2539 C C . ALA A 1 306 ? -26.828 9.023 -1.551 1 84.12 306 ALA A C 1
ATOM 2541 O O . ALA A 1 306 ? -27.672 8.445 -2.234 1 84.12 306 ALA A O 1
ATOM 2542 N N . PRO A 1 307 ? -26.484 10.281 -1.743 1 83.38 307 PRO A N 1
ATOM 2543 C CA . PRO A 1 307 ? -27.156 11.008 -2.832 1 83.38 307 PRO A CA 1
ATOM 2544 C C . PRO A 1 307 ? -26.953 10.336 -4.191 1 83.38 307 PRO A C 1
ATOM 2546 O O . PRO A 1 307 ? -27.828 10.406 -5.055 1 83.38 307 PRO A O 1
ATOM 2549 N N . ALA A 1 308 ? -25.812 9.695 -4.355 1 81.06 308 ALA A N 1
ATOM 2550 C CA . ALA A 1 308 ? -25.516 9.031 -5.625 1 81.06 308 ALA A CA 1
ATOM 2551 C C . ALA A 1 308 ? -26.172 7.656 -5.699 1 81.06 308 ALA A C 1
ATOM 2553 O O . ALA A 1 308 ? -26.094 6.98 -6.727 1 81.06 308 ALA A O 1
ATOM 2554 N N . GLY A 1 309 ? -26.797 7.191 -4.582 1 79.38 309 GLY A N 1
ATOM 2555 C CA . GLY A 1 309 ? -27.469 5.898 -4.551 1 79.38 309 GLY A CA 1
ATOM 2556 C C . GLY A 1 309 ? -26.5 4.734 -4.371 1 79.38 309 GLY A C 1
ATOM 2557 O O . GLY A 1 309 ? -26.844 3.596 -4.703 1 79.38 309 GLY A O 1
ATOM 2558 N N . MET A 1 310 ? -25.297 5.008 -3.963 1 80.25 310 MET A N 1
ATOM 2559 C CA . MET A 1 310 ? -24.281 3.971 -3.816 1 80.25 310 MET A CA 1
ATOM 2560 C C . MET A 1 310 ? -24.297 3.393 -2.404 1 80.25 310 MET A C 1
ATOM 2562 O O . MET A 1 310 ? -23.672 2.355 -2.148 1 80.25 310 MET A O 1
ATOM 2566 N N . ALA A 1 311 ? -24.938 4.082 -1.564 1 81.38 311 ALA A N 1
ATOM 2567 C CA . ALA A 1 311 ? -25.109 3.627 -0.188 1 81.38 311 ALA A CA 1
ATOM 2568 C C . ALA A 1 311 ? -26.453 4.07 0.372 1 81.38 311 ALA A C 1
ATOM 2570 O O . ALA A 1 311 ? -27.062 5.008 -0.141 1 81.38 311 ALA A O 1
ATOM 2571 N N . ASP A 1 312 ? -26.766 3.447 1.389 1 79.88 312 ASP A N 1
ATOM 2572 C CA . ASP A 1 312 ? -28 3.822 2.07 1 79.88 312 ASP A CA 1
ATOM 2573 C C . ASP A 1 312 ? -27.781 5.027 2.984 1 79.88 312 ASP A C 1
ATOM 2575 O O . ASP A 1 312 ? -26.672 5.266 3.443 1 79.88 312 ASP A O 1
ATOM 2579 N N . ALA A 1 313 ? -28.859 5.82 3.201 1 82.88 313 ALA A N 1
ATOM 2580 C CA . ALA A 1 313 ? -28.844 6.938 4.141 1 82.88 313 ALA A CA 1
ATOM 2581 C C . ALA A 1 313 ? -29.594 6.594 5.422 1 82.88 313 ALA A C 1
ATOM 2583 O O . ALA A 1 313 ? -30.641 5.941 5.379 1 82.88 313 ALA A O 1
ATOM 2584 N N . PRO A 1 314 ? -29.125 6.961 6.531 1 85.56 314 PRO A N 1
ATOM 2585 C CA . PRO A 1 314 ? -27.844 7.629 6.73 1 85.56 314 PRO A CA 1
ATOM 2586 C C . PRO A 1 314 ? -26.656 6.66 6.664 1 85.56 314 PRO A C 1
ATOM 2588 O O . PRO A 1 314 ? -26.828 5.457 6.887 1 85.56 314 PRO A O 1
ATOM 2591 N N . LEU A 1 315 ? -25.516 7.203 6.352 1 87.06 315 LEU A N 1
ATOM 2592 C CA . LEU A 1 315 ? -24.312 6.379 6.355 1 87.06 315 LEU A CA 1
ATOM 2593 C C . LEU A 1 315 ? -24 5.883 7.762 1 87.06 315 LEU A C 1
ATOM 2595 O O . LEU A 1 315 ? -24.453 6.457 8.75 1 87.06 315 LEU A O 1
ATOM 2599 N N . SER A 1 316 ? -23.25 4.82 7.766 1 85.56 316 SER A N 1
ATOM 2600 C CA . SER A 1 316 ? -22.859 4.238 9.047 1 85.56 316 SER A CA 1
ATOM 2601 C C . SER A 1 316 ? -22.125 5.254 9.914 1 85.56 316 SER A C 1
ATOM 2603 O O . SER A 1 316 ? -21.297 6.02 9.414 1 85.56 316 SER A O 1
ATOM 2605 N N . PRO A 1 317 ? -22.375 5.266 11.188 1 87.44 317 PRO A N 1
ATOM 2606 C CA . PRO A 1 317 ? -21.672 6.152 12.117 1 87.44 317 PRO A CA 1
ATOM 2607 C C . PRO A 1 317 ? -20.172 5.91 12.133 1 87.44 317 PRO A C 1
ATOM 2609 O O . PRO A 1 317 ? -19.406 6.809 12.484 1 87.44 317 PRO A O 1
ATOM 2612 N N . LEU A 1 318 ? -19.797 4.691 11.75 1 86.12 318 LEU A N 1
ATOM 2613 C CA . LEU A 1 318 ? -18.375 4.391 11.695 1 86.12 318 LEU A CA 1
ATOM 2614 C C . LEU A 1 318 ? -17.672 5.301 10.695 1 86.12 318 LEU A C 1
ATOM 2616 O O . LEU A 1 318 ? -16.484 5.613 10.867 1 86.12 318 LEU A O 1
ATOM 2620 N N . LEU A 1 319 ? -18.406 5.703 9.75 1 90.62 319 LEU A N 1
ATOM 2621 C CA . LEU A 1 319 ? -17.812 6.539 8.711 1 90.62 319 LEU A CA 1
ATOM 2622 C C . LEU A 1 319 ? -18.062 8.016 9 1 90.62 319 LEU A C 1
ATOM 2624 O O . LEU A 1 319 ? -17.203 8.859 8.742 1 90.62 319 LEU A O 1
ATOM 2628 N N . THR A 1 320 ? -19.203 8.359 9.562 1 90.56 320 THR A N 1
ATOM 2629 C CA . THR A 1 320 ? -19.594 9.758 9.719 1 90.56 320 THR A CA 1
ATOM 2630 C C . THR A 1 320 ? -18.984 10.344 10.992 1 90.56 320 THR A C 1
ATOM 2632 O O . THR A 1 320 ? -18.938 11.562 11.164 1 90.56 320 THR A O 1
ATOM 2635 N N . CYS A 1 321 ? -18.438 9.547 11.859 1 91.5 321 CYS A N 1
ATOM 2636 C CA . CYS A 1 321 ? -17.938 10.031 13.141 1 91.5 321 CYS A CA 1
ATOM 2637 C C . CYS A 1 321 ? -16.484 10.508 13.008 1 91.5 321 CYS A C 1
ATOM 2639 O O . CYS A 1 321 ? -15.922 11.055 13.953 1 91.5 321 CYS A O 1
ATOM 2641 N N . ILE A 1 322 ? -15.812 10.398 11.953 1 93.44 322 ILE A N 1
ATOM 2642 C CA . ILE A 1 322 ? -14.391 10.633 11.742 1 93.44 322 ILE A CA 1
ATOM 2643 C C . ILE A 1 322 ? -14.023 12.055 12.172 1 93.44 322 ILE A C 1
ATOM 2645 O O . ILE A 1 322 ? -13.148 12.242 13.016 1 93.44 322 ILE A O 1
ATOM 2649 N N . PRO A 1 323 ? -14.703 13.055 11.602 1 90.5 323 PRO A N 1
ATOM 2650 C CA . PRO A 1 323 ? -14.328 14.414 12.008 1 90.5 323 PRO A CA 1
ATOM 2651 C C . PRO A 1 323 ? -14.672 14.711 13.461 1 90.5 323 PRO A C 1
ATOM 2653 O O . PRO A 1 323 ? -13.898 15.391 14.156 1 90.5 323 PRO A O 1
ATOM 2656 N N . HIS A 1 324 ? -15.773 14.148 13.977 1 89.69 324 HIS A N 1
ATOM 2657 C CA . HIS A 1 324 ? -16.219 14.422 15.328 1 89.69 324 HIS A CA 1
ATOM 2658 C C . HIS A 1 324 ? -15.32 13.75 16.359 1 89.69 324 HIS A C 1
ATOM 2660 O O . HIS A 1 324 ? -15 14.344 17.391 1 89.69 324 HIS A O 1
ATOM 2666 N N . LYS A 1 325 ? -14.93 12.625 16.062 1 92.38 325 LYS A N 1
ATOM 2667 C CA . LYS A 1 325 ? -14.07 11.891 16.984 1 92.38 325 LYS A CA 1
ATOM 2668 C C . LYS A 1 325 ? -12.602 12.211 16.734 1 92.38 325 LYS A C 1
ATOM 2670 O O . LYS A 1 325 ? -11.734 11.805 17.516 1 92.38 325 LYS A O 1
ATOM 2675 N N . ALA A 1 326 ? -12.336 12.93 15.641 1 95.31 326 ALA A N 1
ATOM 2676 C CA . ALA A 1 326 ? -10.969 13.25 15.242 1 95.31 326 ALA A CA 1
ATOM 2677 C C . ALA A 1 326 ? -10.109 11.992 15.164 1 95.31 326 ALA A C 1
ATOM 2679 O O . ALA A 1 326 ? -9.047 11.922 15.797 1 95.31 326 ALA A O 1
ATOM 2680 N N . ARG A 1 327 ? -10.641 11.094 14.344 1 96.38 327 ARG A N 1
ATOM 2681 C CA . ARG A 1 327 ? -10.016 9.781 14.211 1 96.38 327 ARG A CA 1
ATOM 2682 C C . ARG A 1 327 ? -10.297 9.18 12.836 1 96.38 327 ARG A C 1
ATOM 2684 O O . ARG A 1 327 ? -11.414 9.281 12.32 1 96.38 327 ARG A O 1
ATOM 2691 N N . ASN A 1 328 ? -9.281 8.602 12.234 1 96.94 328 ASN A N 1
ATOM 2692 C CA . ASN A 1 328 ? -9.562 7.879 10.992 1 96.94 328 ASN A CA 1
ATOM 2693 C C . ASN A 1 328 ? -8.969 6.473 11.016 1 96.94 328 ASN A C 1
ATOM 2695 O O . ASN A 1 328 ? -8.914 5.801 9.984 1 96.94 328 ASN A O 1
ATOM 2699 N N . TYR A 1 329 ? -8.422 6.047 12.148 1 95.12 329 TYR A N 1
ATOM 2700 C CA . TYR A 1 329 ? -8.07 4.664 12.445 1 95.12 329 TYR A CA 1
ATOM 2701 C C . TYR A 1 329 ? -8.945 4.102 13.555 1 95.12 329 TYR A C 1
ATOM 2703 O O . TYR A 1 329 ? -9.023 4.672 14.641 1 95.12 329 TYR A O 1
ATOM 2711 N N . PHE A 1 330 ? -9.555 2.965 13.25 1 93.31 330 PHE A N 1
ATOM 2712 C CA . PHE A 1 330 ? -10.484 2.398 14.227 1 93.31 330 PHE A CA 1
ATOM 2713 C C . PHE A 1 330 ? -10.195 0.918 14.445 1 93.31 330 PHE A C 1
ATOM 2715 O O . PHE A 1 330 ? -9.742 0.224 13.531 1 93.31 330 PHE A O 1
ATOM 2722 N N . LYS A 1 331 ? -10.398 0.495 15.633 1 88.5 331 LYS A N 1
ATOM 2723 C CA . LYS A 1 331 ? -10.375 -0.92 15.984 1 88.5 331 LYS A CA 1
ATOM 2724 C C . LYS A 1 331 ? -11.75 -1.393 16.453 1 88.5 331 LYS A C 1
ATOM 2726 O O . LYS A 1 331 ? -12.352 -0.789 17.344 1 88.5 331 LYS A O 1
ATOM 2731 N N . ILE A 1 332 ? -12.258 -2.338 15.727 1 84.5 332 ILE A N 1
ATOM 2732 C CA . ILE A 1 332 ? -13.57 -2.889 16.062 1 84.5 332 ILE A CA 1
ATOM 2733 C C . ILE A 1 332 ? -13.406 -4.281 16.656 1 84.5 332 ILE A C 1
ATOM 2735 O O . ILE A 1 332 ? -12.789 -5.16 16.062 1 84.5 332 ILE A O 1
ATOM 2739 N N . LYS A 1 333 ? -13.844 -4.492 17.797 1 78.75 333 LYS A N 1
ATOM 2740 C CA . LYS A 1 333 ? -13.727 -5.773 18.484 1 78.75 333 LYS A CA 1
ATOM 2741 C C . LYS A 1 333 ? -15.094 -6.43 18.656 1 78.75 333 LYS A C 1
ATOM 2743 O O . LYS A 1 333 ? -16.125 -5.754 18.594 1 78.75 333 LYS A O 1
ATOM 2748 N N . GLU A 1 334 ? -15.039 -7.77 18.781 1 71 334 GLU A N 1
ATOM 2749 C CA . GLU A 1 334 ? -16.25 -8.555 18.969 1 71 334 GLU A CA 1
ATOM 2750 C C . GLU A 1 334 ? -17.047 -8.07 20.172 1 71 334 GLU A C 1
ATOM 2752 O O . GLU A 1 334 ? -16.484 -7.699 21.203 1 71 334 GLU A O 1
ATOM 2757 N N . LYS A 1 335 ? -18.328 -7.848 19.922 1 56.03 335 LYS A N 1
ATOM 2758 C CA . LYS A 1 335 ? -19.219 -7.488 21.031 1 56.03 335 LYS A CA 1
ATOM 2759 C C . LYS A 1 335 ? -19.312 -8.617 22.047 1 56.03 335 LYS A C 1
ATOM 2761 O O . LYS A 1 335 ? -19.734 -9.727 21.719 1 56.03 335 LYS A O 1
ATOM 2766 N N . LYS A 1 336 ? -18.406 -8.711 23.109 1 50.81 336 LYS A N 1
ATOM 2767 C CA . LYS A 1 336 ? -18.641 -9.758 24.094 1 50.81 336 LYS A CA 1
ATOM 2768 C C . LYS A 1 336 ? -20.141 -9.883 24.406 1 50.81 336 LYS A C 1
ATOM 2770 O O . LYS A 1 336 ? -20.672 -10.992 24.438 1 50.81 336 LYS A O 1
ATOM 2775 N N . GLY A 1 337 ? -20.656 -9.086 25.625 1 41.25 337 GLY A N 1
ATOM 2776 C CA . GLY A 1 337 ? -21.938 -9.188 26.297 1 41.25 337 GLY A CA 1
ATOM 2777 C C . GLY A 1 337 ? -23.078 -8.562 25.516 1 41.25 337 GLY A C 1
ATOM 2778 O O . GLY A 1 337 ? -22.844 -7.949 24.469 1 41.25 337 GLY A O 1
ATOM 2779 N N . LEU A 1 338 ? -24.438 -8.641 26.234 1 36.97 338 LEU A N 1
ATOM 2780 C CA . LEU A 1 338 ? -25.812 -8.32 25.875 1 36.97 338 LEU A CA 1
ATOM 2781 C C . LEU A 1 338 ? -25.891 -6.973 25.172 1 36.97 338 LEU A C 1
ATOM 2783 O O . LEU A 1 338 ? -26.938 -6.613 24.625 1 36.97 338 LEU A O 1
ATOM 2787 N N . TYR A 1 339 ? -25.359 -5.883 25.875 1 32.22 339 TYR A N 1
ATOM 2788 C CA . TYR A 1 339 ? -25.922 -4.594 25.5 1 32.22 339 TYR A CA 1
ATOM 2789 C C . TYR A 1 339 ? -25.312 -4.07 24.219 1 32.22 339 TYR A C 1
ATOM 2791 O O . TYR A 1 339 ? -24.094 -4.18 24.016 1 32.22 339 TYR A O 1
ATOM 2799 N N . PRO A 1 340 ? -26.078 -3.938 23.141 1 35.72 340 PRO A N 1
ATOM 2800 C CA . PRO A 1 340 ? -25.781 -3.34 21.844 1 35.72 340 PRO A CA 1
ATOM 2801 C C . PRO A 1 340 ? -24.812 -2.154 21.938 1 35.72 340 PRO A C 1
ATOM 2803 O O . PRO A 1 340 ? -25.25 -1.032 22.219 1 35.72 340 PRO A O 1
ATOM 2806 N N . GLU A 1 341 ? -23.812 -2.139 22.844 1 34.81 341 GLU A N 1
ATOM 2807 C CA . GLU A 1 341 ? -23.078 -0.879 22.797 1 34.81 341 GLU A CA 1
ATOM 2808 C C . GLU A 1 341 ? -22.484 -0.626 21.422 1 34.81 341 GLU A C 1
ATOM 2810 O O . GLU A 1 341 ? -22.188 -1.569 20.688 1 34.81 341 GLU A O 1
ATOM 2815 N N . SER A 1 342 ? -22.703 0.56 20.906 1 35.56 342 SER A N 1
ATOM 2816 C CA . SER A 1 342 ? -22.234 1.144 19.641 1 35.56 342 SER A CA 1
ATOM 2817 C C . SER A 1 342 ? -20.797 0.762 19.359 1 35.56 342 SER A C 1
ATOM 2819 O O . SER A 1 342 ? -19.969 0.713 20.266 1 35.56 342 SER A O 1
ATOM 2821 N N . PHE A 1 343 ? -20.594 -0.127 18.516 1 37.75 343 PHE A N 1
ATOM 2822 C CA . PHE A 1 343 ? -19.406 -0.798 18.016 1 37.75 343 PHE A CA 1
ATOM 2823 C C . PHE A 1 343 ? -18.188 0.116 18.125 1 37.75 343 PHE A C 1
ATOM 2825 O O . PHE A 1 343 ? -17.094 -0.24 17.672 1 37.75 343 PHE A O 1
ATOM 2832 N N . VAL A 1 344 ? -18.344 1.394 17.953 1 34.09 344 VAL A N 1
ATOM 2833 C CA . VAL A 1 344 ? -17.109 2.158 17.844 1 34.09 344 VAL A CA 1
ATOM 2834 C C . VAL A 1 344 ? -16.422 2.238 19.219 1 34.09 344 VAL A C 1
ATOM 2836 O O . VAL A 1 344 ? -17.031 2.699 20.188 1 34.09 344 VAL A O 1
ATOM 2839 N N . SER A 1 345 ? -15.805 1.219 19.703 1 28.89 345 SER A N 1
ATOM 2840 C CA . SER A 1 345 ? -15.125 1.49 20.969 1 28.89 345 SER A CA 1
ATOM 2841 C C . SER A 1 345 ? -14.508 2.885 20.984 1 28.89 345 SER A C 1
ATOM 2843 O O . SER A 1 345 ? -13.867 3.291 20.016 1 28.89 345 SER A O 1
ATOM 2845 N N . PRO A 1 346 ? -14.914 3.764 22.047 1 28.47 346 PRO A N 1
ATOM 2846 C CA . PRO A 1 346 ? -14.297 5.082 22.219 1 28.47 346 PRO A CA 1
ATOM 2847 C C . PRO A 1 346 ? -12.773 5.031 22.188 1 28.47 346 PRO A C 1
ATOM 2849 O O . PRO A 1 346 ? -12.18 4.004 22.531 1 28.47 346 PRO A O 1
ATOM 2852 N N . MET B 1 1 ? 30.812 -23.266 -17.734 1 86.62 1 MET B N 1
ATOM 2853 C CA . MET B 1 1 ? 29.531 -22.703 -17.359 1 86.62 1 MET B CA 1
ATOM 2854 C C . MET B 1 1 ? 29.578 -21.172 -17.391 1 86.62 1 MET B C 1
ATOM 2856 O O . MET B 1 1 ? 30.562 -20.578 -16.969 1 86.62 1 MET B O 1
ATOM 2860 N N . ASP B 1 2 ? 28.594 -20.516 -18.016 1 89.81 2 ASP B N 1
ATOM 2861 C CA . ASP B 1 2 ? 28.469 -19.062 -18.078 1 89.81 2 ASP B CA 1
ATOM 2862 C C . ASP B 1 2 ? 28.344 -18.469 -16.688 1 89.81 2 ASP B C 1
ATOM 2864 O O . ASP B 1 2 ? 27.625 -19 -15.836 1 89.81 2 ASP B O 1
ATOM 2868 N N . GLU B 1 3 ? 29.125 -17.469 -16.484 1 91.06 3 GLU B N 1
ATOM 2869 C CA . GLU B 1 3 ? 29.141 -16.828 -15.172 1 91.06 3 GLU B CA 1
ATOM 2870 C C . GLU B 1 3 ? 27.75 -16.344 -14.773 1 91.06 3 GLU B C 1
ATOM 2872 O O . GLU B 1 3 ? 27.391 -16.391 -13.594 1 91.06 3 GLU B O 1
ATOM 2877 N N . THR B 1 4 ? 27.062 -15.898 -15.664 1 93 4 THR B N 1
ATOM 2878 C CA . THR B 1 4 ? 25.719 -15.398 -15.391 1 93 4 THR B CA 1
ATOM 2879 C C . THR B 1 4 ? 24.812 -16.531 -14.93 1 93 4 THR B C 1
ATOM 2881 O O . THR B 1 4 ? 23.969 -16.344 -14.047 1 93 4 THR B O 1
ATOM 2884 N N . VAL B 1 5 ? 25.031 -17.656 -15.484 1 96 5 VAL B N 1
ATOM 2885 C CA . VAL B 1 5 ? 24.25 -18.844 -15.109 1 96 5 VAL B CA 1
ATOM 2886 C C . VAL B 1 5 ? 24.641 -19.281 -13.695 1 96 5 VAL B C 1
ATOM 2888 O O . VAL B 1 5 ? 23.766 -19.594 -12.883 1 96 5 VAL B O 1
ATOM 2891 N N . ALA B 1 6 ? 25.891 -19.234 -13.477 1 96.25 6 ALA B N 1
ATOM 2892 C CA . ALA B 1 6 ? 26.391 -19.609 -12.156 1 96.25 6 ALA B CA 1
ATOM 2893 C C . ALA B 1 6 ? 25.797 -18.703 -11.078 1 96.25 6 ALA B C 1
ATOM 2895 O O . ALA B 1 6 ? 25.312 -19.188 -10.047 1 96.25 6 ALA B O 1
ATOM 2896 N N . GLU B 1 7 ? 25.859 -17.5 -11.352 1 96.06 7 GLU B N 1
ATOM 2897 C CA . GLU B 1 7 ? 25.312 -16.531 -10.391 1 96.06 7 GLU B CA 1
ATOM 2898 C C . GLU B 1 7 ? 23.812 -16.719 -10.211 1 96.06 7 GLU B C 1
ATOM 2900 O O . GLU B 1 7 ? 23.297 -16.609 -9.094 1 96.06 7 GLU B O 1
ATOM 2905 N N . TYR B 1 8 ? 23.172 -16.969 -11.25 1 96.81 8 TYR B N 1
ATOM 2906 C CA . TYR B 1 8 ? 21.719 -17.156 -11.188 1 96.81 8 TYR B CA 1
ATOM 2907 C C . TYR B 1 8 ? 21.359 -18.375 -10.344 1 96.81 8 TYR B C 1
ATOM 2909 O O . TYR B 1 8 ? 20.438 -18.328 -9.531 1 96.81 8 TYR B O 1
ATOM 2917 N N . ILE B 1 9 ? 22.047 -19.453 -10.492 1 97.5 9 ILE B N 1
ATOM 2918 C CA . ILE B 1 9 ? 21.812 -20.656 -9.695 1 97.5 9 ILE B CA 1
ATOM 2919 C C . ILE B 1 9 ? 22.109 -20.359 -8.227 1 97.5 9 ILE B C 1
ATOM 2921 O O . ILE B 1 9 ? 21.328 -20.75 -7.348 1 97.5 9 ILE B O 1
ATOM 2925 N N . ARG B 1 10 ? 23.203 -19.672 -8.023 1 97.69 10 ARG B N 1
ATOM 2926 C CA . ARG B 1 10 ? 23.562 -19.312 -6.66 1 97.69 10 ARG B CA 1
ATOM 2927 C C . ARG B 1 10 ? 22.453 -18.531 -5.977 1 97.69 10 ARG B C 1
ATOM 2929 O O . ARG B 1 10 ? 22.047 -18.859 -4.863 1 97.69 10 ARG B O 1
ATOM 2936 N N . ARG B 1 11 ? 21.938 -17.547 -6.609 1 97.12 11 ARG B N 1
ATOM 2937 C CA . ARG B 1 11 ? 20.891 -16.688 -6.062 1 97.12 11 ARG B CA 1
ATOM 2938 C C . ARG B 1 11 ? 19.594 -17.469 -5.832 1 97.12 11 ARG B C 1
ATOM 2940 O O . ARG B 1 11 ? 18.875 -17.219 -4.863 1 97.12 11 ARG B O 1
ATOM 2947 N N . THR B 1 12 ? 19.281 -18.375 -6.734 1 97.25 12 THR B N 1
ATOM 2948 C CA . THR B 1 12 ? 18.094 -19.203 -6.57 1 97.25 12 THR B CA 1
ATOM 2949 C C . THR B 1 12 ? 18.219 -20.078 -5.324 1 97.25 12 THR B C 1
ATOM 2951 O O . THR B 1 12 ? 17.266 -20.188 -4.551 1 97.25 12 THR B O 1
ATOM 2954 N N . VAL B 1 13 ? 19.406 -20.625 -5.125 1 97.5 13 VAL B N 1
ATOM 2955 C CA . VAL B 1 13 ? 19.641 -21.469 -3.961 1 97.5 13 VAL B CA 1
ATOM 2956 C C . VAL B 1 13 ? 19.547 -20.625 -2.686 1 97.5 13 VAL B C 1
ATOM 2958 O O . VAL B 1 13 ? 18.984 -21.078 -1.683 1 97.5 13 VAL B O 1
ATOM 2961 N N . LEU B 1 14 ? 20.016 -19.438 -2.756 1 97.69 14 LEU B N 1
ATOM 2962 C CA . LEU B 1 14 ? 20.016 -18.562 -1.593 1 97.69 14 LEU B CA 1
ATOM 2963 C C . LEU B 1 14 ? 18.594 -18.172 -1.194 1 97.69 14 LEU B C 1
ATOM 2965 O O . LEU B 1 14 ? 18.328 -17.844 -0.035 1 97.69 14 LEU B O 1
ATOM 2969 N N . LYS B 1 15 ? 17.688 -18.234 -2.113 1 96.56 15 LYS B N 1
ATOM 2970 C CA . LYS B 1 15 ? 16.297 -17.906 -1.831 1 96.56 15 LYS B CA 1
ATOM 2971 C C . LYS B 1 15 ? 15.625 -19.031 -1.032 1 96.56 15 LYS B C 1
ATOM 2973 O O . LYS B 1 15 ? 14.609 -18.797 -0.371 1 96.56 15 LYS B O 1
ATOM 2978 N N . ILE B 1 16 ? 16.156 -20.203 -1.112 1 97.38 16 ILE B N 1
ATOM 2979 C CA . ILE B 1 16 ? 15.547 -21.375 -0.509 1 97.38 16 ILE B CA 1
ATOM 2980 C C . ILE B 1 16 ? 15.883 -21.422 0.979 1 97.38 16 ILE B C 1
ATOM 2982 O O . ILE B 1 16 ? 17.047 -21.234 1.366 1 97.38 16 ILE B O 1
ATOM 2986 N N . PRO B 1 17 ? 14.859 -21.641 1.796 1 96.62 17 PRO B N 1
ATOM 2987 C CA . PRO B 1 17 ? 15.211 -21.875 3.199 1 96.62 17 PRO B CA 1
ATOM 2988 C C . PRO B 1 17 ? 16.25 -22.969 3.373 1 96.62 17 PRO B C 1
ATOM 2990 O O . PRO B 1 17 ? 16.219 -23.984 2.658 1 96.62 17 PRO B O 1
ATOM 2993 N N . ARG B 1 18 ? 17.047 -22.797 4.297 1 96.12 18 ARG B N 1
ATOM 2994 C CA . ARG B 1 18 ? 18.203 -23.672 4.465 1 96.12 18 ARG B CA 1
ATOM 2995 C C . ARG B 1 18 ? 17.781 -25.125 4.609 1 96.12 18 ARG B C 1
ATOM 2997 O O . ARG B 1 18 ? 18.359 -26.016 3.977 1 96.12 18 ARG B O 1
ATOM 3004 N N . ASP B 1 19 ? 16.781 -25.375 5.363 1 95.69 19 ASP B N 1
ATOM 3005 C CA . ASP B 1 19 ? 16.359 -26.734 5.684 1 95.69 19 ASP B CA 1
ATOM 3006 C C . ASP B 1 19 ? 15.648 -27.375 4.496 1 95.69 19 ASP B C 1
ATOM 3008 O O . ASP B 1 19 ? 15.383 -28.578 4.508 1 95.69 19 ASP B O 1
ATOM 3012 N N . GLU B 1 20 ? 15.43 -26.641 3.418 1 97.06 20 GLU B N 1
ATOM 3013 C CA . GLU B 1 20 ? 14.672 -27.188 2.291 1 97.06 20 GLU B CA 1
ATOM 3014 C C . GLU B 1 20 ? 15.547 -27.297 1.045 1 97.06 20 GLU B C 1
ATOM 3016 O O . GLU B 1 20 ? 15.086 -27.766 0.003 1 97.06 20 GLU B O 1
ATOM 3021 N N . ILE B 1 21 ? 16.812 -26.906 1.116 1 97.5 21 ILE B N 1
ATOM 3022 C CA . ILE B 1 21 ? 17.703 -26.875 -0.046 1 97.5 21 ILE B CA 1
ATOM 3023 C C . ILE B 1 21 ? 17.891 -28.297 -0.576 1 97.5 21 ILE B C 1
ATOM 3025 O O . ILE B 1 21 ? 17.812 -28.531 -1.783 1 97.5 21 ILE B O 1
ATOM 3029 N N . LYS B 1 22 ? 18.156 -29.25 0.316 1 96.19 22 LYS B N 1
ATOM 3030 C CA . LYS B 1 22 ? 18.391 -30.625 -0.103 1 96.19 22 LYS B CA 1
ATOM 3031 C C . LYS B 1 22 ? 17.203 -31.188 -0.877 1 96.19 22 LYS B C 1
ATOM 3033 O O . LYS B 1 22 ? 17.359 -31.734 -1.967 1 96.19 22 LYS B O 1
ATOM 3038 N N . MET B 1 23 ? 16.047 -31.016 -0.314 1 96.25 23 MET B N 1
ATOM 3039 C CA . MET B 1 23 ? 14.836 -31.5 -0.956 1 96.25 23 MET B CA 1
ATOM 3040 C C . MET B 1 23 ? 14.656 -30.859 -2.33 1 96.25 23 MET B C 1
ATOM 3042 O O . MET B 1 23 ? 14.312 -31.547 -3.297 1 96.25 23 MET B O 1
ATOM 3046 N N . MET B 1 24 ? 14.938 -29.547 -2.439 1 96.94 24 MET B N 1
ATOM 3047 C CA . MET B 1 24 ? 14.781 -28.828 -3.693 1 96.94 24 MET B CA 1
ATOM 3048 C C . MET B 1 24 ? 15.742 -29.344 -4.754 1 96.94 24 MET B C 1
ATOM 3050 O O . MET B 1 24 ? 15.352 -29.547 -5.906 1 96.94 24 MET B O 1
ATOM 3054 N N . LEU B 1 25 ? 16.953 -29.562 -4.34 1 97.81 25 LEU B N 1
ATOM 3055 C CA . LEU B 1 25 ? 17.969 -30.062 -5.273 1 97.81 25 LEU B CA 1
ATOM 3056 C C . LEU B 1 25 ? 17.641 -31.484 -5.723 1 97.81 25 LEU B C 1
ATOM 3058 O O . LEU B 1 25 ? 17.875 -31.844 -6.879 1 97.81 25 LEU B O 1
ATOM 3062 N N . GLN B 1 26 ? 17.078 -32.25 -4.852 1 97.38 26 GLN B N 1
ATOM 3063 C CA . GLN B 1 26 ? 16.641 -33.594 -5.207 1 97.38 26 GLN B CA 1
ATOM 3064 C C . GLN B 1 26 ? 15.516 -33.531 -6.25 1 97.38 26 GLN B C 1
ATOM 3066 O O . GLN B 1 26 ? 15.547 -34.281 -7.23 1 97.38 26 GLN B O 1
ATOM 3071 N N . LYS B 1 27 ? 14.602 -32.656 -6.059 1 96.12 27 LYS B N 1
ATOM 3072 C CA . LYS B 1 27 ? 13.5 -32.5 -7.008 1 96.12 27 LYS B CA 1
ATOM 3073 C C . LYS B 1 27 ? 14.008 -31.984 -8.352 1 96.12 27 LYS B C 1
ATOM 3075 O O . LYS B 1 27 ? 13.445 -32.312 -9.398 1 96.12 27 LYS B O 1
ATOM 3080 N N . TRP B 1 28 ? 15.008 -31.125 -8.242 1 97.12 28 TRP B N 1
ATOM 3081 C CA . TRP B 1 28 ? 15.641 -30.625 -9.453 1 97.12 28 TRP B CA 1
ATOM 3082 C C . TRP B 1 28 ? 16.203 -31.766 -10.297 1 97.12 28 TRP B C 1
ATOM 3084 O O . TRP B 1 28 ? 16.062 -31.766 -11.523 1 97.12 28 TRP B O 1
ATOM 3094 N N . GLY B 1 29 ? 16.875 -32.688 -9.727 1 96.12 29 GLY B N 1
ATOM 3095 C CA . GLY B 1 29 ? 17.328 -33.938 -10.352 1 96.12 29 GLY B CA 1
ATOM 3096 C C . GLY B 1 29 ? 18.531 -33.75 -11.258 1 96.12 29 GLY B C 1
ATOM 3097 O O . GLY B 1 29 ? 18.891 -34.625 -12.031 1 96.12 29 GLY B O 1
ATOM 3098 N N . PHE B 1 30 ? 19.078 -32.625 -11.273 1 96.94 30 PHE B N 1
ATOM 3099 C CA . PHE B 1 30 ? 20.234 -32.344 -12.133 1 96.94 30 PHE B CA 1
ATOM 3100 C C . PHE B 1 30 ? 21.516 -32.906 -11.508 1 96.94 30 PHE B C 1
ATOM 3102 O O . PHE B 1 30 ? 22.391 -33.406 -12.211 1 96.94 30 PHE B O 1
ATOM 3109 N N . LEU B 1 31 ? 21.641 -32.781 -10.133 1 97.25 31 LEU B N 1
ATOM 3110 C CA . LEU B 1 31 ? 22.781 -33.312 -9.406 1 97.25 31 LEU B CA 1
ATOM 3111 C C . LEU B 1 31 ? 22.516 -34.781 -9.008 1 97.25 31 LEU B C 1
ATOM 3113 O O . LEU B 1 31 ? 21.422 -35.125 -8.57 1 97.25 31 LEU B O 1
ATOM 3117 N N . SER B 1 32 ? 23.484 -35.594 -9.172 1 96.44 32 SER B N 1
ATOM 3118 C CA . SER B 1 32 ? 23.344 -37 -8.812 1 96.44 32 SER B CA 1
ATOM 3119 C C . SER B 1 32 ? 23.25 -37.156 -7.301 1 96.44 32 SER B C 1
ATOM 3121 O O . SER B 1 32 ? 23.625 -36.25 -6.539 1 96.44 32 SER B O 1
ATOM 3123 N N . GLU B 1 33 ? 22.766 -38.281 -6.914 1 94.88 33 GLU B N 1
ATOM 3124 C CA . GLU B 1 33 ? 22.672 -38.594 -5.488 1 94.88 33 GLU B CA 1
ATOM 3125 C C . GLU B 1 33 ? 24.047 -38.562 -4.832 1 94.88 33 GLU B C 1
ATOM 3127 O O . GLU B 1 33 ? 24.188 -38.125 -3.695 1 94.88 33 GLU B O 1
ATOM 3132 N N . ALA B 1 34 ? 24.969 -39.062 -5.496 1 96.25 34 ALA B N 1
ATOM 3133 C CA . ALA B 1 34 ? 26.344 -39.062 -4.988 1 96.25 34 ALA B CA 1
ATOM 3134 C C . ALA B 1 34 ? 26.859 -37.656 -4.773 1 96.25 34 ALA B C 1
ATOM 3136 O O . ALA B 1 34 ? 27.484 -37.375 -3.758 1 96.25 34 ALA B O 1
ATOM 3137 N N . GLN B 1 35 ? 26.578 -36.812 -5.707 1 97.25 35 GLN B N 1
ATOM 3138 C CA . GLN B 1 35 ? 27 -35.406 -5.602 1 97.25 35 GLN B CA 1
ATOM 3139 C C . GLN B 1 35 ? 26.297 -34.719 -4.441 1 97.25 35 GLN B C 1
ATOM 3141 O O . GLN B 1 35 ? 26.906 -33.938 -3.713 1 97.25 35 GLN B O 1
ATOM 3146 N N . LEU B 1 36 ? 25.031 -35 -4.305 1 96.69 36 LEU B N 1
ATOM 3147 C CA . LEU B 1 36 ? 24.25 -34.406 -3.227 1 96.69 36 LEU B CA 1
ATOM 3148 C C . LEU B 1 36 ? 24.812 -34.812 -1.864 1 96.69 36 LEU B C 1
ATOM 3150 O O . LEU B 1 36 ? 24.797 -34 -0.924 1 96.69 36 LEU B O 1
ATOM 3154 N N . GLN B 1 37 ? 25.359 -35.969 -1.738 1 95.06 37 GLN B N 1
ATOM 3155 C CA . GLN B 1 37 ? 25.906 -36.5 -0.481 1 95.06 37 GLN B CA 1
ATOM 3156 C C . GLN B 1 37 ? 27.203 -35.781 -0.109 1 95.06 37 GLN B C 1
ATOM 3158 O O . GLN B 1 37 ? 27.609 -35.781 1.056 1 95.06 37 GLN B O 1
ATOM 3163 N N . THR B 1 38 ? 27.812 -35.188 -1.088 1 95.44 38 THR B N 1
ATOM 3164 C CA . THR B 1 38 ? 29.062 -34.469 -0.82 1 95.44 38 THR B CA 1
ATOM 3165 C C . THR B 1 38 ? 28.781 -33.094 -0.213 1 95.44 38 THR B C 1
ATOM 3167 O O . THR B 1 38 ? 29.688 -32.469 0.341 1 95.44 38 THR B O 1
ATOM 3170 N N . LEU B 1 39 ? 27.609 -32.656 -0.369 1 95.62 39 LEU B N 1
ATOM 3171 C CA . LEU B 1 39 ? 27.25 -31.344 0.121 1 95.62 39 LEU B CA 1
ATOM 3172 C C . LEU B 1 39 ? 26.938 -31.375 1.613 1 95.62 39 LEU B C 1
ATOM 3174 O O . LEU B 1 39 ? 26.234 -32.281 2.084 1 95.62 39 LEU B O 1
ATOM 3178 N N . ASN B 1 40 ? 27.5 -30.438 2.365 1 95.25 40 ASN B N 1
ATOM 3179 C CA . ASN B 1 40 ? 27.141 -30.25 3.766 1 95.25 40 ASN B CA 1
ATOM 3180 C C . ASN B 1 40 ? 26.047 -29.203 3.926 1 95.25 40 ASN B C 1
ATOM 3182 O O . ASN B 1 40 ? 26.312 -28 3.898 1 95.25 40 ASN B O 1
ATOM 3186 N N . PHE B 1 41 ? 24.906 -29.672 4.234 1 94.88 41 PHE B N 1
ATOM 3187 C CA . PHE B 1 41 ? 23.75 -28.797 4.277 1 94.88 41 PHE B CA 1
ATOM 3188 C C . PHE B 1 41 ? 23.625 -28.125 5.645 1 94.88 41 PHE B C 1
ATOM 3190 O O . PHE B 1 41 ? 22.703 -27.359 5.883 1 94.88 41 PHE B O 1
ATOM 3197 N N . HIS B 1 42 ? 24.562 -28.344 6.539 1 92.94 42 HIS B N 1
ATOM 3198 C CA . HIS B 1 42 ? 24.531 -27.766 7.883 1 92.94 42 HIS B CA 1
ATOM 3199 C C . HIS B 1 42 ? 25.359 -26.5 7.961 1 92.94 42 HIS B C 1
ATOM 3201 O O . HIS B 1 42 ? 25.438 -25.859 9.016 1 92.94 42 HIS B O 1
ATOM 3207 N N . GLN B 1 43 ? 25.891 -26.094 6.906 1 94.38 43 GLN B N 1
ATOM 3208 C CA . GLN B 1 43 ? 26.656 -24.844 6.844 1 94.38 43 GLN B CA 1
ATOM 3209 C C . GLN B 1 43 ? 25.766 -23.672 6.469 1 94.38 43 GLN B C 1
ATOM 3211 O O . GLN B 1 43 ? 24.562 -23.828 6.281 1 94.38 43 GLN B O 1
ATOM 3216 N N . ILE B 1 44 ? 26.375 -22.5 6.469 1 95.81 44 ILE B N 1
ATOM 3217 C CA . ILE B 1 44 ? 25.625 -21.312 6.082 1 95.81 44 ILE B CA 1
ATOM 3218 C C . ILE B 1 44 ? 25.219 -21.406 4.613 1 95.81 44 ILE B C 1
ATOM 3220 O O . ILE B 1 44 ? 25.922 -22.031 3.811 1 95.81 44 ILE B O 1
ATOM 3224 N N . LYS B 1 45 ? 24.188 -20.828 4.258 1 96.25 45 LYS B N 1
ATOM 3225 C CA . LYS B 1 45 ? 23.609 -20.953 2.924 1 96.25 45 LYS B CA 1
ATOM 3226 C C . LYS B 1 45 ? 24.594 -20.484 1.853 1 96.25 45 LYS B C 1
ATOM 3228 O O . LYS B 1 45 ? 24.641 -21.047 0.758 1 96.25 45 LYS B O 1
ATOM 3233 N N . ASP B 1 46 ? 25.359 -19.484 2.199 1 96.56 46 ASP B N 1
ATOM 3234 C CA . ASP B 1 46 ? 26.328 -18.969 1.238 1 96.56 46 ASP B CA 1
ATOM 3235 C C . ASP B 1 46 ? 27.328 -20.047 0.833 1 96.56 46 ASP B C 1
ATOM 3237 O O . ASP B 1 46 ? 27.656 -20.188 -0.346 1 96.56 46 ASP B O 1
ATOM 3241 N N . SER B 1 47 ? 27.703 -20.812 1.753 1 96.94 47 SER B N 1
ATOM 3242 C CA . SER B 1 47 ? 28.641 -21.906 1.483 1 96.94 47 SER B CA 1
ATOM 3243 C C . SER B 1 47 ? 27.984 -23.016 0.664 1 96.94 47 SER B C 1
ATOM 3245 O O . SER B 1 47 ? 28.578 -23.531 -0.278 1 96.94 47 SER B O 1
ATOM 3247 N N . ILE B 1 48 ? 26.797 -23.328 1.056 1 97.38 48 ILE B N 1
ATOM 3248 C CA . ILE B 1 48 ? 26.062 -24.359 0.328 1 97.38 48 ILE B CA 1
ATOM 3249 C C . ILE B 1 48 ? 25.891 -23.938 -1.13 1 97.38 48 ILE B C 1
ATOM 3251 O O . ILE B 1 48 ? 26.141 -24.719 -2.043 1 97.38 48 ILE B O 1
ATOM 3255 N N . SER B 1 49 ? 25.469 -22.703 -1.309 1 97.75 49 SER B N 1
ATOM 3256 C CA . SER B 1 49 ? 25.219 -22.203 -2.656 1 97.75 49 SER B CA 1
ATOM 3257 C C . SER B 1 49 ? 26.469 -22.234 -3.516 1 97.75 49 SER B C 1
ATOM 3259 O O . SER B 1 49 ? 26.406 -22.578 -4.699 1 97.75 49 SER B O 1
ATOM 3261 N N . GLN B 1 50 ? 27.641 -21.969 -2.947 1 97.25 50 GLN B N 1
ATOM 3262 C CA . GLN B 1 50 ? 28.906 -22.016 -3.672 1 97.25 50 GLN B CA 1
ATOM 3263 C C . GLN B 1 50 ? 29.266 -23.438 -4.082 1 97.25 50 GLN B C 1
ATOM 3265 O O . GLN B 1 50 ? 29.719 -23.672 -5.203 1 97.25 50 GLN B O 1
ATOM 3270 N N . GLU B 1 51 ? 29.031 -24.328 -3.199 1 97.44 51 GLU B N 1
ATOM 3271 C CA . GLU B 1 51 ? 29.312 -25.734 -3.488 1 97.44 51 GLU B CA 1
ATOM 3272 C C . GLU B 1 51 ? 28.375 -26.266 -4.57 1 97.44 51 GLU B C 1
ATOM 3274 O O . GLU B 1 51 ? 28.797 -27.047 -5.43 1 97.44 51 GLU B O 1
ATOM 3279 N N . VAL B 1 52 ? 27.172 -25.906 -4.523 1 97.88 52 VAL B N 1
ATOM 3280 C CA . VAL B 1 52 ? 26.203 -26.312 -5.539 1 97.88 52 VAL B CA 1
ATOM 3281 C C . VAL B 1 52 ? 26.641 -25.797 -6.906 1 97.88 52 VAL B C 1
ATOM 3283 O O . VAL B 1 52 ? 26.609 -26.531 -7.895 1 97.88 52 VAL B O 1
ATOM 3286 N N . VAL B 1 53 ? 27.062 -24.578 -6.945 1 98 53 VAL B N 1
ATOM 3287 C CA . VAL B 1 53 ? 27.516 -23.969 -8.195 1 98 53 VAL B CA 1
ATOM 3288 C C . VAL B 1 53 ? 28.703 -24.75 -8.734 1 98 53 VAL B C 1
ATOM 3290 O O . VAL B 1 53 ? 28.797 -25 -9.938 1 98 53 VAL B O 1
ATOM 3293 N N . GLN B 1 54 ? 29.578 -25.156 -7.824 1 97.25 54 GLN B N 1
ATOM 3294 C CA . GLN B 1 54 ? 30.75 -25.922 -8.234 1 97.25 54 GLN B CA 1
ATOM 3295 C C . GLN B 1 54 ? 30.344 -27.25 -8.867 1 97.25 54 GLN B C 1
ATOM 3297 O O . GLN B 1 54 ? 30.875 -27.625 -9.914 1 97.25 54 GLN B O 1
ATOM 3302 N N . LEU B 1 55 ? 29.422 -27.875 -8.25 1 97.56 55 LEU B N 1
ATOM 3303 C CA . LEU B 1 55 ? 28.922 -29.141 -8.789 1 97.56 55 LEU B CA 1
ATOM 3304 C C . LEU B 1 55 ? 28.234 -28.906 -10.141 1 97.56 55 LEU B C 1
ATOM 3306 O O . LEU B 1 55 ? 28.375 -29.719 -11.055 1 97.56 55 LEU B O 1
ATOM 3310 N N . CYS B 1 56 ? 27.516 -27.812 -10.273 1 97.56 56 CYS B N 1
ATOM 3311 C CA . CYS B 1 56 ? 26.844 -27.484 -11.523 1 97.56 56 CYS B CA 1
ATOM 3312 C C . CYS B 1 56 ? 27.844 -27.188 -12.633 1 97.56 56 CYS B C 1
ATOM 3314 O O . CYS B 1 56 ? 27.609 -27.531 -13.797 1 97.56 56 CYS B O 1
ATOM 3316 N N . GLU B 1 57 ? 28.938 -26.531 -12.266 1 96.5 57 GLU B N 1
ATOM 3317 C CA . GLU B 1 57 ? 30 -26.281 -13.227 1 96.5 57 GLU B CA 1
ATOM 3318 C C . GLU B 1 57 ? 30.609 -27.594 -13.727 1 96.5 57 GLU B C 1
ATOM 3320 O O . GLU B 1 57 ? 30.844 -27.75 -14.93 1 96.5 57 GLU B O 1
ATOM 3325 N N . GLU B 1 58 ? 30.75 -28.516 -12.797 1 95.31 58 GLU B N 1
ATOM 3326 C CA . GLU B 1 58 ? 31.266 -29.828 -13.141 1 95.31 58 GLU B CA 1
ATOM 3327 C C . GLU B 1 58 ? 30.328 -30.562 -14.102 1 95.31 58 GLU B C 1
ATOM 3329 O O . GLU B 1 58 ? 30.781 -31.297 -14.977 1 95.31 58 GLU B O 1
ATOM 3334 N N . ASN B 1 59 ? 29.062 -30.328 -13.945 1 96.62 59 ASN B N 1
ATOM 3335 C CA . ASN B 1 59 ? 28.062 -30.984 -14.773 1 96.62 59 ASN B CA 1
ATOM 3336 C C . ASN B 1 59 ? 27.719 -30.156 -16.016 1 96.62 59 ASN B C 1
ATOM 3338 O O . ASN B 1 59 ? 26.812 -30.516 -16.766 1 96.62 59 ASN B O 1
ATOM 3342 N N . SER B 1 60 ? 28.344 -29.016 -16.234 1 95.19 60 SER B N 1
ATOM 3343 C CA . SER B 1 60 ? 28.156 -28.125 -17.375 1 95.19 60 SER B CA 1
ATOM 3344 C C . SER B 1 60 ? 26.703 -27.656 -17.469 1 95.19 60 SER B C 1
ATOM 3346 O O . SER B 1 60 ? 26.078 -27.75 -18.531 1 95.19 60 SER B O 1
ATOM 3348 N N . ALA B 1 61 ? 26.219 -27.172 -16.312 1 96.06 61 ALA B N 1
ATOM 3349 C CA . ALA B 1 61 ? 24.859 -26.609 -16.266 1 96.06 61 ALA B CA 1
ATOM 3350 C C . ALA B 1 61 ? 24.75 -25.391 -17.172 1 96.06 61 ALA B C 1
ATOM 3352 O O . ALA B 1 61 ? 25.688 -24.594 -17.281 1 96.06 61 ALA B O 1
ATOM 3353 N N . ASP B 1 62 ? 23.641 -25.203 -17.844 1 96.31 62 ASP B N 1
ATOM 3354 C CA . ASP B 1 62 ? 23.344 -24.016 -18.625 1 96.31 62 ASP B CA 1
ATOM 3355 C C . ASP B 1 62 ? 22.031 -23.359 -18.156 1 96.31 62 ASP B C 1
ATOM 3357 O O . ASP B 1 62 ? 21.547 -23.672 -17.078 1 96.31 62 ASP B O 1
ATOM 3361 N N . ILE B 1 63 ? 21.484 -22.5 -18.938 1 96.06 63 ILE B N 1
ATOM 3362 C CA . ILE B 1 63 ? 20.359 -21.688 -18.516 1 96.06 63 ILE B CA 1
ATOM 3363 C C . ILE B 1 63 ? 19.094 -22.547 -18.438 1 96.06 63 ILE B C 1
ATOM 3365 O O . ILE B 1 63 ? 18.188 -22.266 -17.656 1 96.06 63 ILE B O 1
ATOM 3369 N N . LYS B 1 64 ? 19.047 -23.578 -19.203 1 95.38 64 LYS B N 1
ATOM 3370 C CA . LYS B 1 64 ? 17.906 -24.469 -19.188 1 95.38 64 LYS B CA 1
ATOM 3371 C C . LYS B 1 64 ? 17.75 -25.141 -17.828 1 95.38 64 LYS B C 1
ATOM 3373 O O . LYS B 1 64 ? 16.641 -25.203 -17.281 1 95.38 64 LYS B O 1
ATOM 3378 N N . GLN B 1 65 ? 18.875 -25.594 -17.328 1 96.31 65 GLN B N 1
ATOM 3379 C CA . GLN B 1 65 ? 18.844 -26.25 -16.031 1 96.31 65 GLN B CA 1
ATOM 3380 C C . GLN B 1 65 ? 18.578 -25.25 -14.906 1 96.31 65 GLN B C 1
ATOM 3382 O O . GLN B 1 65 ? 17.859 -25.562 -13.953 1 96.31 65 GLN B O 1
ATOM 3387 N N . ALA B 1 66 ? 19.188 -24.125 -15.07 1 97.5 66 ALA B N 1
ATOM 3388 C CA . ALA B 1 66 ? 18.953 -23.078 -14.078 1 97.5 66 ALA B CA 1
ATOM 3389 C C . ALA B 1 66 ? 17.469 -22.688 -14.047 1 97.5 66 ALA B C 1
ATOM 3391 O O . ALA B 1 66 ? 16.891 -22.516 -12.969 1 97.5 66 ALA B O 1
ATOM 3392 N N . ALA B 1 67 ? 16.891 -22.547 -15.203 1 97.5 67 ALA B N 1
ATOM 3393 C CA . ALA B 1 67 ? 15.484 -22.203 -15.312 1 97.5 67 ALA B CA 1
ATOM 3394 C C . ALA B 1 67 ? 14.594 -23.297 -14.734 1 97.5 67 ALA B C 1
ATOM 3396 O O . ALA B 1 67 ? 13.562 -23.016 -14.117 1 97.5 67 ALA B O 1
ATOM 3397 N N . ALA B 1 68 ? 14.961 -24.531 -14.945 1 97.44 68 ALA B N 1
ATOM 3398 C CA . ALA B 1 68 ? 14.219 -25.656 -14.383 1 97.44 68 ALA B CA 1
ATOM 3399 C C . ALA B 1 68 ? 14.203 -25.594 -12.852 1 97.44 68 ALA B C 1
ATOM 3401 O O . ALA B 1 68 ? 13.18 -25.844 -12.227 1 97.44 68 ALA B O 1
ATOM 3402 N N . LEU B 1 69 ? 15.367 -25.266 -12.281 1 97.94 69 LEU B N 1
ATOM 3403 C CA . LEU B 1 69 ? 15.438 -25.094 -10.828 1 97.94 69 LEU B CA 1
ATOM 3404 C C . LEU B 1 69 ? 14.516 -23.984 -10.367 1 97.94 69 LEU B C 1
ATOM 3406 O O . LEU B 1 69 ? 13.82 -24.109 -9.359 1 97.94 69 LEU B O 1
ATOM 3410 N N . ASP B 1 70 ? 14.5 -22.922 -11.109 1 97.69 70 ASP B N 1
ATOM 3411 C CA . ASP B 1 70 ? 13.664 -21.766 -10.789 1 97.69 70 ASP B CA 1
ATOM 3412 C C . ASP B 1 70 ? 12.18 -22.125 -10.836 1 97.69 70 ASP B C 1
ATOM 3414 O O . ASP B 1 70 ? 11.406 -21.688 -9.984 1 97.69 70 ASP B O 1
ATOM 3418 N N . ILE B 1 71 ? 11.75 -22.891 -11.758 1 97.38 71 ILE B N 1
ATOM 3419 C CA . ILE B 1 71 ? 10.352 -23.312 -11.867 1 97.38 71 ILE B CA 1
ATOM 3420 C C . ILE B 1 71 ? 9.969 -24.141 -10.641 1 97.38 71 ILE B C 1
ATOM 3422 O O . ILE B 1 71 ? 8.883 -23.969 -10.086 1 97.38 71 ILE B O 1
ATOM 3426 N N . ILE B 1 72 ? 10.859 -25.031 -10.281 1 97.12 72 ILE B N 1
ATOM 3427 C CA . ILE B 1 72 ? 10.594 -25.891 -9.141 1 97.12 72 ILE B CA 1
ATOM 3428 C C . ILE B 1 72 ? 10.43 -25.047 -7.879 1 97.12 72 ILE B C 1
ATOM 3430 O O . ILE B 1 72 ? 9.516 -25.266 -7.086 1 97.12 72 ILE B O 1
ATOM 3434 N N . TYR B 1 73 ? 11.336 -24.125 -7.754 1 97.69 73 TYR B N 1
ATOM 3435 C CA . TYR B 1 73 ? 11.234 -23.203 -6.633 1 97.69 73 TYR B CA 1
ATOM 3436 C C . TYR B 1 73 ? 9.875 -22.516 -6.609 1 97.69 73 TYR B C 1
ATOM 3438 O O . TYR B 1 73 ? 9.203 -22.5 -5.578 1 97.69 73 TYR B O 1
ATOM 3446 N N . ASN B 1 74 ? 9.422 -21.969 -7.719 1 97.12 74 ASN B N 1
ATOM 3447 C CA . ASN B 1 74 ? 8.18 -21.188 -7.785 1 97.12 74 ASN B CA 1
ATOM 3448 C C . ASN B 1 74 ? 6.953 -22.094 -7.703 1 97.12 74 ASN B C 1
ATOM 3450 O O . ASN B 1 74 ? 5.871 -21.641 -7.336 1 97.12 74 ASN B O 1
ATOM 3454 N N . HIS B 1 75 ? 7.145 -23.344 -8.055 1 96.25 75 HIS B N 1
ATOM 3455 C CA . HIS B 1 75 ? 6.066 -24.312 -7.863 1 96.25 75 HIS B CA 1
ATOM 3456 C C . HIS B 1 75 ? 5.836 -24.594 -6.383 1 96.25 75 HIS B C 1
ATOM 3458 O O . HIS B 1 75 ? 4.688 -24.672 -5.934 1 96.25 75 HIS B O 1
ATOM 3464 N N . ILE B 1 76 ? 6.934 -24.766 -5.684 1 96.5 76 ILE B N 1
ATOM 3465 C CA . ILE B 1 76 ? 6.855 -25.094 -4.266 1 96.5 76 ILE B CA 1
ATOM 3466 C C . ILE B 1 76 ? 6.398 -23.859 -3.479 1 96.5 76 ILE B C 1
ATOM 3468 O O . ILE B 1 76 ? 5.566 -23.969 -2.574 1 96.5 76 ILE B O 1
ATOM 3472 N N . TYR B 1 77 ? 6.934 -22.75 -3.816 1 96.81 77 TYR B N 1
ATOM 3473 C CA . TYR B 1 77 ? 6.594 -21.516 -3.123 1 96.81 77 TYR B CA 1
ATOM 3474 C C . TYR B 1 77 ? 5.699 -20.625 -3.986 1 96.81 77 TYR B C 1
ATOM 3476 O O . TYR B 1 77 ? 5.957 -19.438 -4.133 1 96.81 77 TYR B O 1
ATOM 3484 N N . GLN B 1 78 ? 4.688 -21.234 -4.504 1 96.44 78 GLN B N 1
ATOM 3485 C CA . GLN B 1 78 ? 3.842 -20.578 -5.496 1 96.44 78 GLN B CA 1
ATOM 3486 C C . GLN B 1 78 ? 3.078 -19.406 -4.883 1 96.44 78 GLN B C 1
ATOM 3488 O O . GLN B 1 78 ? 2.736 -18.453 -5.578 1 96.44 78 GLN B O 1
ATOM 3493 N N . ASN B 1 79 ? 2.904 -19.359 -3.59 1 96.38 79 ASN B N 1
ATOM 3494 C CA . ASN B 1 79 ? 2.111 -18.328 -2.916 1 96.38 79 ASN B CA 1
ATOM 3495 C C . ASN B 1 79 ? 2.912 -17.047 -2.705 1 96.38 79 ASN B C 1
ATOM 3497 O O . ASN B 1 79 ? 2.373 -16.047 -2.238 1 96.38 79 ASN B O 1
ATOM 3501 N N . LYS B 1 80 ? 4.184 -17.078 -3.039 1 95.56 80 LYS B N 1
ATOM 3502 C CA . LYS B 1 80 ? 5 -15.867 -2.963 1 95.56 80 LYS B CA 1
ATOM 3503 C C . LYS B 1 80 ? 4.691 -14.922 -4.121 1 95.56 80 LYS B C 1
ATOM 3505 O O . LYS B 1 80 ? 5.055 -13.75 -4.082 1 95.56 80 LYS B O 1
ATOM 3510 N N . ARG B 1 81 ? 4.035 -15.461 -5.113 1 96 81 ARG B N 1
ATOM 3511 C CA . ARG B 1 81 ? 3.703 -14.68 -6.301 1 96 81 ARG B CA 1
ATOM 3512 C C . ARG B 1 81 ? 2.229 -14.289 -6.305 1 96 81 ARG B C 1
ATOM 3514 O O . ARG B 1 81 ? 1.401 -14.961 -5.691 1 96 81 ARG B O 1
ATOM 3521 N N . MET B 1 82 ? 1.966 -13.172 -6.938 1 96.62 82 MET B N 1
ATOM 3522 C CA . MET B 1 82 ? 0.583 -12.789 -7.203 1 96.62 82 MET B CA 1
ATOM 3523 C C . MET B 1 82 ? 0.101 -13.367 -8.531 1 96.62 82 MET B C 1
ATOM 3525 O O . MET B 1 82 ? 0.768 -13.211 -9.555 1 96.62 82 MET B O 1
ATOM 3529 N N . TRP B 1 83 ? -0.982 -14.047 -8.477 1 98 83 TRP B N 1
ATOM 3530 C CA . TRP B 1 83 ? -1.511 -14.711 -9.664 1 98 83 TRP B CA 1
ATOM 3531 C C . TRP B 1 83 ? -2.789 -14.031 -10.141 1 98 83 TRP B C 1
ATOM 3533 O O . TRP B 1 83 ? -3.641 -13.656 -9.336 1 98 83 TRP B O 1
ATOM 3543 N N . SER B 1 84 ? -2.883 -13.836 -11.406 1 97.81 84 SER B N 1
ATOM 3544 C CA . SER B 1 84 ? -4.098 -13.367 -12.062 1 97.81 84 SER B CA 1
ATOM 3545 C C . SER B 1 84 ? -4.73 -14.469 -12.906 1 97.81 84 SER B C 1
ATOM 3547 O O . SER B 1 84 ? -4.023 -15.227 -13.57 1 97.81 84 SER B O 1
ATOM 3549 N N . VAL B 1 85 ? -6.008 -14.5 -12.906 1 98.25 85 VAL B N 1
ATOM 3550 C CA . VAL B 1 85 ? -6.715 -15.547 -13.641 1 98.25 85 VAL B CA 1
ATOM 3551 C C . VAL B 1 85 ? -7.137 -15.023 -15.008 1 98.25 85 VAL B C 1
ATOM 3553 O O . VAL B 1 85 ? -7.613 -13.891 -15.133 1 98.25 85 VAL B O 1
ATOM 3556 N N . TYR B 1 86 ? -6.914 -15.82 -15.992 1 97.94 86 TYR B N 1
ATOM 3557 C CA . TYR B 1 86 ? -7.367 -15.547 -17.344 1 97.94 86 TYR B CA 1
ATOM 3558 C C . TYR B 1 86 ? -8.297 -16.656 -17.844 1 97.94 86 TYR B C 1
ATOM 3560 O O . TYR B 1 86 ? -8.109 -17.828 -17.516 1 97.94 86 TYR B O 1
ATOM 3568 N N . GLU B 1 87 ? -9.234 -16.266 -18.609 1 97.38 87 GLU B N 1
ATOM 3569 C CA . GLU B 1 87 ? -10.172 -17.203 -19.203 1 97.38 87 GLU B CA 1
ATOM 3570 C C . GLU B 1 87 ? -10.109 -17.172 -20.734 1 97.38 87 GLU B C 1
ATOM 3572 O O . GLU B 1 87 ? -10.117 -16.094 -21.328 1 97.38 87 GLU B O 1
ATOM 3577 N N . MET B 1 88 ? -9.984 -18.328 -21.25 1 95.62 88 MET B N 1
ATOM 3578 C CA . MET B 1 88 ? -9.969 -18.453 -22.703 1 95.62 88 MET B CA 1
ATOM 3579 C C . MET B 1 88 ? -11.336 -18.891 -23.219 1 95.62 88 MET B C 1
ATOM 3581 O O . MET B 1 88 ? -12.055 -19.625 -22.547 1 95.62 88 MET B O 1
ATOM 3585 N N . LYS B 1 89 ? -11.719 -18.406 -24.422 1 92.44 89 LYS B N 1
ATOM 3586 C CA . LYS B 1 89 ? -13.023 -18.703 -25.016 1 92.44 89 LYS B CA 1
ATOM 3587 C C . LYS B 1 89 ? -12.891 -19.609 -26.234 1 92.44 89 LYS B C 1
ATOM 3589 O O . LYS B 1 89 ? -11.969 -19.453 -27.031 1 92.44 89 LYS B O 1
ATOM 3594 N N . LYS B 1 90 ? -13.773 -20.562 -26.219 1 83.31 90 LYS B N 1
ATOM 3595 C CA . LYS B 1 90 ? -13.773 -21.484 -27.328 1 83.31 90 LYS B CA 1
ATOM 3596 C C . LYS B 1 90 ? -14.617 -20.969 -28.5 1 83.31 90 LYS B C 1
ATOM 3598 O O . LYS B 1 90 ? -15.586 -20.234 -28.281 1 83.31 90 LYS B O 1
ATOM 3603 N N . SER B 1 91 ? -14.172 -20.859 -29.688 1 67 91 SER B N 1
ATOM 3604 C CA . SER B 1 91 ? -15.047 -20.5 -30.797 1 67 91 SER B CA 1
ATOM 3605 C C . SER B 1 91 ? -16.109 -21.578 -31.047 1 67 91 SER B C 1
ATOM 3607 O O . SER B 1 91 ? -17.266 -21.266 -31.2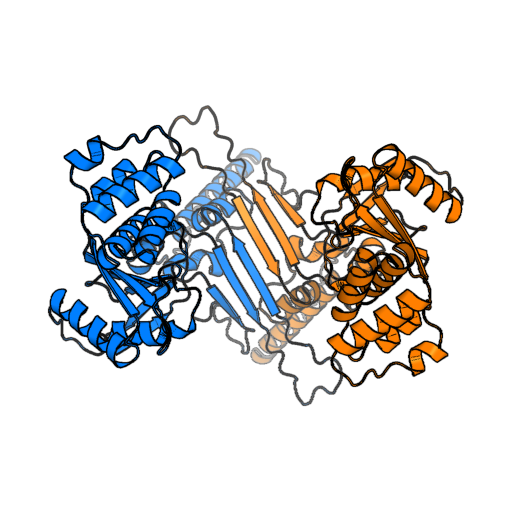97 1 67 91 SER B O 1
ATOM 3609 N N . GLY B 1 92 ? -15.719 -22.984 -31.188 1 61.53 92 GLY B N 1
ATOM 3610 C CA . GLY B 1 92 ? -16.641 -24.031 -31.641 1 61.53 92 GLY B CA 1
ATOM 3611 C C . GLY B 1 92 ? -16.422 -25.344 -30.922 1 61.53 92 GLY B C 1
ATOM 3612 O O . GLY B 1 92 ? -15.609 -25.438 -30 1 61.53 92 GLY B O 1
ATOM 3613 N N . GLU B 1 93 ? -17.438 -26.328 -31.156 1 59.28 93 GLU B N 1
ATOM 3614 C CA . GLU B 1 93 ? -17.719 -27.656 -30.625 1 59.28 93 GLU B CA 1
ATOM 3615 C C . GLU B 1 93 ? -16.516 -28.594 -30.797 1 59.28 93 GLU B C 1
ATOM 3617 O O . GLU B 1 93 ? -16.594 -29.766 -30.438 1 59.28 93 GLU B O 1
ATOM 3622 N N . GLU B 1 94 ? -15.5 -28.234 -31.453 1 57.16 94 GLU B N 1
ATOM 3623 C CA . GLU B 1 94 ? -14.617 -29.328 -31.812 1 57.16 94 GLU B CA 1
ATOM 3624 C C . GLU B 1 94 ? -13.672 -29.672 -30.656 1 57.16 94 GLU B C 1
ATOM 3626 O O . GLU B 1 94 ? -13.055 -28.797 -30.062 1 57.16 94 GLU B O 1
ATOM 3631 N N . VAL B 1 95 ? -14.016 -30.719 -30.031 1 57.84 95 VAL B N 1
ATOM 3632 C CA . VAL B 1 95 ? -13.148 -31.281 -29 1 57.84 95 VAL B CA 1
ATOM 3633 C C . VAL B 1 95 ? -11.805 -31.688 -29.625 1 57.84 95 VAL B C 1
ATOM 3635 O O . VAL B 1 95 ? -11.75 -32.562 -30.484 1 57.84 95 VAL B O 1
ATOM 3638 N N . GLU B 1 96 ? -10.93 -30.875 -29.828 1 63.81 96 GLU B N 1
ATOM 3639 C CA . GLU B 1 96 ? -9.648 -31.328 -30.359 1 63.81 96 GLU B CA 1
ATOM 3640 C C . GLU B 1 96 ? -8.75 -31.875 -29.266 1 63.81 96 GLU B C 1
ATOM 3642 O O . GLU B 1 96 ? -8.844 -31.453 -28.109 1 63.81 96 GLU B O 1
ATOM 3647 N N . TYR B 1 97 ? -8.164 -33 -29.531 1 74.88 97 TYR B N 1
ATOM 3648 C CA . TYR B 1 97 ? -7.188 -33.719 -28.703 1 74.88 97 TYR B CA 1
ATOM 3649 C C . TYR B 1 97 ? -6 -32.812 -28.375 1 74.88 97 TYR B C 1
ATOM 3651 O O . TYR B 1 97 ? -5.426 -32.188 -29.266 1 74.88 97 TYR B O 1
ATOM 3659 N N . PHE B 1 98 ? -5.75 -32.594 -27.062 1 83.31 98 PHE B N 1
ATOM 3660 C CA . PHE B 1 98 ? -4.617 -31.797 -26.609 1 83.31 98 PHE B CA 1
ATOM 3661 C C . PHE B 1 98 ? -3.336 -32.625 -26.625 1 83.31 98 PHE B C 1
ATOM 3663 O O . PHE B 1 98 ? -3.293 -33.719 -26.078 1 83.31 98 PHE B O 1
ATOM 3670 N N . ASP B 1 99 ? -2.391 -32.156 -27.359 1 89.56 99 ASP B N 1
ATOM 3671 C CA . ASP B 1 99 ? -1.048 -32.719 -27.375 1 89.56 99 ASP B CA 1
ATOM 3672 C C . ASP B 1 99 ? -0.024 -31.75 -26.812 1 89.56 99 ASP B C 1
ATOM 3674 O O . ASP B 1 99 ? 0.214 -30.688 -27.391 1 89.56 99 ASP B O 1
ATOM 3678 N N . ILE B 1 100 ? 0.611 -32.125 -25.812 1 91.62 100 ILE B N 1
ATOM 3679 C CA . ILE B 1 100 ? 1.497 -31.25 -25.062 1 91.62 100 ILE B CA 1
ATOM 3680 C C . ILE B 1 100 ? 2.709 -30.891 -25.922 1 91.62 100 ILE B C 1
ATOM 3682 O O . ILE B 1 100 ? 3.225 -29.766 -25.859 1 91.62 100 ILE B O 1
ATOM 3686 N N . THR B 1 101 ? 3.184 -31.812 -26.656 1 94.38 101 THR B N 1
ATOM 3687 C CA . THR B 1 101 ? 4.332 -31.562 -27.516 1 94.38 101 THR B CA 1
ATOM 3688 C C . THR B 1 101 ? 4.004 -30.5 -28.562 1 94.38 101 THR B C 1
ATOM 3690 O O . THR B 1 101 ? 4.797 -29.578 -28.781 1 94.38 101 THR B O 1
ATOM 3693 N N . ASP B 1 102 ? 2.863 -30.719 -29.156 1 94.44 102 ASP B N 1
ATOM 3694 C CA . ASP B 1 102 ? 2.406 -29.719 -30.125 1 94.44 102 ASP B CA 1
ATOM 3695 C C . ASP B 1 102 ? 2.197 -28.359 -29.469 1 94.44 102 ASP B C 1
ATOM 3697 O O . ASP B 1 102 ? 2.555 -27.328 -30.047 1 94.44 102 ASP B O 1
ATOM 3701 N N . PHE B 1 103 ? 1.592 -28.375 -28.328 1 95.44 103 PHE B N 1
ATOM 3702 C CA . PHE B 1 103 ? 1.367 -27.141 -27.578 1 95.44 103 PHE B CA 1
ATOM 3703 C C . PHE B 1 103 ? 2.678 -26.391 -27.359 1 95.44 103 PHE B C 1
ATOM 3705 O O . PHE B 1 103 ? 2.77 -25.188 -27.641 1 95.44 103 PHE B O 1
ATOM 3712 N N . LYS B 1 104 ? 3.682 -27.031 -26.859 1 97.38 104 LYS B N 1
ATOM 3713 C CA . LYS B 1 104 ? 4.973 -26.422 -26.562 1 97.38 104 LYS B CA 1
ATOM 3714 C C . LYS B 1 104 ? 5.605 -25.828 -27.812 1 97.38 104 LYS B C 1
ATOM 3716 O O . LYS B 1 104 ? 6.117 -24.703 -27.781 1 97.38 104 LYS B O 1
ATOM 3721 N N . LYS B 1 105 ? 5.559 -26.594 -28.859 1 97.19 105 LYS B N 1
ATOM 3722 C CA . LYS B 1 105 ? 6.148 -26.156 -30.109 1 97.19 105 LYS B CA 1
ATOM 3723 C C . LYS B 1 105 ? 5.465 -24.891 -30.641 1 97.19 105 LYS B C 1
ATOM 3725 O O . LYS B 1 105 ? 6.133 -23.938 -31.016 1 97.19 105 LYS B O 1
ATOM 3730 N N . ARG B 1 106 ? 4.219 -24.938 -30.641 1 96.69 106 ARG B N 1
ATOM 3731 C CA . ARG B 1 106 ? 3.443 -23.812 -31.141 1 96.69 106 ARG B CA 1
ATOM 3732 C C . ARG B 1 106 ? 3.662 -22.578 -30.266 1 96.69 106 ARG B C 1
ATOM 3734 O O . ARG B 1 106 ? 3.807 -21.469 -30.781 1 96.69 106 ARG B O 1
ATOM 3741 N N . PHE B 1 107 ? 3.635 -22.781 -29 1 97.81 107 PHE B N 1
ATOM 3742 C CA . PHE B 1 107 ? 3.848 -21.688 -28.047 1 97.81 107 PHE B CA 1
ATOM 3743 C C . PHE B 1 107 ? 5.191 -21.016 -28.297 1 97.81 107 PHE B C 1
ATOM 3745 O O . PHE B 1 107 ? 5.266 -19.797 -28.422 1 97.81 107 PHE B O 1
ATOM 3752 N N . LYS B 1 108 ? 6.215 -21.766 -28.375 1 97.75 108 LYS B N 1
ATOM 3753 C CA . LYS B 1 108 ? 7.559 -21.25 -28.609 1 97.75 108 LYS B CA 1
ATOM 3754 C C . LYS B 1 108 ? 7.641 -20.516 -29.938 1 97.75 108 LYS B C 1
ATOM 3756 O O . LYS B 1 108 ? 8.188 -19.406 -30.016 1 97.75 108 LYS B O 1
ATOM 3761 N N . ARG B 1 109 ? 7.117 -21.172 -30.953 1 97 109 ARG B N 1
ATOM 3762 C CA . ARG B 1 109 ? 7.172 -20.594 -32.281 1 97 109 ARG B CA 1
ATOM 3763 C C . ARG B 1 109 ? 6.488 -19.234 -32.312 1 97 109 ARG B C 1
ATOM 3765 O O . ARG B 1 109 ? 7.031 -18.266 -32.875 1 97 109 ARG B O 1
ATOM 3772 N N . ARG B 1 110 ? 5.379 -19.188 -31.75 1 95.88 110 ARG B N 1
ATOM 3773 C CA . ARG B 1 110 ? 4.609 -17.938 -31.75 1 95.88 110 ARG B CA 1
ATOM 3774 C C . ARG B 1 110 ? 5.348 -16.828 -31.016 1 95.88 110 ARG B C 1
ATOM 3776 O O . ARG B 1 110 ? 5.414 -15.695 -31.484 1 95.88 110 ARG B O 1
ATOM 3783 N N . LEU B 1 111 ? 5.883 -17.125 -29.859 1 96.06 111 LEU B N 1
ATOM 3784 C CA . LEU B 1 111 ? 6.578 -16.125 -29.062 1 96.06 111 LEU B CA 1
ATOM 3785 C C . LEU B 1 111 ? 7.863 -15.68 -29.734 1 96.06 111 LEU B C 1
ATOM 3787 O O . LEU B 1 111 ? 8.148 -14.477 -29.812 1 96.06 111 LEU B O 1
ATOM 3791 N N . GLN B 1 112 ? 8.555 -16.594 -30.328 1 95.56 112 GLN B N 1
ATOM 3792 C CA . GLN B 1 112 ? 9.867 -16.312 -30.906 1 95.56 112 GLN B CA 1
ATOM 3793 C C . GLN B 1 112 ? 9.734 -15.641 -32.281 1 95.56 112 GLN B C 1
ATOM 3795 O O . GLN B 1 112 ? 10.695 -15.062 -32.781 1 95.56 112 GLN B O 1
ATOM 3800 N N . SER B 1 113 ? 8.578 -15.789 -32.844 1 94.75 113 SER B N 1
ATOM 3801 C CA . SER B 1 113 ? 8.344 -15.07 -34.094 1 94.75 113 SER B CA 1
ATOM 3802 C C . SER B 1 113 ? 8.359 -13.562 -33.875 1 94.75 113 SER B C 1
ATOM 3804 O O . SER B 1 113 ? 8.734 -12.805 -34.781 1 94.75 113 SER B O 1
ATOM 3806 N N . THR B 1 114 ? 8.039 -13.141 -32.719 1 93.31 114 THR B N 1
ATOM 3807 C CA . THR B 1 114 ? 7.988 -11.719 -32.406 1 93.31 114 THR B CA 1
ATOM 3808 C C . THR B 1 114 ? 9.219 -11.289 -31.609 1 93.31 114 THR B C 1
ATOM 3810 O O . THR B 1 114 ? 9.773 -10.219 -31.844 1 93.31 114 THR B O 1
ATOM 3813 N N . LEU B 1 115 ? 9.656 -12.141 -30.688 1 94.94 115 LEU B N 1
ATOM 3814 C CA . LEU B 1 115 ? 10.805 -11.836 -29.844 1 94.94 115 LEU B CA 1
ATOM 3815 C C . LEU B 1 115 ? 11.719 -13.047 -29.703 1 94.94 115 LEU B C 1
ATOM 3817 O O . LEU B 1 115 ? 11.391 -14.008 -29.016 1 94.94 115 LEU B O 1
ATOM 3821 N N . LYS B 1 116 ? 12.836 -12.914 -30.266 1 94.25 116 LYS B N 1
ATOM 3822 C CA . LYS B 1 116 ? 13.766 -14.039 -30.297 1 94.25 116 LYS B CA 1
ATOM 3823 C C . LYS B 1 116 ? 14.477 -14.219 -28.969 1 94.25 116 LYS B C 1
ATOM 3825 O O . LYS B 1 116 ? 14.711 -15.352 -28.531 1 94.25 116 LYS B O 1
ATOM 3830 N N . ASN B 1 117 ? 14.719 -13.062 -28.375 1 94.69 117 ASN B N 1
ATOM 3831 C CA . ASN B 1 117 ? 15.469 -13.094 -27.125 1 94.69 117 ASN B CA 1
ATOM 3832 C C . ASN B 1 117 ? 14.562 -13.398 -25.938 1 94.69 117 ASN B C 1
ATOM 3834 O O . ASN B 1 117 ? 14.289 -12.523 -25.109 1 94.69 117 ASN B O 1
ATOM 3838 N N . VAL B 1 118 ? 14.148 -14.578 -25.828 1 95.94 118 VAL B N 1
ATOM 3839 C CA . VAL B 1 118 ? 13.32 -15.055 -24.734 1 95.94 118 VAL B CA 1
ATOM 3840 C C . VAL B 1 118 ? 13.805 -16.438 -24.281 1 95.94 118 VAL B C 1
ATOM 3842 O O . VAL B 1 118 ? 14.289 -17.219 -25.094 1 95.94 118 VAL B O 1
ATOM 3845 N N . THR B 1 119 ? 13.789 -16.688 -23.062 1 96.38 119 THR B N 1
ATOM 3846 C CA . THR B 1 119 ? 14.016 -18.031 -22.531 1 96.38 119 THR B CA 1
ATOM 3847 C C . THR B 1 119 ? 12.695 -18.656 -22.094 1 96.38 119 THR B C 1
ATOM 3849 O O . THR B 1 119 ? 12.008 -18.125 -21.219 1 96.38 119 THR B O 1
ATOM 3852 N N . ILE B 1 120 ? 12.32 -19.719 -22.719 1 97.75 120 ILE B N 1
ATOM 3853 C CA . ILE B 1 120 ? 11.062 -20.391 -22.406 1 97.75 120 ILE B CA 1
ATOM 3854 C C . ILE B 1 120 ? 11.344 -21.781 -21.812 1 97.75 120 ILE B C 1
ATOM 3856 O O . ILE B 1 120 ? 12.086 -22.562 -22.406 1 97.75 120 ILE B O 1
ATOM 3860 N N . THR B 1 121 ? 10.844 -22.031 -20.688 1 97.62 121 THR B N 1
ATOM 3861 C CA . THR B 1 121 ? 11 -23.328 -20.031 1 97.62 121 THR B CA 1
ATOM 3862 C C . THR B 1 121 ? 9.648 -23.891 -19.609 1 97.62 121 THR B C 1
ATOM 3864 O O . THR B 1 121 ? 8.805 -23.156 -19.094 1 97.62 121 THR B O 1
ATOM 3867 N N . PHE B 1 122 ? 9.414 -25.172 -19.875 1 97.38 122 PHE B N 1
ATOM 3868 C CA . PHE B 1 122 ? 8.172 -25.844 -19.516 1 97.38 122 PHE B CA 1
ATOM 3869 C C . PHE B 1 122 ? 8.414 -26.906 -18.453 1 97.38 122 PHE B C 1
ATOM 3871 O O . PHE B 1 122 ? 9.477 -27.531 -18.422 1 97.38 122 PHE B O 1
ATOM 3878 N N . LYS B 1 123 ? 7.5 -27.062 -17.625 1 96.5 123 LYS B N 1
ATOM 3879 C CA . LYS B 1 123 ? 7.488 -28.188 -16.703 1 96.5 123 LYS B CA 1
ATOM 3880 C C . LYS B 1 123 ? 6.066 -28.703 -16.484 1 96.5 123 LYS B C 1
ATOM 3882 O O . LYS B 1 123 ? 5.148 -27.922 -16.234 1 96.5 123 LYS B O 1
ATOM 3887 N N . GLU B 1 124 ? 5.891 -29.938 -16.641 1 94.38 124 GLU B N 1
ATOM 3888 C CA . GLU B 1 124 ? 4.586 -30.562 -16.438 1 94.38 124 GLU B CA 1
ATOM 3889 C C . GLU B 1 124 ? 4.477 -31.172 -15.055 1 94.38 124 GLU B C 1
ATOM 3891 O O . GLU B 1 124 ? 5.422 -31.812 -14.57 1 94.38 124 GLU B O 1
ATOM 3896 N N . TYR B 1 125 ? 3.473 -30.984 -14.438 1 91.75 125 TYR B N 1
ATOM 3897 C CA . TYR B 1 125 ? 3.221 -31.594 -13.133 1 91.75 125 TYR B CA 1
ATOM 3898 C C . TYR B 1 125 ? 1.98 -32.469 -13.164 1 91.75 125 TYR B C 1
ATOM 3900 O O . TYR B 1 125 ? 1.358 -32.625 -14.219 1 91.75 125 TYR B O 1
ATOM 3908 N N . GLU B 1 126 ? 1.76 -32.969 -11.922 1 78.38 126 GLU B N 1
ATOM 3909 C CA . GLU B 1 126 ? 0.594 -33.844 -11.797 1 78.38 126 GLU B CA 1
ATOM 3910 C C . GLU B 1 126 ? -0.703 -33.062 -11.945 1 78.38 126 GLU B C 1
ATOM 3912 O O . GLU B 1 126 ? -0.686 -31.812 -11.984 1 78.38 126 GLU B O 1
ATOM 3917 N N . ASP B 1 127 ? -1.834 -33.406 -12.469 1 76.62 127 ASP B N 1
ATOM 3918 C CA . ASP B 1 127 ? -3.168 -32.812 -12.594 1 76.62 127 ASP B CA 1
ATOM 3919 C C . ASP B 1 127 ? -3.32 -32.062 -13.906 1 76.62 127 ASP B C 1
ATOM 3921 O O . ASP B 1 127 ? -4.094 -31.109 -14 1 76.62 127 ASP B O 1
ATOM 3925 N N . ASN B 1 128 ? -2.352 -32.281 -14.742 1 83 128 ASN B N 1
ATOM 3926 C CA . ASN B 1 128 ? -2.412 -31.734 -16.094 1 83 128 ASN B CA 1
ATOM 3927 C C . ASN B 1 128 ? -2.066 -30.25 -16.109 1 83 128 ASN B C 1
ATOM 3929 O O . ASN B 1 128 ? -2.57 -29.484 -16.938 1 83 128 ASN B O 1
ATOM 3933 N N . ALA B 1 129 ? -1.306 -29.844 -15.086 1 93.81 129 ALA B N 1
ATOM 3934 C CA . ALA B 1 129 ? -0.849 -28.453 -15.039 1 93.81 129 ALA B CA 1
ATOM 3935 C C . ALA B 1 129 ? 0.472 -28.281 -15.781 1 93.81 129 ALA B C 1
ATOM 3937 O O . ALA B 1 129 ? 1.428 -29.031 -15.539 1 93.81 129 ALA B O 1
ATOM 3938 N N . ILE B 1 130 ? 0.524 -27.438 -16.688 1 96.81 130 ILE B N 1
ATOM 3939 C CA . ILE B 1 130 ? 1.74 -27.078 -17.406 1 96.81 130 ILE B CA 1
ATOM 3940 C C . ILE B 1 130 ? 2.264 -25.734 -16.906 1 96.81 130 ILE B C 1
ATOM 3942 O O . ILE B 1 130 ? 1.59 -24.719 -17.031 1 96.81 130 ILE B O 1
ATOM 3946 N N . TRP B 1 131 ? 3.389 -25.734 -16.297 1 97.88 131 TRP B N 1
ATOM 3947 C CA . TRP B 1 131 ? 4.059 -24.516 -15.867 1 97.88 131 TRP B CA 1
ATOM 3948 C C . TRP B 1 131 ? 4.969 -23.969 -16.969 1 97.88 131 TRP B C 1
ATOM 3950 O O . TRP B 1 131 ? 5.723 -24.734 -17.578 1 97.88 131 TRP B O 1
ATOM 3960 N N . ILE B 1 132 ? 4.863 -22.734 -17.234 1 98.06 132 ILE B N 1
ATOM 3961 C CA . ILE B 1 132 ? 5.672 -22.078 -18.266 1 98.06 132 ILE B CA 1
ATOM 3962 C C . ILE B 1 132 ? 6.422 -20.906 -17.641 1 98.06 132 ILE B C 1
ATOM 3964 O O . ILE B 1 132 ? 5.824 -20.062 -16.969 1 98.06 132 ILE B O 1
ATOM 3968 N N . ARG B 1 133 ? 7.645 -20.875 -17.75 1 98.06 133 ARG B N 1
ATOM 3969 C CA . ARG B 1 133 ? 8.5 -19.766 -17.328 1 98.06 133 ARG B CA 1
ATOM 3970 C C . ARG B 1 133 ? 9.023 -19 -18.547 1 98.06 133 ARG B C 1
ATOM 3972 O O . ARG B 1 133 ? 9.617 -19.594 -19.453 1 98.06 133 ARG B O 1
ATOM 3979 N N . VAL B 1 134 ? 8.828 -17.734 -18.594 1 97.5 134 VAL B N 1
ATOM 3980 C CA . VAL B 1 134 ? 9.305 -16.938 -19.719 1 97.5 134 VAL B CA 1
ATOM 3981 C C . VAL B 1 134 ? 10.148 -15.773 -19.188 1 97.5 134 VAL B C 1
ATOM 3983 O O . VAL B 1 134 ? 9.648 -14.891 -18.484 1 97.5 134 VAL B O 1
ATOM 3986 N N . ALA B 1 135 ? 11.391 -15.781 -19.469 1 97 135 ALA B N 1
ATOM 3987 C CA . ALA B 1 135 ? 12.266 -14.641 -19.219 1 97 135 ALA B CA 1
ATOM 3988 C C . ALA B 1 135 ? 12.391 -13.758 -20.453 1 97 135 ALA B C 1
ATOM 3990 O O . ALA B 1 135 ? 12.695 -14.25 -21.547 1 97 135 ALA B O 1
ATOM 3991 N N . TRP B 1 136 ? 12.188 -12.516 -20.281 1 95.81 136 TRP B N 1
ATOM 3992 C CA . TRP B 1 136 ? 12.07 -11.594 -21.406 1 95.81 136 TRP B CA 1
ATOM 3993 C C . TRP B 1 136 ? 13.359 -10.805 -21.625 1 95.81 136 TRP B C 1
ATOM 3995 O O . TRP B 1 136 ? 13.969 -10.352 -20.656 1 95.81 136 TRP B O 1
ATOM 4005 N N . GLY B 1 137 ? 13.711 -10.719 -22.844 1 94.5 137 GLY B N 1
ATOM 4006 C CA . GLY B 1 137 ? 14.711 -9.758 -23.281 1 94.5 137 GLY B CA 1
ATOM 4007 C C . GLY B 1 137 ? 14.141 -8.664 -24.156 1 94.5 137 GLY B C 1
ATOM 4008 O O . GLY B 1 137 ? 12.977 -8.289 -24.031 1 94.5 137 GLY B O 1
ATOM 4009 N N . THR B 1 138 ? 14.953 -8.047 -24.812 1 92.56 138 THR B N 1
ATOM 4010 C CA . THR B 1 138 ? 14.625 -7.141 -25.906 1 92.56 138 THR B CA 1
ATOM 4011 C C . THR B 1 138 ? 15.312 -7.57 -27.188 1 92.56 138 THR B C 1
ATOM 4013 O O . THR B 1 138 ? 16.094 -8.523 -27.188 1 92.56 138 THR B O 1
ATOM 4016 N N . PRO B 1 139 ? 14.961 -6.949 -28.266 1 89.75 139 PRO B N 1
ATOM 4017 C CA . PRO B 1 139 ? 15.672 -7.297 -29.5 1 89.75 139 PRO B CA 1
ATOM 4018 C C . PRO B 1 139 ? 17.188 -7.164 -29.375 1 89.75 139 PRO B C 1
ATOM 4020 O O . PRO B 1 139 ? 17.938 -7.875 -30.047 1 89.75 139 PRO B O 1
ATOM 4023 N N . TYR B 1 140 ? 17.562 -6.324 -28.375 1 92.75 140 TYR B N 1
ATOM 4024 C CA . TYR B 1 140 ? 19 -6.055 -28.297 1 92.75 140 TYR B CA 1
ATOM 4025 C C . TYR B 1 140 ? 19.562 -6.504 -26.969 1 92.75 140 TYR B C 1
ATOM 4027 O O . TYR B 1 140 ? 20.766 -6.348 -26.703 1 92.75 140 TYR B O 1
ATOM 4035 N N . LYS B 1 141 ? 18.766 -6.992 -26.188 1 93.38 141 LYS B N 1
ATOM 4036 C CA . LYS B 1 141 ? 19.219 -7.395 -24.859 1 93.38 141 LYS B CA 1
ATOM 4037 C C . LYS B 1 141 ? 18.828 -8.836 -24.562 1 93.38 141 LYS B C 1
ATOM 4039 O O . LYS B 1 141 ? 17.75 -9.289 -24.938 1 93.38 141 LYS B O 1
ATOM 4044 N N . LYS B 1 142 ? 19.688 -9.547 -23.859 1 93.31 142 LYS B N 1
ATOM 4045 C CA . LYS B 1 142 ? 19.438 -10.922 -23.438 1 93.31 142 LYS B CA 1
ATOM 4046 C C . LYS B 1 142 ? 18.297 -10.977 -22.422 1 93.31 142 LYS B C 1
ATOM 4048 O O . LYS B 1 142 ? 18.016 -9.992 -21.734 1 93.31 142 LYS B O 1
ATOM 4053 N N . PRO B 1 143 ? 17.672 -12.078 -22.344 1 94.56 143 PRO B N 1
ATOM 4054 C CA . PRO B 1 143 ? 16.562 -12.211 -21.391 1 94.56 143 PRO B CA 1
ATOM 4055 C C . PRO B 1 143 ? 17 -11.984 -19.953 1 94.56 143 PRO B C 1
ATOM 4057 O O . PRO B 1 143 ? 18.094 -12.406 -19.547 1 94.56 143 PRO B O 1
ATOM 4060 N N . ASN B 1 144 ? 16.219 -11.273 -19.219 1 94.25 144 ASN B N 1
ATOM 4061 C CA . ASN B 1 144 ? 16.422 -11.094 -17.781 1 94.25 144 ASN B CA 1
ATOM 4062 C C . ASN B 1 144 ? 15.898 -12.281 -17 1 94.25 144 ASN B C 1
ATOM 4064 O O . ASN B 1 144 ? 14.688 -12.406 -16.781 1 94.25 144 ASN B O 1
ATOM 4068 N N . GLN B 1 145 ? 16.781 -13.109 -16.5 1 94.62 145 GLN B N 1
ATOM 4069 C CA . GLN B 1 145 ? 16.406 -14.359 -15.867 1 94.62 145 GLN B CA 1
ATOM 4070 C C . GLN B 1 145 ? 15.844 -14.125 -14.469 1 94.62 145 GLN B C 1
ATOM 4072 O O . GLN B 1 145 ? 15.234 -15.016 -13.875 1 94.62 145 GLN B O 1
ATOM 4077 N N . TYR B 1 146 ? 15.984 -12.93 -13.93 1 94 146 TYR B N 1
ATOM 4078 C CA . TYR B 1 146 ? 15.617 -12.656 -12.547 1 94 146 TYR B CA 1
ATOM 4079 C C . TYR B 1 146 ? 14.164 -12.227 -12.445 1 94 146 TYR B C 1
ATOM 4081 O O . TYR B 1 146 ? 13.586 -12.211 -11.352 1 94 146 TYR B O 1
ATOM 4089 N N . LYS B 1 147 ? 13.578 -11.852 -13.539 1 93.81 147 LYS B N 1
ATOM 4090 C CA . LYS B 1 147 ? 12.219 -11.336 -13.5 1 93.81 147 LYS B CA 1
ATOM 4091 C C . LYS B 1 147 ? 11.344 -12.023 -14.547 1 93.81 147 LYS B C 1
ATOM 4093 O O . LYS B 1 147 ? 10.773 -11.367 -15.422 1 93.81 147 LYS B O 1
ATOM 4098 N N . PRO B 1 148 ? 11.195 -13.258 -14.461 1 96.25 148 PRO B N 1
ATOM 4099 C CA . PRO B 1 148 ? 10.398 -13.992 -15.445 1 96.25 148 PRO B CA 1
ATOM 4100 C C . PRO B 1 148 ? 8.898 -13.922 -15.18 1 96.25 148 PRO B C 1
ATOM 4102 O O . PRO B 1 148 ? 8.484 -13.562 -14.07 1 96.25 148 PRO B O 1
ATOM 4105 N N . SER B 1 149 ? 8.125 -14.148 -16.188 1 97.44 149 SER B N 1
ATOM 4106 C CA . SER B 1 149 ? 6.699 -14.438 -16.031 1 97.44 149 SER B CA 1
ATOM 4107 C C . SER B 1 149 ? 6.449 -15.922 -15.828 1 97.44 149 SER B C 1
ATOM 4109 O O . SER B 1 149 ? 7.164 -16.766 -16.391 1 97.44 149 SER B O 1
ATOM 4111 N N . TYR B 1 150 ? 5.508 -16.234 -15.078 1 97.94 150 TYR B N 1
ATOM 4112 C CA . TYR B 1 150 ? 5.086 -17.609 -14.898 1 97.94 150 TYR B CA 1
ATOM 4113 C C . TYR B 1 150 ? 3.639 -17.797 -15.344 1 97.94 150 TYR B C 1
ATOM 4115 O O . TYR B 1 150 ? 2.783 -16.953 -15.078 1 97.94 150 TYR B O 1
ATOM 4123 N N . VAL B 1 151 ? 3.426 -18.891 -16.016 1 97.94 151 VAL B N 1
ATOM 4124 C CA . VAL B 1 151 ? 2.098 -19.266 -16.484 1 97.94 151 VAL B CA 1
ATOM 4125 C C . VAL B 1 151 ? 1.779 -20.703 -16.031 1 97.94 151 VAL B C 1
ATOM 4127 O O . VAL B 1 151 ? 2.625 -21.594 -16.141 1 97.94 151 VAL B O 1
ATOM 4130 N N . VAL B 1 152 ? 0.643 -20.844 -15.5 1 97.81 152 VAL B N 1
ATOM 4131 C CA . VAL B 1 152 ? 0.136 -22.172 -15.195 1 97.81 152 VAL B CA 1
ATOM 4132 C C . VAL B 1 152 ? -1.125 -22.438 -16.016 1 97.81 152 VAL B C 1
ATOM 4134 O O . VAL B 1 152 ? -2.129 -21.75 -15.867 1 97.81 152 VAL B O 1
ATOM 4137 N N . TYR B 1 153 ? -0.994 -23.422 -16.859 1 96.81 153 TYR B N 1
ATOM 4138 C CA . TYR B 1 153 ? -2.105 -23.781 -17.734 1 96.81 153 TYR B CA 1
ATOM 4139 C C . TYR B 1 153 ? -2.578 -25.203 -17.469 1 96.81 153 TYR B C 1
ATOM 4141 O O . TYR B 1 153 ? -1.771 -26.141 -17.422 1 96.81 153 TYR B O 1
ATOM 4149 N N . HIS B 1 154 ? -3.867 -25.344 -17.25 1 91.31 154 HIS B N 1
ATOM 4150 C CA . HIS B 1 154 ? -4.484 -26.656 -17.141 1 91.31 154 HIS B CA 1
ATOM 4151 C C . HIS B 1 154 ? -5.164 -27.062 -18.438 1 91.31 154 HIS B C 1
ATOM 4153 O O . HIS B 1 154 ? -6.223 -26.531 -18.781 1 91.31 154 HIS B O 1
ATOM 4159 N N . SER B 1 155 ? -4.617 -28.047 -19.141 1 87.19 155 SER B N 1
ATOM 4160 C CA . SER B 1 155 ? -4.965 -28.391 -20.531 1 87.19 155 SER B CA 1
ATOM 4161 C C . SER B 1 155 ? -6.438 -28.781 -20.641 1 87.19 155 SER B C 1
ATOM 4163 O O . SER B 1 155 ? -7.02 -28.703 -21.734 1 87.19 155 SER B O 1
ATOM 4165 N N . GLN B 1 156 ? -7.133 -29.109 -19.609 1 85.06 156 GLN B N 1
ATOM 4166 C CA . GLN B 1 156 ? -8.523 -29.547 -19.688 1 85.06 156 GLN B CA 1
ATOM 4167 C C . GLN B 1 156 ? -9.477 -28.438 -19.266 1 85.06 156 GLN B C 1
ATOM 4169 O O . GLN B 1 156 ? -10.688 -28.656 -19.172 1 85.06 156 GLN B O 1
ATOM 4174 N N . THR B 1 157 ? -8.945 -27.25 -19.047 1 91.44 157 THR B N 1
ATOM 4175 C CA . THR B 1 157 ? -9.758 -26.125 -18.625 1 91.44 157 THR B CA 1
ATOM 4176 C C . THR B 1 157 ? -9.484 -24.906 -19.5 1 91.44 157 THR B C 1
ATOM 4178 O O . THR B 1 157 ? -8.445 -24.812 -20.156 1 91.44 157 THR B O 1
ATOM 4181 N N . PRO B 1 158 ? -10.352 -24.016 -19.578 1 93.94 158 PRO B N 1
ATOM 4182 C CA . PRO B 1 158 ? -10.109 -22.797 -20.344 1 93.94 158 PRO B CA 1
ATOM 4183 C C . PRO B 1 158 ? -9.398 -21.719 -19.531 1 93.94 158 PRO B C 1
ATOM 4185 O O . PRO B 1 158 ? -9.422 -20.531 -19.891 1 93.94 158 PRO B O 1
ATOM 4188 N N . TYR B 1 159 ? -8.836 -22.125 -18.438 1 96 159 TYR B N 1
ATOM 4189 C CA . TYR B 1 159 ? -8.273 -21.141 -17.531 1 96 159 TYR B CA 1
ATOM 4190 C C . TYR B 1 159 ? -6.754 -21.172 -17.547 1 96 159 TYR B C 1
ATOM 4192 O O . TYR B 1 159 ? -6.16 -22.25 -17.656 1 96 159 TYR B O 1
ATOM 4200 N N . VAL B 1 160 ? -6.188 -20.016 -17.469 1 97.44 160 VAL B N 1
ATOM 4201 C CA . VAL B 1 160 ? -4.746 -19.828 -17.344 1 97.44 160 VAL B CA 1
ATOM 4202 C C . VAL B 1 160 ? -4.441 -18.891 -16.172 1 97.44 160 VAL B C 1
ATOM 4204 O O . VAL B 1 160 ? -5.152 -17.906 -15.953 1 97.44 160 VAL B O 1
ATOM 4207 N N . PHE B 1 161 ? -3.451 -19.188 -15.414 1 98.19 161 PHE B N 1
ATOM 4208 C CA . PHE B 1 161 ? -2.998 -18.375 -14.289 1 98.19 161 PHE B CA 1
ATOM 4209 C C . PHE B 1 161 ? -1.643 -17.75 -14.594 1 98.19 161 PHE B C 1
ATOM 4211 O O . PHE B 1 161 ? -0.684 -18.453 -14.914 1 98.19 161 PHE B O 1
ATOM 4218 N N . ILE B 1 162 ? -1.569 -16.453 -14.461 1 98.06 162 ILE B N 1
ATOM 4219 C CA . ILE B 1 162 ? -0.358 -15.758 -14.891 1 98.06 162 ILE B CA 1
ATOM 4220 C C . ILE B 1 162 ? 0.178 -14.898 -13.75 1 98.06 162 ILE B C 1
ATOM 4222 O O . ILE B 1 162 ? -0.579 -14.172 -13.102 1 98.06 162 ILE B O 1
ATOM 4226 N N . SER B 1 163 ? 1.351 -15.062 -13.383 1 97.62 163 SER B N 1
ATOM 4227 C CA . SER B 1 163 ? 2.123 -14.102 -12.594 1 97.62 163 SER B CA 1
ATOM 4228 C C . SER B 1 163 ? 3.062 -13.289 -13.484 1 97.62 163 SER B C 1
ATOM 4230 O O . SER B 1 163 ? 4.066 -13.812 -13.969 1 97.62 163 SER B O 1
ATOM 4232 N N . ALA B 1 164 ? 2.688 -12.086 -13.641 1 93.31 164 ALA B N 1
ATOM 4233 C CA . ALA B 1 164 ? 3.367 -11.258 -14.633 1 93.31 164 ALA B CA 1
ATOM 4234 C C . ALA B 1 164 ? 4.719 -10.773 -14.117 1 93.31 164 ALA B C 1
ATOM 4236 O O . ALA B 1 164 ? 4.926 -10.664 -12.906 1 93.31 164 ALA B O 1
ATOM 4237 N N . SER B 1 165 ? 5.547 -10.602 -15.039 1 85 165 SER B N 1
ATOM 4238 C CA . SER B 1 165 ? 6.832 -9.984 -14.734 1 85 165 SER B CA 1
ATOM 4239 C C . SER B 1 165 ? 6.676 -8.5 -14.422 1 85 165 SER B C 1
ATOM 4241 O O . SER B 1 165 ? 5.586 -7.945 -14.57 1 85 165 SER B O 1
ATOM 4243 N N . VAL B 1 166 ? 7.777 -7.934 -13.992 1 78.94 166 VAL B N 1
ATOM 4244 C CA . VAL B 1 166 ? 7.793 -6.504 -13.703 1 78.94 166 VAL B CA 1
ATOM 4245 C C . VAL B 1 166 ? 7.48 -5.711 -14.969 1 78.94 166 VAL B C 1
ATOM 4247 O O . VAL B 1 166 ? 6.801 -4.684 -14.914 1 78.94 166 VAL B O 1
ATOM 4250 N N . LEU B 1 167 ? 7.938 -6.332 -16.141 1 79.88 167 LEU B N 1
ATOM 4251 C CA . LEU B 1 167 ? 7.652 -5.684 -17.422 1 79.88 167 LEU B CA 1
ATOM 4252 C C . LEU B 1 167 ? 6.297 -6.125 -17.953 1 79.88 167 LEU B C 1
ATOM 4254 O O . LEU B 1 167 ? 6.215 -7.039 -18.781 1 79.88 167 LEU B O 1
ATOM 4258 N N . LYS B 1 168 ? 5.305 -5.445 -17.656 1 83.25 168 LYS B N 1
ATOM 4259 C CA . LYS B 1 168 ? 3.932 -5.828 -17.984 1 83.25 168 LYS B CA 1
ATOM 4260 C C . LYS B 1 168 ? 3.635 -5.613 -19.453 1 83.25 168 LYS B C 1
ATOM 4262 O O . LYS B 1 168 ? 2.652 -6.145 -19.984 1 83.25 168 LYS B O 1
ATOM 4267 N N . SER B 1 169 ? 4.539 -5.043 -20.125 1 87.62 169 SER B N 1
ATOM 4268 C CA . SER B 1 169 ? 4.316 -4.742 -21.531 1 87.62 169 SER B CA 1
ATOM 4269 C C . SER B 1 169 ? 4.359 -6.004 -22.391 1 87.62 169 SER B C 1
ATOM 4271 O O . SER B 1 169 ? 3.904 -6.004 -23.531 1 87.62 169 SER B O 1
ATOM 4273 N N . ASN B 1 170 ? 4.871 -7.102 -21.891 1 91.5 170 ASN B N 1
ATOM 4274 C CA . ASN B 1 170 ? 4.992 -8.336 -22.656 1 91.5 170 ASN B CA 1
ATOM 4275 C C . ASN B 1 170 ? 3.764 -9.227 -22.469 1 91.5 170 ASN B C 1
ATOM 4277 O O . ASN B 1 170 ? 3.664 -10.281 -23.094 1 91.5 170 ASN B O 1
ATOM 4281 N N . LEU B 1 171 ? 2.854 -8.789 -21.734 1 95 171 LEU B N 1
ATOM 4282 C CA . LEU B 1 171 ? 1.685 -9.602 -21.406 1 95 171 LEU B CA 1
ATOM 4283 C C . LEU B 1 171 ? 0.861 -9.883 -22.656 1 95 171 LEU B C 1
ATOM 4285 O O . LEU B 1 171 ? 0.43 -11.016 -22.891 1 95 171 LEU B O 1
ATOM 4289 N N . PRO B 1 172 ? 0.624 -8.883 -23.547 1 94.5 172 PRO B N 1
ATOM 4290 C CA . PRO B 1 172 ? -0.123 -9.18 -24.781 1 94.5 172 PRO B CA 1
ATOM 4291 C C . PRO B 1 172 ? 0.547 -10.258 -25.625 1 94.5 172 PRO B C 1
ATOM 4293 O O . PRO B 1 172 ? -0.135 -11.117 -26.188 1 94.5 172 PRO B O 1
ATOM 4296 N N . LEU B 1 173 ? 1.857 -10.195 -25.719 1 95.19 173 LEU B N 1
ATOM 4297 C CA . LEU B 1 173 ? 2.607 -11.195 -26.469 1 95.19 173 LEU B CA 1
ATOM 4298 C C . LEU B 1 173 ? 2.441 -12.578 -25.859 1 95.19 173 LEU B C 1
ATOM 4300 O O . LEU B 1 173 ? 2.273 -13.562 -26.578 1 95.19 173 LEU B O 1
ATOM 4304 N N . LEU B 1 174 ? 2.502 -12.664 -24.594 1 96.81 174 LEU B N 1
ATOM 4305 C CA . LEU B 1 174 ? 2.305 -13.914 -23.875 1 96.81 174 LEU B CA 1
ATOM 4306 C C . LEU B 1 174 ? 0.916 -14.484 -24.141 1 96.81 174 LEU B C 1
ATOM 4308 O O . LEU B 1 174 ? 0.772 -15.672 -24.406 1 96.81 174 LEU B O 1
ATOM 4312 N N . CYS B 1 175 ? -0.076 -13.609 -24.125 1 96.44 175 CYS B N 1
ATOM 4313 C CA . CYS B 1 175 ? -1.453 -14.023 -24.359 1 96.44 175 CYS B CA 1
ATOM 4314 C C . CYS B 1 175 ? -1.626 -14.539 -25.797 1 96.44 175 CYS B C 1
ATOM 4316 O O . CYS B 1 175 ? -2.295 -15.547 -26.016 1 96.44 175 CYS B O 1
ATOM 4318 N N . GLN B 1 176 ? -0.999 -13.922 -26.688 1 95.44 176 GLN B N 1
ATOM 4319 C CA . GLN B 1 176 ? -1.065 -14.344 -28.078 1 95.44 176 GLN B CA 1
ATOM 4320 C C . GLN B 1 176 ? -0.435 -15.727 -28.266 1 95.44 176 GLN B C 1
ATOM 4322 O O . GLN B 1 176 ? -0.955 -16.562 -29.016 1 95.44 176 GLN B O 1
ATOM 4327 N N . ALA B 1 177 ? 0.644 -15.922 -27.625 1 97.12 177 ALA B N 1
ATOM 4328 C CA . ALA B 1 177 ? 1.315 -17.219 -27.703 1 97.12 177 ALA B CA 1
ATOM 4329 C C . ALA B 1 177 ? 0.437 -18.328 -27.125 1 97.12 177 ALA B C 1
ATOM 4331 O O . ALA B 1 177 ? 0.387 -19.422 -27.688 1 97.12 177 ALA B O 1
ATOM 4332 N N . LEU B 1 178 ? -0.244 -18 -26.078 1 96.5 178 LEU B N 1
ATOM 4333 C CA . LEU B 1 178 ? -1.136 -18.984 -25.453 1 96.5 178 LEU B CA 1
ATOM 4334 C C . LEU B 1 178 ? -2.285 -19.344 -26.391 1 96.5 178 LEU B C 1
ATOM 4336 O O . LEU B 1 178 ? -2.566 -20.516 -26.594 1 96.5 178 LEU B O 1
ATOM 4340 N N . ILE B 1 179 ? -2.85 -18.359 -26.969 1 94.31 179 ILE B N 1
ATOM 4341 C CA . ILE B 1 179 ? -3.963 -18.578 -27.891 1 94.31 179 ILE B CA 1
ATOM 4342 C C . ILE B 1 179 ? -3.48 -19.359 -29.109 1 94.31 179 ILE B C 1
ATOM 4344 O O . ILE B 1 179 ? -4.172 -20.25 -29.594 1 94.31 179 ILE B O 1
ATOM 4348 N N . GLY B 1 180 ? -2.344 -19.031 -29.562 1 93.06 180 GLY B N 1
ATOM 4349 C CA . GLY B 1 180 ? -1.78 -19.719 -30.719 1 93.06 180 GLY B CA 1
ATOM 4350 C C . GLY B 1 180 ? -1.449 -21.172 -30.438 1 93.06 180 GLY B C 1
ATOM 4351 O O . GLY B 1 180 ? -1.479 -22.016 -31.344 1 93.06 180 GLY B O 1
ATOM 4352 N N . ALA B 1 181 ? -1.225 -21.438 -29.219 1 94.69 181 ALA B N 1
ATOM 4353 C CA . ALA B 1 181 ? -0.795 -22.781 -28.859 1 94.69 181 ALA B CA 1
ATOM 4354 C C . ALA B 1 181 ? -1.983 -23.641 -28.438 1 94.69 181 ALA B C 1
ATOM 4356 O O . ALA B 1 181 ? -1.857 -24.859 -28.297 1 94.69 181 ALA B O 1
ATOM 4357 N N . THR B 1 182 ? -3.068 -22.938 -28.203 1 91.06 182 THR B N 1
ATOM 4358 C CA . THR B 1 182 ? -4.27 -23.656 -27.781 1 91.06 182 THR B CA 1
ATOM 4359 C C . THR B 1 182 ? -5.352 -23.562 -28.859 1 91.06 182 THR B C 1
ATOM 4361 O O . THR B 1 182 ? -5.145 -22.953 -29.906 1 91.06 182 THR B O 1
ATOM 4364 N N . ASN B 1 183 ? -6.434 -24.266 -28.703 1 85.69 183 ASN B N 1
ATOM 4365 C CA . ASN B 1 183 ? -7.531 -24.234 -29.656 1 85.69 183 ASN B CA 1
ATOM 4366 C C . ASN B 1 183 ? -8.586 -23.203 -29.281 1 85.69 183 ASN B C 1
ATOM 4368 O O . ASN B 1 183 ? -9.727 -23.281 -29.734 1 85.69 183 ASN B O 1
ATOM 4372 N N . TYR B 1 184 ? -8.188 -22.281 -28.469 1 90.81 184 TYR B N 1
ATOM 4373 C CA . TYR B 1 184 ? -9.086 -21.203 -28.094 1 90.81 184 TYR B CA 1
ATOM 4374 C C . TYR B 1 184 ? -8.898 -19.984 -29 1 90.81 184 TYR B C 1
ATOM 4376 O O . TYR B 1 184 ? -7.891 -19.875 -29.703 1 90.81 184 TYR B O 1
ATOM 4384 N N . HIS B 1 185 ? -9.852 -19.062 -29.016 1 90.25 185 HIS B N 1
ATOM 4385 C CA . HIS B 1 185 ? -9.773 -17.984 -29.984 1 90.25 185 HIS B CA 1
ATOM 4386 C C . HIS B 1 185 ? -9.594 -16.641 -29.281 1 90.25 185 HIS B C 1
ATOM 4388 O O . HIS B 1 185 ? -9.266 -15.633 -29.938 1 90.25 185 HIS B O 1
ATOM 4394 N N . ASP B 1 186 ? -9.898 -16.672 -28.016 1 94.12 186 ASP B N 1
ATOM 4395 C CA . ASP B 1 186 ? -9.766 -15.438 -27.266 1 94.12 186 ASP B CA 1
ATOM 4396 C C . ASP B 1 186 ? -9.336 -15.711 -25.812 1 94.12 186 ASP B C 1
ATOM 4398 O O . ASP B 1 186 ? -9.531 -16.812 -25.312 1 94.12 186 ASP B O 1
ATOM 4402 N N . ILE B 1 187 ? -8.695 -14.672 -25.203 1 96.5 187 ILE B N 1
ATOM 4403 C CA . ILE B 1 187 ? -8.242 -14.781 -23.828 1 96.5 187 ILE B CA 1
ATOM 4404 C C . ILE B 1 187 ? -8.484 -13.453 -23.094 1 96.5 187 ILE B C 1
ATOM 4406 O O . ILE B 1 187 ? -8.172 -12.383 -23.625 1 96.5 187 ILE B O 1
ATOM 4410 N N . ARG B 1 188 ? -9.086 -13.469 -21.938 1 95.88 188 ARG B N 1
ATOM 4411 C CA . ARG B 1 188 ? -9.383 -12.266 -21.172 1 95.88 188 ARG B CA 1
ATOM 4412 C C . ARG B 1 188 ? -8.977 -12.43 -19.719 1 95.88 188 ARG B C 1
ATOM 4414 O O . ARG B 1 188 ? -9.156 -13.492 -19.125 1 95.88 188 ARG B O 1
ATOM 4421 N N . GLU B 1 189 ? -8.438 -11.352 -19.234 1 96.06 189 GLU B N 1
ATOM 4422 C CA . GLU B 1 189 ? -8.109 -11.344 -17.812 1 96.06 189 GLU B CA 1
ATOM 4423 C C . GLU B 1 189 ? -9.375 -11.242 -16.953 1 96.06 189 GLU B C 1
ATOM 4425 O O . GLU B 1 189 ? -10.25 -10.422 -17.219 1 96.06 189 GLU B O 1
ATOM 4430 N N . MET B 1 190 ? -9.398 -12.094 -15.992 1 96.12 190 MET B N 1
ATOM 4431 C CA . MET B 1 190 ? -10.492 -12.023 -15.023 1 96.12 190 MET B CA 1
ATOM 4432 C C . MET B 1 190 ? -10.141 -11.078 -13.875 1 96.12 190 MET B C 1
ATOM 4434 O O . MET B 1 190 ? -8.961 -10.797 -13.641 1 96.12 190 MET B O 1
ATOM 4438 N N . GLU B 1 191 ? -11.062 -10.453 -13.266 1 96.19 191 GLU B N 1
ATOM 4439 C CA . GLU B 1 191 ? -10.844 -9.586 -12.117 1 96.19 191 GLU B CA 1
ATOM 4440 C C . GLU B 1 191 ? -10.68 -10.398 -10.836 1 96.19 191 GLU B C 1
ATOM 4442 O O . GLU B 1 191 ? -11.344 -10.133 -9.836 1 96.19 191 GLU B O 1
ATOM 4447 N N . LEU B 1 192 ? -9.875 -11.422 -10.922 1 98.06 192 LEU B N 1
ATOM 4448 C CA . LEU B 1 192 ? -9.617 -12.336 -9.812 1 98.06 192 LEU B CA 1
ATOM 4449 C C . LEU B 1 192 ? -8.117 -12.57 -9.633 1 98.06 192 LEU B C 1
ATOM 4451 O O . LEU B 1 192 ? -7.457 -13.109 -10.523 1 98.06 192 LEU B O 1
ATOM 4455 N N . ARG B 1 193 ? -7.613 -12.133 -8.5 1 97.69 193 ARG B N 1
ATOM 4456 C CA . ARG B 1 193 ? -6.188 -12.258 -8.203 1 97.69 193 ARG B CA 1
ATOM 4457 C C . ARG B 1 193 ? -5.965 -12.711 -6.766 1 97.69 193 ARG B C 1
ATOM 4459 O O . ARG B 1 193 ? -6.777 -12.422 -5.883 1 97.69 193 ARG B O 1
ATOM 4466 N N . SER B 1 194 ? -4.883 -13.383 -6.508 1 97.88 194 SER B N 1
ATOM 4467 C CA . SER B 1 194 ? -4.523 -13.859 -5.176 1 97.88 194 SER B CA 1
ATOM 4468 C C . SER B 1 194 ? -3.115 -14.445 -5.164 1 97.88 194 SER B C 1
ATOM 4470 O O . SER B 1 194 ? -2.564 -14.773 -6.215 1 97.88 194 SER B O 1
ATOM 4472 N N . HIS B 1 195 ? -2.609 -14.57 -4.012 1 97.75 195 HIS B N 1
ATOM 4473 C CA . HIS B 1 195 ? -1.348 -15.281 -3.846 1 97.75 195 HIS B CA 1
ATOM 4474 C C 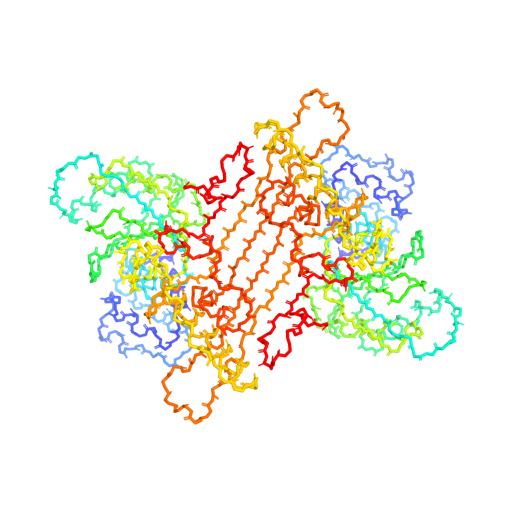. HIS B 1 195 ? -1.566 -16.797 -3.834 1 97.75 195 HIS B C 1
ATOM 4476 O O . HIS B 1 195 ? -0.638 -17.562 -4.098 1 97.75 195 HIS B O 1
ATOM 4482 N N . CYS B 1 196 ? -2.727 -17.188 -3.539 1 97.56 196 CYS B N 1
ATOM 4483 C CA . CYS B 1 196 ? -2.986 -18.625 -3.4 1 97.56 196 CYS B CA 1
ATOM 4484 C C . CYS B 1 196 ? -3.492 -19.219 -4.711 1 97.56 196 CYS B C 1
ATOM 4486 O O . CYS B 1 196 ? -4.695 -19.203 -4.977 1 97.56 196 CYS B O 1
ATOM 4488 N N . LEU B 1 197 ? -2.633 -19.812 -5.383 1 96.94 197 LEU B N 1
ATOM 4489 C CA . LEU B 1 197 ? -2.943 -20.391 -6.691 1 96.94 197 LEU B CA 1
ATOM 4490 C C . LEU B 1 197 ? -4.02 -21.453 -6.578 1 96.94 197 LEU B C 1
ATOM 4492 O O . LEU B 1 197 ? -4.965 -21.484 -7.371 1 96.94 197 LEU B O 1
ATOM 4496 N N . ASN B 1 198 ? -3.885 -22.297 -5.629 1 95.25 198 ASN B N 1
ATOM 4497 C CA . ASN B 1 198 ? -4.836 -23.391 -5.469 1 95.25 198 ASN B CA 1
ATOM 4498 C C . ASN B 1 198 ? -6.242 -22.875 -5.176 1 95.25 198 ASN B C 1
ATOM 4500 O O . ASN B 1 198 ? -7.227 -23.438 -5.641 1 95.25 198 ASN B O 1
ATOM 4504 N N . SER B 1 199 ? -6.309 -21.797 -4.434 1 96.5 199 SER B N 1
ATOM 4505 C CA . SER B 1 199 ? -7.617 -21.219 -4.156 1 96.5 199 SER B CA 1
ATOM 4506 C C . SER B 1 199 ? -8.234 -20.609 -5.414 1 96.5 199 SER B C 1
ATOM 4508 O O . SER B 1 199 ? -9.445 -20.703 -5.621 1 96.5 199 SER B O 1
ATOM 4510 N N . LEU B 1 200 ? -7.418 -20 -6.191 1 97.44 200 LEU B N 1
ATOM 4511 C CA . LEU B 1 200 ? -7.91 -19.484 -7.465 1 97.44 200 LEU B CA 1
ATOM 4512 C C . LEU B 1 200 ? -8.461 -20.625 -8.328 1 97.44 200 LEU B C 1
ATOM 4514 O O . LEU B 1 200 ? -9.539 -20.5 -8.914 1 97.44 200 LEU B O 1
ATOM 4518 N N . LYS B 1 201 ? -7.746 -21.719 -8.375 1 95.44 201 LYS B N 1
ATOM 4519 C CA . LYS B 1 201 ? -8.211 -22.891 -9.102 1 95.44 201 LYS B CA 1
ATOM 4520 C C . LYS B 1 201 ? -9.547 -23.391 -8.555 1 95.44 201 LYS B C 1
ATOM 4522 O O . LYS B 1 201 ? -10.477 -23.656 -9.32 1 95.44 201 LYS B O 1
ATOM 4527 N N . ASP B 1 202 ? -9.586 -23.438 -7.238 1 94.56 202 ASP B N 1
ATOM 4528 C CA . ASP B 1 202 ? -10.82 -23.891 -6.605 1 94.56 202 ASP B CA 1
ATOM 4529 C C . ASP B 1 202 ? -12.008 -23.031 -7.027 1 94.56 202 ASP B C 1
ATOM 4531 O O . ASP B 1 202 ? -13.102 -23.547 -7.262 1 94.56 202 ASP B O 1
ATOM 4535 N N . ILE B 1 203 ? -11.781 -21.797 -7.082 1 95.69 203 ILE B N 1
ATOM 4536 C CA . ILE B 1 203 ? -12.852 -20.859 -7.379 1 95.69 203 ILE B CA 1
ATOM 4537 C C . ILE B 1 203 ? -13.297 -21.016 -8.828 1 95.69 203 ILE B C 1
ATOM 4539 O O . ILE B 1 203 ? -14.492 -21.188 -9.109 1 95.69 203 ILE B O 1
ATOM 4543 N N . VAL B 1 204 ? -12.398 -21.094 -9.758 1 96 204 VAL B N 1
ATOM 4544 C CA . VAL B 1 204 ? -12.797 -21.062 -11.164 1 96 204 VAL B CA 1
ATOM 4545 C C . VAL B 1 204 ? -13.172 -22.469 -11.633 1 96 204 VAL B C 1
ATOM 4547 O O . VAL B 1 204 ? -13.969 -22.625 -12.562 1 96 204 VAL B O 1
ATOM 4550 N N . PHE B 1 205 ? -12.641 -23.5 -10.961 1 93.31 205 PHE B N 1
ATOM 4551 C CA . PHE B 1 205 ? -13.031 -24.859 -11.281 1 93.31 205 PHE B CA 1
ATOM 4552 C C . PHE B 1 205 ? -14.289 -25.266 -10.516 1 93.31 205 PHE B C 1
ATOM 4554 O O . PHE B 1 205 ? -14.828 -26.359 -10.719 1 93.31 205 PHE B O 1
ATOM 4561 N N . LYS B 1 206 ? -14.773 -24.344 -9.594 1 88.56 206 LYS B N 1
ATOM 4562 C CA . LYS B 1 206 ? -15.961 -24.562 -8.781 1 88.56 206 LYS B CA 1
ATOM 4563 C C . LYS B 1 206 ? -15.82 -25.828 -7.922 1 88.56 206 LYS B C 1
ATOM 4565 O O . LYS B 1 206 ? -16.719 -26.656 -7.887 1 88.56 206 LYS B O 1
ATOM 4570 N N . ARG B 1 207 ? -14.727 -26.047 -7.391 1 83.19 207 ARG B N 1
ATOM 4571 C CA . ARG B 1 207 ? -14.438 -27.203 -6.543 1 83.19 207 ARG B CA 1
ATOM 4572 C C . ARG B 1 207 ? -14.617 -26.859 -5.07 1 83.19 207 ARG B C 1
ATOM 4574 O O . ARG B 1 207 ? -14.359 -27.688 -4.195 1 83.19 207 ARG B O 1
ATOM 4581 N N . TYR B 1 208 ? -15.094 -25.781 -4.746 1 74.75 208 TYR B N 1
ATOM 4582 C CA . TYR B 1 208 ? -15.25 -25.453 -3.334 1 74.75 208 TYR B CA 1
ATOM 4583 C C . TYR B 1 208 ? -16.688 -25.688 -2.875 1 74.75 208 TYR B C 1
ATOM 4585 O O . TYR B 1 208 ? -17.594 -25.766 -3.697 1 74.75 208 TYR B O 1
ATOM 4593 N N . SER B 1 209 ? -16.922 -26.344 -1.628 1 63.91 209 SER B N 1
ATOM 4594 C CA . SER B 1 209 ? -18.172 -26.844 -1.042 1 63.91 209 SER B CA 1
ATOM 4595 C C . SER B 1 209 ? -19.25 -25.766 -1.066 1 63.91 209 SER B C 1
ATOM 4597 O O . SER B 1 209 ? -19.359 -24.969 -0.138 1 63.91 209 SER B O 1
ATOM 4599 N N . GLN B 1 210 ? -19.547 -25.156 -2.201 1 59.34 210 GLN B N 1
ATOM 4600 C CA . GLN B 1 210 ? -20.641 -24.188 -2.137 1 59.34 210 GLN B CA 1
ATOM 4601 C C . GLN B 1 210 ? -21.984 -24.844 -2.363 1 59.34 210 GLN B C 1
ATOM 4603 O O . GLN B 1 210 ? -22.188 -25.547 -3.361 1 59.34 210 GLN B O 1
ATOM 4608 N N . ASN B 1 211 ? -22.562 -25.594 -1.441 1 49.03 211 ASN B N 1
ATOM 4609 C CA . ASN B 1 211 ? -23.969 -25.906 -1.678 1 49.03 211 ASN B CA 1
ATOM 4610 C C . ASN B 1 211 ? -24.766 -24.641 -2.002 1 49.03 211 ASN B C 1
ATOM 4612 O O . ASN B 1 211 ? -25.172 -23.906 -1.098 1 49.03 211 ASN B O 1
ATOM 4616 N N . PHE B 1 212 ? -24.391 -23.906 -2.955 1 44.69 212 PHE B N 1
ATOM 4617 C CA . PHE B 1 212 ? -25.219 -22.734 -3.195 1 44.69 212 PHE B CA 1
ATOM 4618 C C . PHE B 1 212 ? -26.688 -23.141 -3.355 1 44.69 212 PHE B C 1
ATOM 4620 O O . PHE B 1 212 ? -27.031 -23.875 -4.273 1 44.69 212 PHE B O 1
ATOM 4627 N N . GLN B 1 213 ? -27.359 -23.531 -2.377 1 38.19 213 GLN B N 1
ATOM 4628 C CA . GLN B 1 213 ? -28.797 -23.656 -2.578 1 38.19 213 GLN B CA 1
ATOM 4629 C C . GLN B 1 213 ? -29.391 -22.375 -3.164 1 38.19 213 GLN B C 1
ATOM 4631 O O . GLN B 1 213 ? -29.172 -21.281 -2.633 1 38.19 213 GLN B O 1
ATOM 4636 N N . THR B 1 214 ? -29.438 -22.25 -4.48 1 36.28 214 THR B N 1
ATOM 4637 C CA . THR B 1 214 ? -30.344 -21.25 -5.027 1 36.28 214 THR B CA 1
ATOM 4638 C C . THR B 1 214 ? -31.578 -21.078 -4.133 1 36.28 214 THR B C 1
ATOM 4640 O O . THR B 1 214 ? -32.469 -21.938 -4.141 1 36.28 214 THR B O 1
ATOM 4643 N N . HIS B 1 215 ? -31.453 -20.828 -2.932 1 33.12 215 HIS B N 1
ATOM 4644 C CA . HIS B 1 215 ? -32.656 -20.656 -2.098 1 33.12 215 HIS B CA 1
ATOM 4645 C C . HIS B 1 215 ? -33.562 -19.562 -2.635 1 33.12 215 HIS B C 1
ATOM 4647 O O . HIS B 1 215 ? -33.094 -18.422 -2.826 1 33.12 215 HIS B O 1
ATOM 4653 N N . THR B 1 216 ? -34.469 -19.844 -3.518 1 32.72 216 THR B N 1
ATOM 4654 C CA . THR B 1 216 ? -35.75 -19.125 -3.486 1 32.72 216 THR B CA 1
ATOM 4655 C C . THR B 1 216 ? -36.219 -18.891 -2.047 1 32.72 216 THR B C 1
ATOM 4657 O O . THR B 1 216 ? -36.156 -19.812 -1.228 1 32.72 216 THR B O 1
ATOM 4660 N N . ALA B 1 217 ? -36.344 -17.75 -1.619 1 33.84 217 ALA B N 1
ATOM 4661 C CA . ALA B 1 217 ? -36.875 -17.312 -0.328 1 33.84 217 ALA B CA 1
ATOM 4662 C C . ALA B 1 217 ? -37.969 -18.25 0.166 1 33.84 217 ALA B C 1
ATOM 4664 O O . ALA B 1 217 ? -39.062 -18.297 -0.408 1 33.84 217 ALA B O 1
ATOM 4665 N N . LYS B 1 218 ? -37.688 -19.484 0.6 1 32.19 218 LYS B N 1
ATOM 4666 C CA . LYS B 1 218 ? -38.875 -20.094 1.224 1 32.19 218 LYS B CA 1
ATOM 4667 C C . LYS B 1 218 ? -39.312 -19.281 2.439 1 32.19 218 LYS B C 1
ATOM 4669 O O . LYS B 1 218 ? -38.5 -18.891 3.268 1 32.19 218 LYS B O 1
ATOM 4674 N N . PRO B 1 219 ? -40.531 -18.719 2.473 1 32.53 219 PRO B N 1
ATOM 4675 C CA . PRO B 1 219 ? -41.125 -17.984 3.6 1 32.53 219 PRO B CA 1
ATOM 4676 C C . PRO B 1 219 ? -41 -18.75 4.918 1 32.53 219 PRO B C 1
ATOM 4678 O O . PRO B 1 219 ? -41.219 -19.969 4.961 1 32.53 219 PRO B O 1
ATOM 4681 N N . LEU B 1 220 ? -40.031 -18.484 5.773 1 35.31 220 LEU B N 1
ATOM 4682 C CA . LEU B 1 220 ? -40.031 -19.078 7.109 1 35.31 220 LEU B CA 1
ATOM 4683 C C . LEU B 1 220 ? -41.438 -19.094 7.688 1 35.31 220 LEU B C 1
ATOM 4685 O O . LEU B 1 220 ? -42.125 -18.078 7.711 1 35.31 220 LEU B O 1
ATOM 4689 N N . GLN B 1 221 ? -42.125 -20.078 7.484 1 32.25 221 GLN B N 1
ATOM 4690 C CA . GLN B 1 221 ? -43.344 -20.297 8.258 1 32.25 221 GLN B CA 1
ATOM 4691 C C . GLN B 1 221 ? -43.094 -20.109 9.75 1 32.25 221 GLN B C 1
ATOM 4693 O O . GLN B 1 221 ? -42.25 -20.797 10.328 1 32.25 221 GLN B O 1
ATOM 4698 N N . GLY B 1 222 ? -43.031 -18.859 10.289 1 33.34 222 GLY B N 1
ATOM 4699 C CA . GLY B 1 222 ? -43.031 -18.5 11.695 1 33.34 222 GLY B CA 1
ATOM 4700 C C . GLY B 1 222 ? -44 -19.359 12.523 1 33.34 222 GLY B C 1
ATOM 4701 O O . GLY B 1 222 ? -45.188 -19.328 12.32 1 33.34 222 GLY B O 1
ATOM 4702 N N . GLU B 1 223 ? -43.656 -20.594 12.773 1 32.88 223 GLU B N 1
ATOM 4703 C CA . GLU B 1 223 ? -44.5 -21.188 13.805 1 32.88 223 GLU B CA 1
ATOM 4704 C C . GLU B 1 223 ? -44.5 -20.359 15.078 1 32.88 223 GLU B C 1
ATOM 4706 O O . GLU B 1 223 ? -43.438 -19.953 15.562 1 32.88 223 GLU B O 1
ATOM 4711 N N . ASP B 1 224 ? -45.531 -19.609 15.414 1 35.03 224 ASP B N 1
ATOM 4712 C CA . ASP B 1 224 ? -46 -18.828 16.562 1 35.03 224 ASP B CA 1
ATOM 4713 C C . ASP B 1 224 ? -45.781 -19.609 17.875 1 35.03 224 ASP B C 1
ATOM 4715 O O . ASP B 1 224 ? -46.656 -20.359 18.297 1 35.03 224 ASP B O 1
ATOM 4719 N N . VAL B 1 225 ? -44.688 -20.359 18.094 1 33.69 225 VAL B N 1
ATOM 4720 C CA . VAL B 1 225 ? -44.781 -20.953 19.422 1 33.69 225 VAL B CA 1
ATOM 4721 C C . VAL B 1 225 ? -44.688 -19.844 20.469 1 33.69 225 VAL B C 1
ATOM 4723 O O . VAL B 1 225 ? -43.844 -18.969 20.391 1 33.69 225 VAL B O 1
ATOM 4726 N N . GLU B 1 226 ? -45.719 -19.578 21.219 1 35.88 226 GLU B N 1
ATOM 4727 C CA . GLU B 1 226 ? -45.969 -18.703 22.359 1 35.88 226 GLU B CA 1
ATOM 4728 C C . GLU B 1 226 ? -44.875 -18.797 23.391 1 35.88 226 GLU B C 1
ATOM 4730 O O . GLU B 1 226 ? -44.719 -19.828 24.047 1 35.88 226 GLU B O 1
ATOM 4735 N N . PRO B 1 227 ? -43.688 -18.25 23.094 1 37.31 227 PRO B N 1
ATOM 4736 C CA . PRO B 1 227 ? -42.719 -18.5 24.172 1 37.31 227 PRO B CA 1
ATOM 4737 C C . PRO B 1 227 ? -43.156 -17.938 25.516 1 37.31 227 PRO B C 1
ATOM 4739 O O . PRO B 1 227 ? -43.844 -16.922 25.562 1 37.31 227 PRO B O 1
ATOM 4742 N N . GLU B 1 228 ? -43.219 -18.719 26.5 1 37.66 228 GLU B N 1
ATOM 4743 C CA . GLU B 1 228 ? -43.594 -18.422 27.891 1 37.66 228 GLU B CA 1
ATOM 4744 C C . GLU B 1 228 ? -42.844 -17.203 28.406 1 37.66 228 GLU B C 1
ATOM 4746 O O . GLU B 1 228 ? -43.469 -16.188 28.734 1 37.66 228 GLU B O 1
ATOM 4751 N N . ASN B 1 229 ? -41.969 -17.453 29.578 1 39.75 229 ASN B N 1
ATOM 4752 C CA . ASN B 1 229 ? -41.531 -16.406 30.484 1 39.75 229 ASN B CA 1
ATOM 4753 C C . ASN B 1 229 ? -40.531 -15.469 29.797 1 39.75 229 ASN B C 1
ATOM 4755 O O . ASN B 1 229 ? -39.781 -15.898 28.922 1 39.75 229 ASN B O 1
ATOM 4759 N N . ALA B 1 230 ? -40.594 -14.203 30.062 1 42.88 230 ALA B N 1
ATOM 4760 C CA . ALA B 1 230 ? -39.906 -13.047 29.469 1 42.88 230 ALA B CA 1
ATOM 4761 C C . ALA B 1 230 ? -38.438 -13.32 29.25 1 42.88 230 ALA B C 1
ATOM 4763 O O . ALA B 1 230 ? -37.875 -12.961 28.203 1 42.88 230 ALA B O 1
ATOM 4764 N N . ASP B 1 231 ? -37.781 -13.703 30.328 1 47.62 231 ASP B N 1
ATOM 4765 C CA . ASP B 1 231 ? -36.344 -13.953 30.328 1 47.62 231 ASP B CA 1
ATOM 4766 C C . ASP B 1 231 ? -35.969 -15.047 29.328 1 47.62 231 ASP B C 1
ATOM 4768 O O . ASP B 1 231 ? -34.938 -14.977 28.672 1 47.62 231 ASP B O 1
ATOM 4772 N N . LYS B 1 232 ? -36.844 -16.094 29.375 1 47.12 232 LYS B N 1
ATOM 4773 C CA . LYS B 1 232 ? -36.625 -17.234 28.484 1 47.12 232 LYS B CA 1
ATOM 4774 C C . LYS B 1 232 ? -36.844 -16.828 27.016 1 47.12 232 LYS B C 1
ATOM 4776 O O . LYS B 1 232 ? -36.344 -17.484 26.109 1 47.12 232 LYS B O 1
ATOM 4781 N N . ARG B 1 233 ? -37.5 -15.648 26.891 1 48.62 233 ARG B N 1
ATOM 4782 C CA . ARG B 1 233 ? -37.781 -15.164 25.547 1 48.62 233 ARG B CA 1
ATOM 4783 C C . ARG B 1 233 ? -36.562 -14.469 24.938 1 48.62 233 ARG B C 1
ATOM 4785 O O . ARG B 1 233 ? -36.281 -14.641 23.75 1 48.62 233 ARG B O 1
ATOM 4792 N N . ILE B 1 234 ? -35.938 -13.664 25.828 1 52.53 234 ILE B N 1
ATOM 4793 C CA . ILE B 1 234 ? -34.75 -12.984 25.328 1 52.53 234 ILE B CA 1
ATOM 4794 C C . ILE B 1 234 ? -33.688 -14.008 24.953 1 52.53 234 ILE B C 1
ATOM 4796 O O . ILE B 1 234 ? -33.031 -13.883 23.906 1 52.53 234 ILE B O 1
ATOM 4800 N N . VAL B 1 235 ? -33.594 -14.961 25.938 1 56.56 235 VAL B N 1
ATOM 4801 C CA . VAL B 1 235 ? -32.625 -16.031 25.672 1 56.56 235 VAL B CA 1
ATOM 4802 C C . VAL B 1 235 ? -33.031 -16.797 24.422 1 56.56 235 VAL B C 1
ATOM 4804 O O . VAL B 1 235 ? -32.188 -17.125 23.594 1 56.56 235 VAL B O 1
ATOM 4807 N N . GLN B 1 236 ? -34.312 -17 24.375 1 59 236 GLN B N 1
ATOM 4808 C CA . GLN B 1 236 ? -34.812 -17.734 23.219 1 59 236 GLN B CA 1
ATOM 4809 C C . GLN B 1 236 ? -34.688 -16.906 21.953 1 59 236 GLN B C 1
ATOM 4811 O O . GLN B 1 236 ? -34.312 -17.422 20.891 1 59 236 GLN B O 1
ATOM 4816 N N . GLU B 1 237 ? -34.969 -15.602 22.125 1 58.66 237 GLU B N 1
ATOM 4817 C CA . GLU B 1 237 ? -34.812 -14.703 20.984 1 58.66 237 GLU B CA 1
ATOM 4818 C C . GLU B 1 237 ? -33.344 -14.625 20.531 1 58.66 237 GLU B C 1
ATOM 4820 O O . GLU B 1 237 ? -33.062 -14.609 19.328 1 58.66 237 GLU B O 1
ATOM 4825 N N . ASN B 1 238 ? -32.5 -14.625 21.5 1 70.75 238 ASN B N 1
ATOM 4826 C CA . ASN B 1 238 ? -31.094 -14.586 21.172 1 70.75 238 ASN B CA 1
ATOM 4827 C C . ASN B 1 238 ? -30.641 -15.883 20.5 1 70.75 238 ASN B C 1
ATOM 4829 O O . ASN B 1 238 ? -29.875 -15.852 19.547 1 70.75 238 ASN B O 1
ATOM 4833 N N . ARG B 1 239 ? -31.219 -16.953 21.109 1 71.25 239 ARG B N 1
ATOM 4834 C CA . ARG B 1 239 ? -30.875 -18.234 20.516 1 71.25 239 ARG B CA 1
ATOM 4835 C C . ARG B 1 239 ? -31.438 -18.344 19.094 1 71.25 239 ARG B C 1
ATOM 4837 O O . ARG B 1 239 ? -30.766 -18.828 18.188 1 71.25 239 ARG B O 1
ATOM 4844 N N . SER B 1 240 ? -32.594 -17.906 19.016 1 78.88 240 SER B N 1
ATOM 4845 C CA . SER B 1 240 ? -33.219 -17.953 17.703 1 78.88 240 SER B CA 1
ATOM 4846 C C . SER B 1 240 ? -32.5 -17.078 16.703 1 78.88 240 SER B C 1
ATOM 4848 O O . SER B 1 240 ? -32.312 -17.469 15.539 1 78.88 240 SER B O 1
ATOM 4850 N N . GLU B 1 241 ? -32.062 -15.945 17.203 1 82.5 241 GLU B N 1
ATOM 4851 C CA . GLU B 1 241 ? -31.328 -15.055 16.328 1 82.5 241 GLU B CA 1
ATOM 4852 C C . GLU B 1 241 ? -29.969 -15.656 15.953 1 82.5 241 GLU B C 1
ATOM 4854 O O . GLU B 1 241 ? -29.547 -15.555 14.797 1 82.5 241 GLU B O 1
ATOM 4859 N N . LYS B 1 242 ? -29.375 -16.266 16.812 1 81.69 242 LYS B N 1
ATOM 4860 C CA . LYS B 1 242 ? -28.094 -16.906 16.531 1 81.69 242 LYS B CA 1
ATOM 4861 C C . LYS B 1 242 ? -28.25 -18.031 15.516 1 81.69 242 LYS B C 1
ATOM 4863 O O . LYS B 1 242 ? -27.422 -18.188 14.617 1 81.69 242 LYS B O 1
ATOM 4868 N N . GLU B 1 243 ? -29.266 -18.75 15.672 1 86.25 243 GLU B N 1
ATOM 4869 C CA . GLU B 1 243 ? -29.547 -19.828 14.734 1 86.25 243 GLU B CA 1
ATOM 4870 C C . GLU B 1 243 ? -29.859 -19.297 13.344 1 86.25 243 GLU B C 1
ATOM 4872 O O . GLU B 1 243 ? -29.438 -19.875 12.336 1 86.25 243 GLU B O 1
ATOM 4877 N N . ARG B 1 244 ? -30.562 -18.234 13.414 1 88.88 244 ARG B N 1
ATOM 4878 C CA . ARG B 1 244 ? -30.875 -17.594 12.141 1 88.88 244 ARG B CA 1
ATOM 4879 C C . ARG B 1 244 ? -29.609 -17.141 11.43 1 88.88 244 ARG B C 1
ATOM 4881 O O . ARG B 1 244 ? -29.438 -17.375 10.234 1 88.88 244 ARG B O 1
ATOM 4888 N N . ILE B 1 245 ? -28.734 -16.516 12.133 1 87.94 245 ILE B N 1
ATOM 4889 C CA . ILE B 1 245 ? -27.484 -16.031 11.578 1 87.94 245 ILE B CA 1
ATOM 4890 C C . ILE B 1 245 ? -26.656 -17.203 11.047 1 87.94 245 ILE B C 1
ATOM 4892 O O . ILE B 1 245 ? -26.094 -17.125 9.953 1 87.94 245 ILE B O 1
ATOM 4896 N N . HIS B 1 246 ? -26.672 -18.266 11.797 1 86.19 246 HIS B N 1
ATOM 4897 C CA . HIS B 1 246 ? -25.922 -19.438 11.398 1 86.19 246 HIS B CA 1
ATOM 4898 C C . HIS B 1 246 ? -26.469 -20.047 10.109 1 86.19 246 HIS B C 1
ATOM 4900 O O . HIS B 1 246 ? -25.719 -20.422 9.211 1 86.19 246 HIS B O 1
ATOM 4906 N N . ARG B 1 247 ? -27.719 -20.078 10.062 1 89.38 247 ARG B N 1
ATOM 4907 C CA . ARG B 1 247 ? -28.375 -20.625 8.883 1 89.38 247 ARG B CA 1
ATOM 4908 C C . ARG B 1 247 ? -28.078 -19.781 7.648 1 89.38 247 ARG B C 1
ATOM 4910 O O . ARG B 1 247 ? -27.719 -20.312 6.598 1 89.38 247 ARG B O 1
ATOM 4917 N N . LEU B 1 248 ? -28.172 -18.484 7.793 1 88.69 248 LEU B N 1
ATOM 4918 C CA . LEU B 1 248 ? -27.906 -17.578 6.688 1 88.69 248 LEU B CA 1
ATOM 4919 C C . LEU B 1 248 ? -26.453 -17.688 6.242 1 88.69 248 LEU B C 1
ATOM 4921 O O . LEU B 1 248 ? -26.156 -17.641 5.043 1 88.69 248 LEU B O 1
ATOM 4925 N N . ASN B 1 249 ? -25.609 -17.797 7.156 1 87.81 249 ASN B N 1
ATOM 4926 C CA . ASN B 1 249 ? -24.172 -17.938 6.871 1 87.81 249 ASN B CA 1
ATOM 4927 C C . ASN B 1 249 ? -23.891 -19.219 6.086 1 87.81 249 ASN B C 1
ATOM 4929 O O . ASN B 1 249 ? -23.109 -19.188 5.133 1 87.81 249 ASN B O 1
ATOM 4933 N N . GLN B 1 250 ? -24.516 -20.266 6.5 1 87.12 250 GLN B N 1
ATOM 4934 C CA . GLN B 1 250 ? -24.312 -21.547 5.836 1 87.12 250 GLN B CA 1
ATOM 4935 C C . GLN B 1 250 ? -24.859 -21.516 4.41 1 87.12 250 GLN B C 1
ATOM 4937 O O . GLN B 1 250 ? -24.297 -22.141 3.512 1 87.12 250 GLN B O 1
ATOM 4942 N N . GLU B 1 251 ? -25.875 -20.797 4.266 1 86.62 251 GLU B N 1
ATOM 4943 C CA . GLU B 1 251 ? -26.484 -20.672 2.943 1 86.62 251 GLU B CA 1
ATOM 4944 C C . GLU B 1 251 ? -25.562 -19.953 1.974 1 86.62 251 GLU B C 1
ATOM 4946 O O . GLU B 1 251 ? -25.484 -20.297 0.795 1 86.62 251 GLU B O 1
ATOM 4951 N N . VAL B 1 252 ? -24.891 -19.047 2.467 1 86.88 252 VAL B N 1
ATOM 4952 C CA . VAL B 1 252 ? -24.078 -18.203 1.61 1 86.88 252 VAL B CA 1
ATOM 4953 C C . VAL B 1 252 ? -22.672 -18.797 1.465 1 86.88 252 VAL B C 1
ATOM 4955 O O . VAL B 1 252 ? -22.125 -18.828 0.364 1 86.88 252 VAL B O 1
ATOM 4958 N N . PHE B 1 253 ? -22.047 -19.344 2.523 1 88.69 253 PHE B N 1
ATOM 4959 C CA . PHE B 1 253 ? -20.641 -19.734 2.523 1 88.69 253 PHE B CA 1
ATOM 4960 C C . PHE B 1 253 ? -20.5 -21.25 2.529 1 88.69 253 PHE B C 1
ATOM 4962 O O . PHE B 1 253 ? -19.406 -21.781 2.291 1 88.69 253 PHE B O 1
ATOM 4969 N N . GLY B 1 254 ? -21.594 -21.938 2.779 1 84.81 254 GLY B N 1
ATOM 4970 C CA . GLY B 1 254 ? -21.5 -23.391 2.91 1 84.81 254 GLY B CA 1
ATOM 4971 C C . GLY B 1 254 ? -20.891 -23.828 4.223 1 84.81 254 GLY B C 1
ATOM 4972 O O . GLY B 1 254 ? -20.688 -23.016 5.129 1 84.81 254 GLY B O 1
ATOM 4973 N N . THR B 1 255 ? -20.688 -25.094 4.402 1 81.81 255 THR B N 1
ATOM 4974 C CA . THR B 1 255 ? -20.172 -25.672 5.637 1 81.81 255 THR B CA 1
ATOM 4975 C C . THR B 1 255 ? -18.703 -26.016 5.496 1 81.81 255 THR B C 1
ATOM 4977 O O . THR B 1 255 ? -18 -26.234 6.496 1 81.81 255 THR B O 1
ATOM 4980 N N . GLY B 1 256 ? -18.219 -26 4.367 1 83.56 256 GLY B N 1
ATOM 4981 C CA . GLY B 1 256 ? -16.828 -26.406 4.133 1 83.56 256 GLY B CA 1
ATOM 4982 C C . GLY B 1 256 ? -15.859 -25.234 4.184 1 83.56 256 GLY B C 1
ATOM 4983 O O . GLY B 1 256 ? -16.266 -24.094 4.43 1 83.56 256 GLY B O 1
ATOM 4984 N N . PRO B 1 257 ? -14.586 -25.562 4.043 1 88.31 257 PRO B N 1
ATOM 4985 C CA . PRO B 1 257 ? -13.57 -24.516 4.027 1 88.31 257 PRO B CA 1
ATOM 4986 C C . PRO B 1 257 ? -13.695 -23.594 2.811 1 88.31 257 PRO B C 1
ATOM 4988 O O . PRO B 1 257 ? -14.094 -24.047 1.733 1 88.31 257 PRO B O 1
ATOM 4991 N N . GLN B 1 258 ? -13.422 -22.281 3.041 1 91.69 258 GLN B N 1
ATOM 4992 C CA . GLN B 1 258 ? -13.469 -21.297 1.961 1 91.69 258 GLN B CA 1
ATOM 4993 C C . GLN B 1 258 ? -12.125 -21.219 1.243 1 91.69 258 GLN B C 1
ATOM 4995 O O . GLN B 1 258 ? -11.078 -21.484 1.837 1 91.69 258 GLN B O 1
ATOM 5000 N N . PRO B 1 259 ? -12.164 -20.906 -0.061 1 94.94 259 PRO B N 1
ATOM 5001 C CA . PRO B 1 259 ? -10.891 -20.609 -0.719 1 94.94 259 PRO B CA 1
ATOM 5002 C C . PRO B 1 259 ? -10.164 -19.422 -0.077 1 94.94 259 PRO B C 1
ATOM 5004 O O . PRO B 1 259 ? -10.805 -18.5 0.417 1 94.94 259 PRO B O 1
ATOM 5007 N N . LYS B 1 260 ? -8.93 -19.5 -0.099 1 95 260 LYS B N 1
ATOM 5008 C CA . LYS B 1 260 ? -8.125 -18.469 0.554 1 95 260 LYS B CA 1
ATOM 5009 C C . LYS B 1 260 ? -7.883 -17.281 -0.38 1 95 260 LYS B C 1
ATOM 5011 O O . LYS B 1 260 ? -7.266 -17.438 -1.437 1 95 260 LYS B O 1
ATOM 5016 N N . LEU B 1 261 ? -8.352 -16.125 -0.055 1 96.38 261 LEU B N 1
ATOM 5017 C CA . LEU B 1 261 ? -8.109 -14.844 -0.702 1 96.38 261 LEU B CA 1
ATOM 5018 C C . LEU B 1 261 ? -7.602 -13.812 0.305 1 96.38 261 LEU B C 1
ATOM 5020 O O . LEU B 1 261 ? -7.945 -13.875 1.487 1 96.38 261 LEU B O 1
ATOM 5024 N N . GLU B 1 262 ? -6.828 -12.898 -0.174 1 96.69 262 GLU B N 1
ATOM 5025 C CA . GLU B 1 262 ? -6.223 -11.953 0.76 1 96.69 262 GLU B CA 1
ATOM 5026 C C . GLU B 1 262 ? -6.953 -10.609 0.743 1 96.69 262 GLU B C 1
ATOM 5028 O O . GLU B 1 262 ? -6.848 -9.828 1.69 1 96.69 262 GLU B O 1
ATOM 5033 N N . PHE B 1 263 ? -7.691 -10.352 -0.351 1 96.88 263 PHE B N 1
ATOM 5034 C CA . PHE B 1 263 ? -8.297 -9.031 -0.402 1 96.88 263 PHE B CA 1
ATOM 5035 C C . PHE B 1 263 ? -9.453 -9 -1.389 1 96.88 263 PHE B C 1
ATOM 5037 O O . PHE B 1 263 ? -9.609 -9.906 -2.205 1 96.88 263 PHE B O 1
ATOM 5044 N N . ALA B 1 264 ? -10.25 -8.008 -1.277 1 96.69 264 ALA B N 1
ATOM 5045 C CA . ALA B 1 264 ? -11.281 -7.578 -2.219 1 96.69 264 ALA B CA 1
ATOM 5046 C C . ALA B 1 264 ? -11.336 -6.055 -2.311 1 96.69 264 ALA B C 1
ATOM 5048 O O . ALA B 1 264 ? -11.211 -5.359 -1.301 1 96.69 264 ALA B O 1
ATOM 5049 N N . GLN B 1 265 ? -11.484 -5.637 -3.486 1 96.31 265 GLN B N 1
ATOM 5050 C CA . GLN B 1 265 ? -11.438 -4.195 -3.705 1 96.31 265 GLN B CA 1
ATOM 5051 C C . GLN B 1 265 ? -12.672 -3.717 -4.461 1 96.31 265 GLN B C 1
ATOM 5053 O O . GLN B 1 265 ? -13.102 -4.352 -5.43 1 96.31 265 GLN B O 1
ATOM 5058 N N . TYR B 1 266 ? -13.25 -2.568 -4.023 1 92.25 266 TYR B N 1
ATOM 5059 C CA . TYR B 1 266 ? -14.422 -1.949 -4.641 1 92.25 266 TYR B CA 1
ATOM 5060 C C . TYR B 1 266 ? -14.141 -0.496 -5 1 92.25 266 TYR B C 1
ATOM 5062 O O . TYR B 1 266 ? -13.953 0.346 -4.121 1 92.25 266 TYR B O 1
ATOM 5070 N N . LYS B 1 267 ? -14.109 -0.229 -6.234 1 91.06 267 LYS B N 1
ATOM 5071 C CA . LYS B 1 267 ? -13.906 1.13 -6.73 1 91.06 267 LYS B CA 1
ATOM 5072 C C . LYS B 1 267 ? -15.234 1.807 -7.043 1 91.06 267 LYS B C 1
ATOM 5074 O O . LYS B 1 267 ? -15.992 1.341 -7.898 1 91.06 267 LYS B O 1
ATOM 5079 N N . LEU B 1 268 ? -15.484 2.828 -6.246 1 87.44 268 LEU B N 1
ATOM 5080 C CA . LEU B 1 268 ? -16.719 3.596 -6.445 1 87.44 268 LEU B CA 1
ATOM 5081 C C . LEU B 1 268 ? -16.438 4.855 -7.258 1 87.44 268 LEU B C 1
ATOM 5083 O O . LEU B 1 268 ? -15.57 5.656 -6.895 1 87.44 268 LEU B O 1
ATOM 5087 N N . GLU B 1 269 ? -17.109 5 -8.398 1 81.81 269 GLU B N 1
ATOM 5088 C CA . GLU B 1 269 ? -16.922 6.172 -9.242 1 81.81 269 GLU B CA 1
ATOM 5089 C C . GLU B 1 269 ? -18.25 6.812 -9.602 1 81.81 269 GLU B C 1
ATOM 5091 O O . GLU B 1 269 ? -19.234 6.109 -9.891 1 81.81 269 GLU B O 1
ATOM 5096 N N . THR B 1 270 ? -18.453 8.047 -9.227 1 71.25 270 THR B N 1
ATOM 5097 C CA . THR B 1 270 ? -19.656 8.766 -9.641 1 71.25 270 THR B CA 1
ATOM 5098 C C . THR B 1 270 ? -19.359 9.672 -10.836 1 71.25 270 THR B C 1
ATOM 5100 O O . THR B 1 270 ? -18.219 10.086 -11.039 1 71.25 270 THR B O 1
ATOM 5103 N N . SER B 1 271 ? -20.281 9.602 -11.953 1 58.09 271 SER B N 1
ATOM 5104 C CA . SER B 1 271 ? -20.203 10.523 -13.078 1 58.09 271 SER B CA 1
ATOM 5105 C C . SER B 1 271 ? -20.953 11.812 -12.781 1 58.09 271 SER B C 1
ATOM 5107 O O . SER B 1 271 ? -22.172 11.789 -12.547 1 58.09 271 SER B O 1
ATOM 5109 N N . PHE B 1 272 ? -20.766 12.453 -11.875 1 47.25 272 PHE B N 1
ATOM 5110 C CA . PHE B 1 272 ? -21.734 13.547 -11.789 1 47.25 272 PHE B CA 1
ATOM 5111 C C . PHE B 1 272 ? -21.797 14.32 -13.102 1 47.25 272 PHE B C 1
ATOM 5113 O O . PHE B 1 272 ? -20.766 14.812 -13.578 1 47.25 272 PHE B O 1
ATOM 5120 N N . LYS B 1 273 ? -22.703 13.898 -14.039 1 46.56 273 LYS B N 1
ATOM 5121 C CA . LYS B 1 273 ? -23.031 14.719 -15.195 1 46.56 273 LYS B CA 1
ATOM 5122 C C . LYS B 1 273 ? -23.375 16.141 -14.773 1 46.56 273 LYS B C 1
ATOM 5124 O O . LYS B 1 273 ? -24.141 16.344 -13.828 1 46.56 273 LYS B O 1
ATOM 5129 N N . SER B 1 274 ? -22.609 17.031 -15.148 1 40.94 274 SER B N 1
ATOM 5130 C CA . SER B 1 274 ? -23.031 18.422 -15.102 1 40.94 274 SER B CA 1
ATOM 5131 C C . SER B 1 274 ? -24.359 18.625 -15.812 1 40.94 274 SER B C 1
ATOM 5133 O O . SER B 1 274 ? -24.547 18.172 -16.953 1 40.94 274 SER B O 1
ATOM 5135 N N . ASP B 1 275 ? -25.484 18.438 -15.336 1 41.44 275 ASP B N 1
ATOM 5136 C CA . ASP B 1 275 ? -26.656 18.969 -16.047 1 41.44 275 ASP B CA 1
ATOM 5137 C C . ASP B 1 275 ? -26.328 20.312 -16.703 1 41.44 275 ASP B C 1
ATOM 5139 O O . ASP B 1 275 ? -25.891 21.25 -16.031 1 41.44 275 ASP B O 1
ATOM 5143 N N . PRO B 1 276 ? -26.234 20.391 -18.047 1 43.03 276 PRO B N 1
ATOM 5144 C CA . PRO B 1 276 ? -26.031 21.656 -18.766 1 43.03 276 PRO B CA 1
ATOM 5145 C C . PRO B 1 276 ? -26.875 22.797 -18.188 1 43.03 276 PRO B C 1
ATOM 5147 O O . PRO B 1 276 ? -26.531 23.969 -18.375 1 43.03 276 PRO B O 1
ATOM 5150 N N . LYS B 1 277 ? -28.234 22.656 -18.172 1 41.94 277 LYS B N 1
ATOM 5151 C CA . LYS B 1 277 ? -29.109 23.781 -17.844 1 41.94 277 LYS B CA 1
ATOM 5152 C C . LYS B 1 277 ? -28.844 24.266 -16.406 1 41.94 277 LYS B C 1
ATOM 5154 O O . LYS B 1 277 ? -29.438 25.25 -15.977 1 41.94 277 LYS B O 1
ATOM 5159 N N . MET B 1 278 ? -28.828 23.391 -15.477 1 39 278 MET B N 1
ATOM 5160 C CA . MET B 1 278 ? -28.375 23.938 -14.203 1 39 278 MET B CA 1
ATOM 5161 C C . MET B 1 278 ? -26.984 24.547 -14.336 1 39 278 MET B C 1
ATOM 5163 O O . MET B 1 278 ? -26.031 23.859 -14.711 1 39 278 MET B O 1
ATOM 5167 N N . ASP B 1 279 ? -26.906 25.828 -14.633 1 35.19 279 ASP B N 1
ATOM 5168 C CA . ASP B 1 279 ? -25.812 26.766 -14.859 1 35.19 279 ASP B CA 1
ATOM 5169 C C . ASP B 1 279 ? -24.531 26.281 -14.203 1 35.19 279 ASP B C 1
ATOM 5171 O O . ASP B 1 279 ? -23.5 26.156 -14.859 1 35.19 279 ASP B O 1
ATOM 5175 N N . VAL B 1 280 ? -24.016 27.422 -13.234 1 36.34 280 VAL B N 1
ATOM 5176 C CA . VAL B 1 280 ? -22.719 27.875 -12.75 1 36.34 280 VAL B CA 1
ATOM 5177 C C . VAL B 1 280 ? -21.969 26.719 -12.117 1 36.34 280 VAL B C 1
ATOM 5179 O O . VAL B 1 280 ? -20.812 26.438 -12.484 1 36.34 280 VAL B O 1
ATOM 5182 N N . LEU B 1 281 ? -21.828 26.812 -10.648 1 36.38 281 LEU B N 1
ATOM 5183 C CA . LEU B 1 281 ? -20.75 26.828 -9.672 1 36.38 281 LEU B CA 1
ATOM 5184 C C . LEU B 1 281 ? -20.328 25.422 -9.312 1 36.38 281 LEU B C 1
ATOM 5186 O O . LEU B 1 281 ? -19.141 25.172 -9.016 1 36.38 281 LEU B O 1
ATOM 5190 N N . HIS B 1 282 ? -21.25 24.453 -8.781 1 38.88 282 HIS B N 1
ATOM 5191 C CA . HIS B 1 282 ? -20.609 23.406 -8.008 1 38.88 282 HIS B CA 1
ATOM 5192 C C . HIS B 1 282 ? -20.203 22.234 -8.891 1 38.88 282 HIS B C 1
ATOM 5194 O O . HIS B 1 282 ? -21.047 21.391 -9.227 1 38.88 282 HIS B O 1
ATOM 5200 N N . LYS B 1 283 ? -19.562 22.422 -10.031 1 45.84 283 LYS B N 1
ATOM 5201 C CA . LYS B 1 283 ? -18.812 21.328 -10.633 1 45.84 283 LYS B CA 1
ATOM 5202 C C . LYS B 1 283 ? -18.516 20.234 -9.594 1 45.84 283 LYS B C 1
ATOM 5204 O O . LYS B 1 283 ? -17.562 20.359 -8.812 1 45.84 283 LYS B O 1
ATOM 5209 N N . LYS B 1 284 ? -19.656 19.609 -9.211 1 49.62 284 LYS B N 1
AT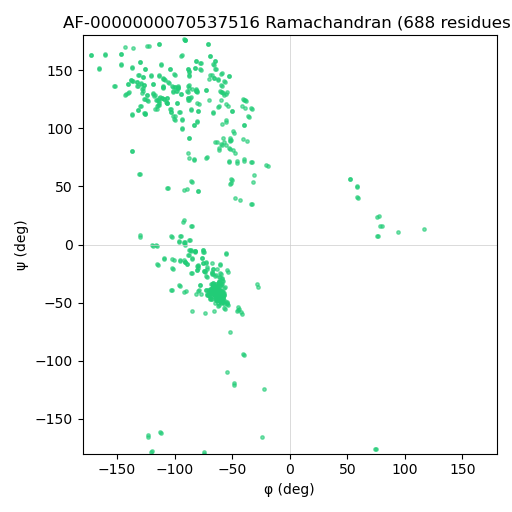OM 5210 C CA . LYS B 1 284 ? -19.328 18.594 -8.219 1 49.62 284 LYS B CA 1
ATOM 5211 C C . LYS B 1 284 ? -18.344 17.562 -8.789 1 49.62 284 LYS B C 1
ATOM 5213 O O . LYS B 1 284 ? -18.594 17 -9.859 1 49.62 284 LYS B O 1
ATOM 5218 N N . GLU B 1 285 ? -17.109 17.672 -8.789 1 58.38 285 GLU B N 1
ATOM 5219 C CA . GLU B 1 285 ? -16.016 16.766 -9.117 1 58.38 285 GLU B CA 1
ATOM 5220 C C . GLU B 1 285 ? -16.359 15.328 -8.742 1 58.38 285 GLU B C 1
ATOM 5222 O O . GLU B 1 285 ? -16.922 15.078 -7.672 1 58.38 285 GLU B O 1
ATOM 5227 N N . PRO B 1 286 ? -16.406 14.469 -9.867 1 64.88 286 PRO B N 1
ATOM 5228 C CA . PRO B 1 286 ? -16.594 13.055 -9.547 1 64.88 286 PRO B CA 1
ATOM 5229 C C . PRO B 1 286 ? -15.789 12.617 -8.32 1 64.88 286 PRO B C 1
ATOM 5231 O O . PRO B 1 286 ? -14.688 13.125 -8.086 1 64.88 286 PRO B O 1
ATOM 5234 N N . PHE B 1 287 ? -16.672 12.055 -7.434 1 76.62 287 PHE B N 1
ATOM 5235 C CA . PHE B 1 287 ? -15.875 11.578 -6.305 1 76.62 287 PHE B CA 1
ATOM 5236 C C . PHE B 1 287 ? -15.367 10.164 -6.559 1 76.62 287 PHE B C 1
ATOM 5238 O O . PHE B 1 287 ? -15.977 9.406 -7.309 1 76.62 287 PHE B O 1
ATOM 5245 N N . ARG B 1 288 ? -14.164 9.859 -6.32 1 84.25 288 ARG B N 1
ATOM 5246 C CA . ARG B 1 288 ? -13.523 8.555 -6.383 1 84.25 288 ARG B CA 1
ATOM 5247 C C . ARG B 1 288 ? -13.242 8.016 -4.98 1 84.25 288 ARG B C 1
ATOM 5249 O O . ARG B 1 288 ? -12.773 8.75 -4.113 1 84.25 288 ARG B O 1
ATOM 5256 N N . CYS B 1 289 ? -13.867 6.793 -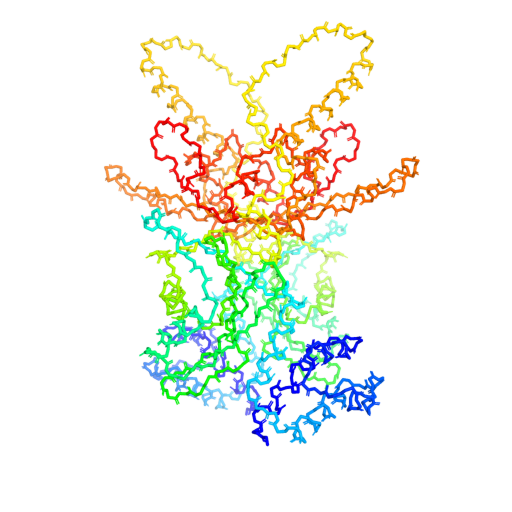4.77 1 88.12 289 CYS B N 1
ATOM 5257 C CA . CYS B 1 289 ? -13.609 6.145 -3.49 1 88.12 289 CYS B CA 1
ATOM 5258 C C . CYS B 1 289 ? -13.242 4.68 -3.686 1 88.12 289 CYS B C 1
ATOM 5260 O O . CYS B 1 289 ? -13.781 4.016 -4.574 1 88.12 289 CYS B O 1
ATOM 5262 N N . LEU B 1 290 ? -12.258 4.258 -2.984 1 93.31 290 LEU B N 1
ATOM 5263 C CA . LEU B 1 290 ? -11.828 2.865 -3.014 1 93.31 290 LEU B CA 1
ATOM 5264 C C . LEU B 1 290 ? -12.023 2.209 -1.65 1 93.31 290 LEU B C 1
ATOM 5266 O O . LEU B 1 290 ? -11.586 2.748 -0.631 1 93.31 290 LEU B O 1
ATOM 5270 N N . VAL B 1 291 ? -12.75 1.127 -1.651 1 92.5 291 VAL B N 1
ATOM 5271 C CA . VAL B 1 291 ? -12.898 0.323 -0.443 1 92.5 291 VAL B CA 1
ATOM 5272 C C . VAL B 1 291 ? -12.141 -0.993 -0.601 1 92.5 291 VAL B C 1
ATOM 5274 O O . VAL B 1 291 ? -12.375 -1.742 -1.553 1 92.5 291 VAL B O 1
ATOM 5277 N N . LYS B 1 292 ? -11.312 -1.208 0.308 1 95.19 292 LYS B N 1
ATOM 5278 C CA . LYS B 1 292 ? -10.516 -2.432 0.245 1 95.19 292 LYS B CA 1
ATOM 5279 C C . LYS B 1 292 ? -10.672 -3.254 1.521 1 95.19 292 LYS B C 1
ATOM 5281 O O . LYS B 1 292 ? -10.539 -2.727 2.627 1 95.19 292 LYS B O 1
ATOM 5286 N N . PHE B 1 293 ? -10.977 -4.477 1.358 1 94.62 293 PHE B N 1
ATOM 5287 C CA . PHE B 1 293 ? -10.977 -5.461 2.432 1 94.62 293 PHE B CA 1
ATOM 5288 C C . PHE B 1 293 ? -9.719 -6.324 2.365 1 94.62 293 PHE B C 1
ATOM 5290 O O . PHE B 1 293 ? -9.375 -6.844 1.304 1 94.62 293 PHE B O 1
ATOM 5297 N N . SER B 1 294 ? -9.102 -6.48 3.438 1 95.56 294 SER B N 1
ATOM 5298 C CA . SER B 1 294 ? -7.887 -7.293 3.453 1 95.56 294 SER B CA 1
ATOM 5299 C C . SER B 1 294 ? -7.859 -8.219 4.664 1 95.56 294 SER B C 1
ATOM 5301 O O . SER B 1 294 ? -8.281 -7.832 5.758 1 95.56 294 SER B O 1
ATOM 5303 N N . SER B 1 295 ? -7.379 -9.414 4.422 1 94.19 295 SER B N 1
ATOM 5304 C CA . SER B 1 295 ? -7.242 -10.445 5.445 1 94.19 295 SER B CA 1
ATOM 5305 C C . SER B 1 295 ? -6.352 -11.586 4.965 1 94.19 295 SER B C 1
ATOM 5307 O O . SER B 1 295 ? -6.281 -11.867 3.768 1 94.19 295 SER B O 1
ATOM 5309 N N . PRO B 1 296 ? -5.676 -12.266 5.914 1 90.81 296 PRO B N 1
ATOM 5310 C CA . PRO B 1 296 ? -4.969 -13.477 5.492 1 90.81 296 PRO B CA 1
ATOM 5311 C C . PRO B 1 296 ? -5.902 -14.516 4.883 1 90.81 296 PRO B C 1
ATOM 5313 O O . PRO B 1 296 ? -5.488 -15.281 4.004 1 90.81 296 PRO B O 1
ATOM 5316 N N . HIS B 1 297 ? -7.102 -14.586 5.375 1 93.06 297 HIS B N 1
ATOM 5317 C CA . HIS B 1 297 ? -8.164 -15.453 4.875 1 93.06 297 HIS B CA 1
ATOM 5318 C C . HIS B 1 297 ? -9.492 -14.711 4.809 1 93.06 297 HIS B C 1
ATOM 5320 O O . HIS B 1 297 ? -10.375 -14.938 5.641 1 93.06 297 HIS B O 1
ATOM 5326 N N . LEU B 1 298 ? -9.625 -13.953 3.75 1 94.81 298 LEU B N 1
ATOM 5327 C CA . LEU B 1 298 ? -10.703 -12.969 3.643 1 94.81 298 LEU B CA 1
ATOM 5328 C C . LEU B 1 298 ? -12.062 -13.641 3.727 1 94.81 298 LEU B C 1
ATOM 5330 O O . LEU B 1 298 ? -12.922 -13.227 4.512 1 94.81 298 LEU B O 1
ATOM 5334 N N . LEU B 1 299 ? -12.297 -14.688 2.965 1 93.12 299 LEU B N 1
ATOM 5335 C CA . LEU B 1 299 ? -13.617 -15.312 2.908 1 93.12 299 LEU B CA 1
ATOM 5336 C C . LEU B 1 299 ? -13.984 -15.93 4.254 1 93.12 299 LEU B C 1
ATOM 5338 O O . LEU B 1 299 ? -15.141 -15.859 4.68 1 93.12 299 LEU B O 1
ATOM 5342 N N . GLU B 1 300 ? -13.039 -16.5 4.922 1 91.06 300 GLU B N 1
ATOM 5343 C CA . GLU B 1 300 ? -13.305 -17.016 6.266 1 91.06 300 GLU B CA 1
ATOM 5344 C C . GLU B 1 300 ? -13.609 -15.875 7.234 1 91.06 300 GLU B C 1
ATOM 5346 O O . GLU B 1 300 ? -14.438 -16.016 8.133 1 91.06 300 GLU B O 1
ATOM 5351 N N . SER B 1 301 ? -12.875 -14.82 7.047 1 90.5 301 SER B N 1
ATOM 5352 C CA . SER B 1 301 ? -13.148 -13.648 7.875 1 90.5 301 SER B CA 1
ATOM 5353 C C . SER B 1 301 ? -14.562 -13.125 7.645 1 90.5 301 SER B C 1
ATOM 5355 O O . SER B 1 301 ? -15.281 -12.836 8.602 1 90.5 301 SER B O 1
ATOM 5357 N N . LEU B 1 302 ? -14.914 -13 6.391 1 90.75 302 LEU B N 1
ATOM 5358 C CA . LEU B 1 302 ? -16.25 -12.547 6.059 1 90.75 302 LEU B CA 1
ATOM 5359 C C . LEU B 1 302 ? -17.312 -13.477 6.648 1 90.75 302 LEU B C 1
ATOM 5361 O O . LEU B 1 302 ? -18.312 -13.016 7.184 1 90.75 302 LEU B O 1
ATOM 5365 N N . LYS B 1 303 ? -17.094 -14.734 6.582 1 88.62 303 LYS B N 1
ATOM 5366 C CA . LYS B 1 303 ? -17.984 -15.75 7.133 1 88.62 303 LYS B CA 1
ATOM 5367 C C . LYS B 1 303 ? -18.172 -15.562 8.633 1 88.62 303 LYS B C 1
ATOM 5369 O O . LYS B 1 303 ? -19.25 -15.836 9.172 1 88.62 303 LYS B O 1
ATOM 5374 N N . SER B 1 304 ? -17.219 -15.039 9.273 1 86.75 304 SER B N 1
ATOM 5375 C CA . SER B 1 304 ? -17.203 -14.945 10.734 1 86.75 304 SER B CA 1
ATOM 5376 C C . SER B 1 304 ? -17.812 -13.625 11.211 1 86.75 304 SER B C 1
ATOM 5378 O O . SER B 1 304 ? -18.125 -13.469 12.391 1 86.75 304 SER B O 1
ATOM 5380 N N . LEU B 1 305 ? -17.969 -12.68 10.359 1 86.31 305 LEU B N 1
ATOM 5381 C CA . LEU B 1 305 ? -18.344 -11.32 10.758 1 86.31 305 LEU B CA 1
ATOM 5382 C C . LEU B 1 305 ? -19.703 -11.312 11.445 1 86.31 305 LEU B C 1
ATOM 5384 O O . LEU B 1 305 ? -19.828 -10.797 12.555 1 86.31 305 LEU B O 1
ATOM 5388 N N . ALA B 1 306 ? -20.766 -11.906 10.828 1 84.06 306 ALA B N 1
ATOM 5389 C CA . ALA B 1 306 ? -22.125 -11.859 11.359 1 84.06 306 ALA B CA 1
ATOM 5390 C C . ALA B 1 306 ? -22.234 -12.664 12.648 1 84.06 306 ALA B C 1
ATOM 5392 O O . ALA B 1 306 ? -22.766 -12.18 13.648 1 84.06 306 ALA B O 1
ATOM 5393 N N . PRO B 1 307 ? -21.703 -13.859 12.648 1 83.38 307 PRO B N 1
ATOM 5394 C CA . PRO B 1 307 ? -21.734 -14.625 13.891 1 83.38 307 PRO B CA 1
ATOM 5395 C C . PRO B 1 307 ? -21.047 -13.906 15.047 1 83.38 307 PRO B C 1
ATOM 5397 O O . PRO B 1 307 ? -21.453 -14.055 16.203 1 83.38 307 PRO B O 1
ATOM 5400 N N . ALA B 1 308 ? -20.031 -13.117 14.719 1 81.19 308 ALA B N 1
ATOM 5401 C CA . ALA B 1 308 ? -19.297 -12.391 15.75 1 81.19 308 ALA B CA 1
ATOM 5402 C C . ALA B 1 308 ? -20 -11.102 16.141 1 81.19 308 ALA B C 1
ATOM 5404 O O . ALA B 1 308 ? -19.562 -10.391 17.047 1 81.19 308 ALA B O 1
ATOM 5405 N N . GLY B 1 309 ? -21.109 -10.742 15.422 1 79.31 309 GLY B N 1
ATOM 5406 C CA . GLY B 1 309 ? -21.859 -9.539 15.711 1 79.31 309 GLY B CA 1
ATOM 5407 C C . GLY B 1 309 ? -21.219 -8.281 15.172 1 79.31 309 GLY B C 1
ATOM 5408 O O . GLY B 1 309 ? -21.516 -7.176 15.641 1 79.31 309 GLY B O 1
ATOM 5409 N N . MET B 1 310 ? -20.281 -8.422 14.273 1 80.38 310 MET B N 1
ATOM 5410 C CA . MET B 1 310 ? -19.562 -7.273 13.727 1 80.38 310 MET B CA 1
ATOM 5411 C C . MET B 1 310 ? -20.25 -6.738 12.484 1 80.38 310 MET B C 1
ATOM 5413 O O . MET B 1 310 ? -19.938 -5.641 12.016 1 80.38 310 MET B O 1
ATOM 5417 N N . ALA B 1 311 ? -21.109 -7.531 11.984 1 81.56 311 ALA B N 1
ATOM 5418 C CA . ALA B 1 311 ? -21.922 -7.133 10.828 1 81.56 311 ALA B CA 1
ATOM 5419 C C . ALA B 1 311 ? -23.312 -7.75 10.898 1 81.56 311 ALA B C 1
ATOM 5421 O O . ALA B 1 311 ? -23.531 -8.742 11.602 1 81.56 311 ALA B O 1
ATOM 5422 N N . ASP B 1 312 ? -24.109 -7.199 10.141 1 80 312 ASP B N 1
ATOM 5423 C CA . ASP B 1 312 ? -25.469 -7.734 10.055 1 80 312 ASP B CA 1
ATOM 5424 C C . ASP B 1 312 ? -25.531 -8.93 9.102 1 80 312 ASP B C 1
ATOM 5426 O O . ASP B 1 312 ? -24.703 -9.047 8.195 1 80 312 ASP B O 1
ATOM 5430 N N . ALA B 1 313 ? -26.5 -9.844 9.359 1 83.06 313 ALA B N 1
ATOM 5431 C CA . ALA B 1 313 ? -26.75 -10.977 8.469 1 83.06 313 ALA B CA 1
ATOM 5432 C C . ALA B 1 313 ? -28.031 -10.758 7.652 1 83.06 313 ALA B C 1
ATOM 5434 O O . ALA B 1 313 ? -29.016 -10.234 8.164 1 83.06 313 ALA B O 1
ATOM 5435 N N . PRO B 1 314 ? -28.047 -11.109 6.43 1 85.62 314 PRO B N 1
ATOM 5436 C CA . PRO B 1 314 ? -26.906 -11.617 5.668 1 85.62 314 PRO B CA 1
ATOM 5437 C C . PRO B 1 314 ? -25.938 -10.516 5.242 1 85.62 314 PRO B C 1
ATOM 5439 O O . PRO B 1 314 ? -26.328 -9.352 5.148 1 85.62 314 PRO B O 1
ATOM 5442 N N . LEU B 1 315 ? -24.719 -10.914 5.016 1 87.12 315 LEU B N 1
ATOM 5443 C CA . LEU B 1 315 ? -23.734 -9.953 4.516 1 87.12 315 LEU B CA 1
ATOM 5444 C C . LEU B 1 315 ? -24.125 -9.461 3.127 1 87.12 315 LEU B C 1
ATOM 5446 O O . LEU B 1 315 ? -24.906 -10.109 2.426 1 87.12 315 LEU B O 1
ATOM 5450 N N . SER B 1 316 ? -23.594 -8.32 2.83 1 85.56 316 SER B N 1
ATOM 5451 C CA . SER B 1 316 ? -23.859 -7.73 1.525 1 85.56 316 SER B CA 1
ATOM 5452 C C . SER B 1 316 ? -23.469 -8.672 0.396 1 85.56 316 SER B C 1
ATOM 5454 O O . SER B 1 316 ? -22.438 -9.328 0.464 1 85.56 316 SER B O 1
ATOM 5456 N N . PRO B 1 317 ? -24.25 -8.75 -0.632 1 87.25 317 PRO B N 1
ATOM 5457 C CA . PRO B 1 317 ? -23.922 -9.578 -1.798 1 87.25 317 PRO B CA 1
ATOM 5458 C C . PRO B 1 317 ? -22.609 -9.164 -2.465 1 87.25 317 PRO B C 1
ATOM 5460 O O . PRO B 1 317 ? -21.969 -9.977 -3.139 1 87.25 317 PRO B O 1
ATOM 5463 N N . LEU B 1 318 ? -22.266 -7.891 -2.258 1 86 318 LEU B N 1
ATOM 5464 C CA . LEU B 1 318 ? -21 -7.43 -2.824 1 86 318 LEU B CA 1
ATOM 5465 C C . LEU B 1 318 ? -19.828 -8.227 -2.258 1 86 318 LEU B C 1
ATOM 5467 O O . LEU B 1 318 ? -18.812 -8.414 -2.938 1 86 318 LEU B O 1
ATOM 5471 N N . LEU B 1 319 ? -20.016 -8.688 -1.091 1 90.56 319 LEU B N 1
ATOM 5472 C CA . LEU B 1 319 ? -18.953 -9.422 -0.431 1 90.56 319 LEU B CA 1
ATOM 5473 C C . LEU B 1 319 ? -19.125 -10.922 -0.625 1 90.56 319 LEU B C 1
ATOM 5475 O O . LEU B 1 319 ? -18.141 -11.648 -0.8 1 90.56 319 LEU B O 1
ATOM 5479 N N . THR B 1 320 ? -20.344 -11.414 -0.651 1 90.44 320 THR B N 1
ATOM 5480 C CA . THR B 1 320 ? -20.594 -12.852 -0.669 1 90.44 320 THR B CA 1
ATOM 5481 C C . THR B 1 320 ? -20.531 -13.391 -2.094 1 90.44 320 THR B C 1
ATOM 5483 O O . THR B 1 320 ? -20.422 -14.602 -2.297 1 90.44 320 THR B O 1
ATOM 5486 N N . CYS B 1 321 ? -20.531 -12.555 -3.078 1 91.38 321 CYS B N 1
ATOM 5487 C CA . CYS B 1 321 ? -20.578 -13 -4.465 1 91.38 321 CYS B CA 1
ATOM 5488 C C . CYS B 1 321 ? -19.172 -13.305 -4.98 1 91.38 321 CYS B C 1
ATOM 5490 O O . CYS B 1 321 ? -19.016 -13.797 -6.098 1 91.38 321 CYS B O 1
ATOM 5492 N N . ILE B 1 322 ? -18.125 -13.094 -4.328 1 93.38 322 ILE B N 1
ATOM 5493 C CA . ILE B 1 322 ? -16.734 -13.148 -4.766 1 93.38 322 ILE B CA 1
ATOM 5494 C C . ILE B 1 322 ? -16.422 -14.523 -5.348 1 93.38 322 ILE B C 1
ATOM 5496 O O . ILE B 1 322 ? -15.984 -14.633 -6.496 1 93.38 322 ILE B O 1
ATOM 5500 N N . PRO B 1 323 ? -16.672 -15.586 -4.578 1 90.5 323 PRO B N 1
ATOM 5501 C CA . PRO B 1 323 ? -16.344 -16.906 -5.141 1 90.5 323 PRO B CA 1
ATOM 5502 C C . PRO B 1 323 ? -17.25 -17.281 -6.312 1 90.5 323 PRO B C 1
ATOM 5504 O O . PRO B 1 323 ? -16.781 -17.875 -7.289 1 90.5 323 PRO B O 1
ATOM 5507 N N . HIS B 1 324 ? -18.531 -16.859 -6.262 1 89.69 324 HIS B N 1
ATOM 5508 C CA . HIS B 1 324 ? -19.484 -17.234 -7.293 1 89.69 324 HIS B CA 1
ATOM 5509 C C . HIS B 1 324 ? -19.203 -16.484 -8.594 1 89.69 324 HIS B C 1
ATOM 5511 O O . HIS B 1 324 ? -19.297 -17.062 -9.68 1 89.69 324 HIS B O 1
ATOM 5517 N N . LYS B 1 325 ? -18.859 -15.305 -8.469 1 92.19 325 LYS B N 1
ATOM 5518 C CA . LYS B 1 325 ? -18.578 -14.5 -9.648 1 92.19 325 LYS B CA 1
ATOM 5519 C C . LYS B 1 325 ? -17.125 -14.641 -10.078 1 92.19 325 LYS B C 1
ATOM 5521 O O . LYS B 1 325 ? -16.734 -14.156 -11.141 1 92.19 325 LYS B O 1
ATOM 5526 N N . ALA B 1 326 ? -16.328 -15.297 -9.234 1 95.25 326 ALA B N 1
ATOM 5527 C CA . ALA B 1 326 ? -14.891 -15.445 -9.477 1 95.25 326 ALA B CA 1
ATOM 5528 C C . ALA B 1 326 ? -14.242 -14.094 -9.75 1 95.25 326 ALA B C 1
ATOM 5530 O O . ALA B 1 326 ? -13.578 -13.906 -10.773 1 95.25 326 ALA B O 1
ATOM 5531 N N . ARG B 1 327 ? -14.469 -13.234 -8.742 1 96.38 327 ARG B N 1
ATOM 5532 C CA . ARG B 1 327 ? -14.008 -11.859 -8.859 1 96.38 327 ARG B CA 1
ATOM 5533 C C . ARG B 1 327 ? -13.719 -11.258 -7.48 1 96.38 327 ARG B C 1
ATOM 5535 O O . ARG B 1 327 ? -14.484 -11.477 -6.539 1 96.38 327 ARG B O 1
ATOM 5542 N N . ASN B 1 328 ? -12.609 -10.547 -7.371 1 96.88 328 ASN B N 1
ATOM 5543 C CA . ASN B 1 328 ? -12.414 -9.828 -6.117 1 96.88 328 ASN B CA 1
ATOM 5544 C C . ASN B 1 328 ? -12.047 -8.367 -6.355 1 96.88 328 ASN B C 1
ATOM 5546 O O . ASN B 1 328 ? -11.625 -7.668 -5.434 1 96.88 328 ASN B O 1
ATOM 5550 N N . TYR B 1 329 ? -12.109 -7.906 -7.602 1 95.06 329 TYR B N 1
ATOM 5551 C CA . TYR B 1 329 ? -12.078 -6.5 -7.984 1 95.06 329 TYR B CA 1
ATOM 5552 C C . TYR B 1 329 ? -13.406 -6.07 -8.594 1 95.06 329 TYR B C 1
ATOM 5554 O O . TYR B 1 329 ? -13.883 -6.672 -9.555 1 95.06 329 TYR B O 1
ATOM 5562 N N . PHE B 1 330 ? -13.953 -5.008 -8.023 1 93.25 330 PHE B N 1
ATOM 5563 C CA . PHE B 1 330 ? -15.266 -4.578 -8.484 1 93.25 330 PHE B CA 1
ATOM 5564 C C . PHE B 1 330 ? -15.281 -3.082 -8.766 1 93.25 330 PHE B C 1
ATOM 5566 O O . PHE B 1 330 ? -14.555 -2.316 -8.125 1 93.25 330 PHE B O 1
ATOM 5573 N N . LYS B 1 331 ? -16.016 -2.721 -9.727 1 88.5 331 LYS B N 1
ATOM 5574 C CA . LYS B 1 331 ? -16.328 -1.322 -10.016 1 88.5 331 LYS B CA 1
ATOM 5575 C C . LYS B 1 331 ? -17.812 -1.031 -9.828 1 88.5 331 LYS B C 1
ATOM 5577 O O . LYS B 1 331 ? -18.656 -1.729 -10.383 1 88.5 331 LYS B O 1
ATOM 5582 N N . ILE B 1 332 ? -18.062 -0.136 -8.938 1 84.38 332 ILE B N 1
ATOM 5583 C CA . ILE B 1 332 ? -19.438 0.245 -8.656 1 84.38 332 ILE B CA 1
ATOM 5584 C C . ILE B 1 332 ? -19.719 1.631 -9.234 1 84.38 332 ILE B C 1
ATOM 5586 O O . ILE B 1 332 ? -19.016 2.592 -8.93 1 84.38 332 ILE B O 1
ATOM 5590 N N . LYS B 1 333 ? -20.625 1.765 -10.062 1 78.69 333 LYS B N 1
ATOM 5591 C CA . LYS B 1 333 ? -20.984 3.031 -10.695 1 78.69 333 LYS B CA 1
ATOM 5592 C C . LYS B 1 333 ? -22.359 3.512 -10.234 1 78.69 333 LYS B C 1
ATOM 5594 O O . LYS B 1 333 ? -23.156 2.723 -9.75 1 78.69 333 LYS B O 1
ATOM 5599 N N . GLU B 1 334 ? -22.5 4.855 -10.32 1 70.94 334 GLU B N 1
ATOM 5600 C CA . GLU B 1 334 ? -23.766 5.484 -9.93 1 70.94 334 GLU B CA 1
ATOM 5601 C C . GLU B 1 334 ? -24.938 4.871 -10.688 1 70.94 334 GLU B C 1
ATOM 5603 O O . GLU B 1 334 ? -24.828 4.559 -11.875 1 70.94 334 GLU B O 1
ATOM 5608 N N . LYS B 1 335 ? -25.969 4.512 -9.922 1 56.38 335 LYS B N 1
ATOM 5609 C CA . LYS B 1 335 ? -27.188 4.016 -10.539 1 56.38 335 LYS B CA 1
ATOM 5610 C C . LYS B 1 335 ? -27.859 5.094 -11.383 1 56.38 335 LYS B C 1
ATOM 5612 O O . LYS B 1 335 ? -28.219 6.156 -10.875 1 56.38 335 LYS B O 1
ATOM 5617 N N . LYS B 1 336 ? -27.531 5.27 -12.703 1 51.56 336 LYS B N 1
ATOM 5618 C CA . LYS B 1 336 ? -28.312 6.25 -13.445 1 51.56 336 LYS B CA 1
ATOM 5619 C C . LYS B 1 336 ? -29.781 6.176 -13.062 1 51.56 336 LYS B C 1
ATOM 5621 O O . LYS B 1 336 ? -30.422 7.203 -12.812 1 51.56 336 LYS B O 1
ATOM 5626 N N . GLY B 1 337 ? -30.688 5.309 -13.945 1 41.53 337 GLY B N 1
ATOM 5627 C CA . GLY B 1 337 ? -32.125 5.23 -13.969 1 41.53 337 GLY B CA 1
ATOM 5628 C C . GLY B 1 337 ? -32.719 4.473 -12.781 1 41.53 337 GLY B C 1
ATOM 5629 O O . GLY B 1 337 ? -31.953 3.926 -11.969 1 41.53 337 GLY B O 1
ATOM 5630 N N . LEU B 1 338 ? -34.25 4.383 -12.797 1 37.25 338 LEU B N 1
ATOM 5631 C CA . LEU B 1 338 ? -35.25 3.9 -11.867 1 37.25 338 LEU B CA 1
ATOM 5632 C C . LEU B 1 338 ? -34.844 2.557 -11.273 1 37.25 338 LEU B C 1
ATOM 5634 O O . LEU B 1 338 ? -35.531 2.055 -10.359 1 37.25 338 LEU B O 1
ATOM 5638 N N . TYR B 1 339 ? -34.531 1.557 -12.18 1 32.56 339 TYR B N 1
ATOM 5639 C CA . TYR B 1 339 ? -34.719 0.205 -11.664 1 32.56 339 TYR B CA 1
ATOM 5640 C C . TYR B 1 339 ? -33.531 -0.209 -10.781 1 32.56 339 TYR B C 1
ATOM 5642 O O . TYR B 1 339 ? -32.375 0.076 -11.102 1 32.56 339 TYR B O 1
ATOM 5650 N N . PRO B 1 340 ? -33.75 -0.428 -9.5 1 35.78 340 PRO B N 1
ATOM 5651 C CA . PRO B 1 340 ? -32.844 -0.957 -8.477 1 35.78 340 PRO B CA 1
ATOM 5652 C C . PRO B 1 340 ? -31.875 -1.994 -9.023 1 35.78 340 PRO B C 1
ATOM 5654 O O . PRO B 1 340 ? -32.219 -3.172 -9.148 1 35.78 340 PRO B O 1
ATOM 5657 N N . GLU B 1 341 ? -31.375 -1.88 -10.289 1 35.03 341 GLU B N 1
ATOM 5658 C CA . GLU B 1 341 ? -30.531 -3.016 -10.648 1 35.03 341 GLU B CA 1
ATOM 5659 C C . GLU B 1 341 ? -29.359 -3.166 -9.672 1 35.03 341 GLU B C 1
ATOM 5661 O O . GLU B 1 341 ? -28.906 -2.182 -9.086 1 35.03 341 GLU B O 1
ATOM 5666 N N . SER B 1 342 ? -29.172 -4.367 -9.18 1 35.38 342 SER B N 1
ATOM 5667 C CA . SER B 1 342 ? -28.141 -4.871 -8.281 1 35.38 342 SER B CA 1
ATOM 5668 C C . SER B 1 342 ? -26.781 -4.289 -8.617 1 35.38 342 SER B C 1
ATOM 5670 O O . SER B 1 342 ? -26.438 -4.137 -9.797 1 35.38 342 SER B O 1
ATOM 5672 N N . PHE B 1 343 ? -26.359 -3.383 -7.879 1 37.84 343 PHE B N 1
ATOM 5673 C CA . PHE B 1 343 ? -25.156 -2.557 -7.91 1 37.84 343 PHE B CA 1
ATOM 5674 C C . PHE B 1 343 ? -24.016 -3.293 -8.594 1 37.84 343 PHE B C 1
ATOM 5676 O O . PHE B 1 343 ? -22.891 -2.789 -8.648 1 37.84 343 PHE B O 1
ATOM 5683 N N . VAL B 1 344 ? -23.891 -4.566 -8.414 1 34.03 344 VAL B N 1
ATOM 5684 C CA . VAL B 1 344 ? -22.641 -5.156 -8.875 1 34.03 344 VAL B CA 1
ATOM 5685 C C . VAL B 1 344 ? -22.625 -5.207 -10.406 1 34.03 344 VAL B C 1
ATOM 5687 O O . VAL B 1 344 ? -23.531 -5.781 -11.016 1 34.03 344 VAL B O 1
ATOM 5690 N N . SER B 1 345 ? -22.438 -4.145 -11.094 1 28.8 345 SER B N 1
ATOM 5691 C CA . SER B 1 345 ? -22.344 -4.387 -12.531 1 28.8 345 SER B CA 1
ATOM 5692 C C . SER B 1 345 ? -21.578 -5.668 -12.828 1 28.8 345 SER B C 1
ATOM 5694 O O . SER B 1 345 ? -20.531 -5.918 -12.242 1 28.8 345 SER B O 1
ATOM 5696 N N . PRO B 1 346 ? -22.281 -6.629 -13.633 1 28.47 346 PRO B N 1
ATOM 5697 C CA . PRO B 1 346 ? -21.609 -7.852 -14.078 1 28.47 346 PRO B CA 1
ATOM 5698 C C . PRO B 1 346 ? -20.25 -7.578 -14.742 1 28.47 346 PRO B C 1
ATOM 5700 O O . PRO B 1 346 ? -20.047 -6.496 -15.297 1 28.47 346 PRO B O 1
#

Solvent-accessible surface area (backbone atoms only — not comparable to full-atom values): 38671 Å² total; per-residue (Å²): 95,55,66,69,45,43,50,50,44,28,53,57,48,60,68,41,58,67,92,46,43,66,62,50,48,59,73,55,57,80,62,50,72,72,59,56,67,69,54,62,76,85,55,58,56,71,59,41,25,52,52,49,40,52,53,34,45,74,67,57,47,50,61,69,56,44,48,50,44,50,50,52,51,46,63,74,49,40,57,80,40,59,34,35,35,27,43,43,39,69,80,70,89,71,82,68,86,86,49,69,69,59,27,52,51,36,25,50,50,51,40,41,72,77,43,68,37,50,47,77,47,76,46,76,51,88,85,53,34,36,37,36,39,40,16,54,39,42,99,86,37,72,44,40,78,88,51,39,26,40,36,41,34,31,82,91,49,56,44,36,37,37,26,75,27,88,65,60,82,51,50,66,55,53,51,49,15,51,38,65,30,43,88,36,74,44,75,42,78,44,50,27,64,30,34,38,59,67,27,53,47,29,38,74,69,62,68,52,54,56,58,65,62,82,69,66,84,70,78,76,76,75,74,81,70,79,72,78,59,70,69,60,38,52,54,44,46,49,50,49,46,50,50,48,42,49,50,49,42,34,49,71,54,23,87,46,76,62,58,50,30,43,53,37,37,39,39,37,43,43,74,60,72,74,54,81,81,60,76,83,79,78,72,61,67,56,41,50,38,36,39,36,39,36,17,86,40,31,52,55,29,60,64,44,30,36,81,44,63,75,39,65,72,71,66,57,61,86,68,66,38,26,60,80,68,46,31,38,56,44,64,34,63,50,63,82,73,89,69,85,62,74,64,67,64,130,95,55,66,67,44,44,50,50,44,28,53,55,48,61,69,41,56,67,94,47,42,66,61,50,47,57,72,56,58,79,62,51,71,71,59,55,67,70,55,61,77,86,55,58,56,70,57,42,24,52,52,51,39,51,54,34,46,75,68,56,47,48,63,68,56,45,50,52,44,50,50,52,52,45,63,74,49,41,55,80,40,60,31,35,35,28,43,41,39,68,82,70,88,72,80,70,85,86,48,69,68,58,28,53,51,36,25,49,51,52,40,41,72,78,43,69,38,51,47,77,47,77,46,76,50,82,89,53,33,37,36,35,40,39,16,53,40,41,98,87,38,72,43,39,79,88,50,39,27,39,36,42,35,32,82,92,51,55,44,35,35,36,28,74,27,87,65,60,82,52,49,66,54,52,52,50,14,49,38,65,30,43,89,36,75,43,75,44,78,46,49,28,65,30,34,37,60,67,27,52,48,29,38,75,69,62,68,52,54,56,58,64,62,84,68,67,84,70,78,76,76,75,74,81,70,79,71,78,57,70,70,60,36,53,53,43,48,50,48,50,48,50,51,49,44,50,51,50,43,34,47,70,55,23,90,49,76,65,58,49,30,41,52,36,39,38,37,38,43,44,74,59,72,75,57,78,81,68,72,86,80,77,76,60,66,58,39,51,38,37,38,36,40,36,18,88,40,30,51,54,28,60,64,44,30,38,81,43,62,74,40,64,72,71,67,58,62,86,67,67,37,26,60,81,68,45,31,37,56,45,62,36,62,50,62,82,72,88,68,85,64,73,62,66,65,129

Secondary structure (DSSP, 8-state):
--HHHHHHHHHHHHHS-GGGHHHHHHHH--S-HHHHHHS-TTS-HHHHHHHHHHHHHHTT--HHHHHHHHHHHHHHTGGGS-EEEEEEE--SS--PPP-HHHHHHHHHHHHHHH-SSEEEEEEE-GGGEEEEEEEE--SSS---TTS-EEEEEETTSSEEEEE--S-GGGHHHHHHHHHHHSS-SEEEEEEEEES-HHHHHHHHHT-S--------------------SHHHHHHHHHHHHHHHHHHHHHHHH-SSPPPP--EEEEEEE------SSS-SS------EEEEEEE-TTHHHHHHHHTTTTSS-SSPPHHHHTHHHHT-SEEEEE---SSS---SS--/--HHHHHHHHHHHHHS-GGGHHHHHHHH--S-HHHHHHS-TTS-HHHHHHHHHHHHHHTT--HHHHHHHHHHHHHHTGGGS-EEEEEEE--SS--PPP-HHHHHHHHHHHHHHH-SSEEEEEEE-GGGEEEEEEEE--SSS---TTS-EEEEEETTSSEEEEE--S-GGGHHHHHHHHHHHSS-SEEEEEEEEES-HHHHHHHHHT-S--------------------SHHHHHHHHHHHHHHHHHHHHHHHH-SSPPPP--EEEEEEE------SSS-SS------EEEEEEE-TTHHHHHHHHTTTTSS-SSPPHHHHTHHHHT-SEEEEE---SSS---SS--